Protein AF-0000000080357647 (afdb_homodimer)

Solvent-accessible surface area (backbone atoms only — not comparable to full-atom values): 24845 Å² total; per-residue (Å²): 132,78,76,71,76,76,62,63,65,70,76,78,73,66,76,54,91,84,47,72,77,76,87,67,92,73,83,83,81,78,89,86,72,83,73,77,63,73,71,70,75,72,68,80,58,77,71,74,76,69,73,70,75,66,57,74,55,51,66,47,39,52,52,55,64,53,37,42,79,54,99,81,28,46,37,49,66,90,43,48,64,60,53,50,52,43,39,70,73,39,70,62,27,58,70,59,43,70,73,80,48,54,65,57,39,24,50,51,49,52,50,52,52,50,48,51,53,58,63,30,42,33,32,84,76,54,50,73,63,55,54,51,50,44,54,52,48,50,53,51,41,40,74,56,25,32,59,53,66,63,48,54,54,44,51,53,50,49,49,51,34,25,52,50,30,53,52,42,51,52,50,43,50,53,49,51,55,52,43,53,53,50,51,50,50,47,52,52,51,52,54,50,42,53,54,46,50,52,53,30,55,66,44,37,55,50,40,49,71,72,72,59,93,131,79,74,69,75,71,61,60,64,70,75,78,73,65,78,54,91,83,48,73,79,75,86,66,91,73,84,85,81,78,90,85,74,82,72,78,64,76,69,68,74,70,71,75,58,77,68,72,77,68,75,70,74,65,57,73,57,51,68,50,39,52,54,56,65,52,38,42,80,54,98,81,28,47,35,48,66,89,44,45,64,59,52,49,52,42,39,71,71,38,71,64,28,57,71,59,43,69,74,80,47,52,67,58,40,25,50,52,49,51,49,51,52,50,48,53,54,58,63,31,42,33,34,82,76,54,49,72,64,55,53,51,51,45,55,52,47,49,53,52,41,41,71,56,25,32,57,53,66,64,48,53,54,43,52,52,52,48,51,52,34,25,50,52,30,53,54,41,51,51,51,43,51,53,51,50,54,52,44,52,54,50,52,50,50,46,53,52,51,51,55,52,42,52,53,46,52,52,52,28,56,67,44,37,54,50,41,50,69,72,73,58,93

Radius of gyration: 48.37 Å; Cα contacts (8 Å, |Δi|>4): 321; chains: 2; bounding box: 66×137×74 Å

Structure (mmCIF, N/CA/C/O backbone):
data_AF-0000000080357647-model_v1
#
loop_
_entity.id
_entity.type
_entity.pdbx_description
1 polymer 'MATH domain-containing protein'
#
loop_
_atom_site.group_PDB
_atom_site.id
_atom_site.type_symbol
_atom_site.label_atom_id
_atom_site.label_alt_id
_atom_site.label_comp_id
_atom_site.label_asym_id
_atom_site.label_entity_id
_atom_site.label_seq_id
_atom_site.pdbx_PDB_ins_code
_atom_site.Cartn_x
_atom_site.Cartn_y
_atom_site.Cartn_z
_atom_site.occupancy
_atom_site.B_iso_or_equiv
_atom_site.auth_seq_id
_atom_site.auth_comp_id
_atom_site.auth_asym_id
_atom_site.auth_atom_id
_atom_site.pdbx_PDB_model_num
ATOM 1 N N . MET A 1 1 ? -25.188 -13.578 -8.336 1 21.02 1 MET A N 1
ATOM 2 C CA . MET A 1 1 ? -26.25 -13.469 -9.344 1 21.02 1 MET A CA 1
ATOM 3 C C . MET A 1 1 ? -25.766 -12.648 -10.539 1 21.02 1 MET A C 1
ATOM 5 O O . MET A 1 1 ? -25.453 -11.469 -10.398 1 21.02 1 MET A O 1
ATOM 9 N N . LEU A 1 2 ? -24.828 -13.297 -11.406 1 26.08 2 LEU A N 1
ATOM 10 C CA . LEU A 1 2 ? -24.016 -12.609 -12.406 1 26.08 2 LEU A CA 1
ATOM 11 C C . LEU A 1 2 ? -24.891 -12.016 -13.5 1 26.08 2 LEU A C 1
ATOM 13 O O . LEU A 1 2 ? -25.812 -12.68 -13.992 1 26.08 2 LEU A O 1
ATOM 17 N N . PRO A 1 3 ? -24.984 -10.648 -13.477 1 24.88 3 PRO A N 1
ATOM 18 C CA . PRO A 1 3 ? -25.906 -9.961 -14.391 1 24.88 3 PRO A CA 1
ATOM 19 C C . PRO A 1 3 ? -25.734 -10.398 -15.844 1 24.88 3 PRO A C 1
ATOM 21 O O . PRO A 1 3 ? -24.641 -10.836 -16.234 1 24.88 3 PRO A O 1
ATOM 24 N N . LEU A 1 4 ? -26.797 -11.008 -16.422 1 24.31 4 LEU A N 1
ATOM 25 C CA . LEU A 1 4 ? -27.031 -11.617 -17.734 1 24.31 4 LEU A CA 1
ATOM 26 C C . LEU A 1 4 ? -26.578 -10.688 -18.859 1 24.31 4 LEU A C 1
ATOM 28 O O . LEU A 1 4 ? -26.656 -11.047 -20.031 1 24.31 4 LEU A O 1
ATOM 32 N N . ARG A 1 5 ? -26.453 -9.352 -18.516 1 27.34 5 ARG A N 1
ATOM 33 C CA . ARG A 1 5 ? -26.359 -8.422 -19.625 1 27.34 5 ARG A CA 1
ATOM 34 C C . ARG A 1 5 ? -25.141 -8.727 -20.484 1 27.34 5 ARG A C 1
ATOM 36 O O . ARG A 1 5 ? -25.078 -8.344 -21.656 1 27.34 5 ARG A O 1
ATOM 43 N N . GLU A 1 6 ? -24.047 -8.961 -19.703 1 27.69 6 GLU A N 1
ATOM 44 C CA . GLU A 1 6 ? -22.828 -8.953 -20.5 1 27.69 6 GLU A CA 1
ATOM 45 C C . GLU A 1 6 ? -22.672 -10.234 -21.312 1 27.69 6 GLU A C 1
ATOM 47 O O . GLU A 1 6 ? -21.609 -10.859 -21.297 1 27.69 6 GLU A O 1
ATOM 52 N N . LEU A 1 7 ? -23.828 -10.898 -21.469 1 27.03 7 LEU A N 1
ATOM 53 C CA . LEU A 1 7 ? -23.75 -12.094 -22.297 1 27.03 7 LEU A CA 1
ATOM 54 C C . LEU A 1 7 ? -23.312 -11.75 -23.719 1 27.03 7 LEU A C 1
ATOM 56 O O . LEU A 1 7 ? -23.422 -12.586 -24.625 1 27.03 7 LEU A O 1
ATOM 60 N N . TYR A 1 8 ? -23.078 -10.406 -23.828 1 28.02 8 TYR A N 1
ATOM 61 C CA . TYR A 1 8 ? -22.953 -10.109 -25.25 1 28.02 8 TYR A CA 1
ATOM 62 C C . TYR A 1 8 ? -21.766 -10.828 -25.859 1 28.02 8 TYR A C 1
ATOM 64 O O . TYR A 1 8 ? -21.234 -10.422 -26.906 1 28.02 8 TYR A O 1
ATOM 72 N N . ALA A 1 9 ? -21.094 -11.648 -24.938 1 28.38 9 ALA A N 1
ATOM 73 C CA . ALA A 1 9 ? -19.922 -12.125 -25.656 1 28.38 9 ALA A CA 1
ATOM 74 C C . ALA A 1 9 ? -20.297 -12.734 -27 1 28.38 9 ALA A C 1
ATOM 76 O O . ALA A 1 9 ? -21.156 -13.625 -27.062 1 28.38 9 ALA A O 1
ATOM 77 N N . LYS A 1 10 ? -20.344 -11.906 -27.953 1 31.05 10 LYS A N 1
ATOM 78 C CA . LYS A 1 10 ? -20.562 -12.203 -29.375 1 31.05 10 LYS A CA 1
ATOM 79 C C . LYS A 1 10 ? -19.922 -13.523 -29.766 1 31.05 10 LYS A C 1
ATOM 81 O O . LYS A 1 10 ? -19.969 -13.922 -30.938 1 31.05 10 LYS A O 1
ATOM 86 N N . ASP A 1 11 ? -18.844 -13.93 -29.016 1 30.92 11 ASP A N 1
ATOM 87 C CA . ASP A 1 11 ? -18.141 -14.977 -29.75 1 30.92 11 ASP A CA 1
ATOM 88 C C . ASP A 1 11 ? -19.078 -16.125 -30.109 1 30.92 11 ASP A C 1
ATOM 90 O O . ASP A 1 11 ? -20.062 -16.375 -29.406 1 30.92 11 ASP A O 1
ATOM 94 N N . GLY A 1 12 ? -18.828 -16.875 -31.297 1 33.09 12 GLY A N 1
ATOM 95 C CA . GLY A 1 12 ? -19.375 -17.641 -32.406 1 33.09 12 GLY A CA 1
ATOM 96 C C . GLY A 1 12 ? -19.922 -18.984 -31.984 1 33.09 12 GLY A C 1
ATOM 97 O O . GLY A 1 12 ? -19.172 -19.859 -31.547 1 33.09 12 GLY A O 1
ATOM 98 N N . GLY A 1 13 ? -20.953 -19.109 -31.203 1 30 13 GLY A N 1
ATOM 99 C CA . GLY A 1 13 ? -21.641 -20.391 -31.156 1 30 13 GLY A CA 1
ATOM 100 C C . GLY A 1 13 ? -21.984 -20.938 -32.531 1 30 13 GLY A C 1
ATOM 101 O O . GLY A 1 13 ? -22.047 -20.172 -33.5 1 30 13 GLY A O 1
ATOM 102 N N . PHE A 1 14 ? -21.219 -21.891 -33.031 1 30 14 PHE A N 1
ATOM 103 C CA . PHE A 1 14 ? -21.406 -22.422 -34.375 1 30 14 PHE A CA 1
ATOM 104 C C . PHE A 1 14 ? -22.734 -23.172 -34.469 1 30 14 PHE A C 1
ATOM 106 O O . PHE A 1 14 ? -23.156 -23.828 -33.531 1 30 14 PHE A O 1
ATOM 113 N N . LEU A 1 15 ? -23.609 -22.5 -35.156 1 30.48 15 LEU A N 1
ATOM 114 C CA . LEU A 1 15 ? -24.859 -23.156 -35.562 1 30.48 15 LEU A CA 1
ATOM 115 C C . LEU A 1 15 ? -24.562 -24.422 -36.344 1 30.48 15 LEU A C 1
ATOM 117 O O . LEU A 1 15 ? -23.922 -24.375 -37.375 1 30.48 15 LEU A O 1
ATOM 121 N N . THR A 1 16 ? -23.984 -25.453 -35.688 1 32.31 16 THR A N 1
ATOM 122 C CA . THR A 1 16 ? -23.891 -26.625 -36.531 1 32.31 16 THR A CA 1
ATOM 123 C C . THR A 1 16 ? -25.125 -27.5 -36.406 1 32.31 16 THR A C 1
ATOM 125 O O . THR A 1 16 ? -25.516 -27.875 -35.281 1 32.31 16 THR A O 1
ATOM 128 N N . ASP A 1 17 ? -25.766 -27.891 -37.562 1 37.59 17 ASP A N 1
ATOM 129 C CA . ASP A 1 17 ? -26.922 -28.703 -37.938 1 37.59 17 ASP A CA 1
ATOM 130 C C . ASP A 1 17 ? -28.109 -28.406 -37.062 1 37.59 17 ASP A C 1
ATOM 132 O O . ASP A 1 17 ? -28.766 -29.328 -36.562 1 37.59 17 ASP A O 1
ATOM 136 N N . GLY A 1 18 ? -28.453 -27.125 -36.875 1 37.06 18 GLY A N 1
ATOM 137 C CA . GLY A 1 18 ? -29.656 -26.625 -36.25 1 37.06 18 GLY A CA 1
ATOM 138 C C . GLY A 1 18 ? -29.641 -26.797 -34.719 1 37.06 18 GLY A C 1
ATOM 139 O O . GLY A 1 18 ? -30.625 -26.469 -34.062 1 37.06 18 GLY A O 1
ATOM 140 N N . LYS A 1 19 ? -29.016 -27.797 -34.219 1 34.22 19 LYS A N 1
ATOM 141 C CA . LYS A 1 19 ? -28.922 -27.969 -32.781 1 34.22 19 LYS A CA 1
ATOM 142 C C . LYS A 1 19 ? -27.812 -27.125 -32.188 1 34.22 19 LYS A C 1
ATOM 144 O O . LYS A 1 19 ? -26.734 -27 -32.781 1 34.22 19 LYS A O 1
ATOM 149 N N . VAL A 1 20 ? -28.156 -26.078 -31.484 1 32.28 20 VAL A N 1
ATOM 150 C CA . VAL A 1 20 ? -27.219 -25.25 -30.75 1 32.28 20 VAL A CA 1
ATOM 151 C C . VAL A 1 20 ? -26.688 -26.016 -29.531 1 32.28 20 VAL A C 1
ATOM 153 O O . VAL A 1 20 ? -27.453 -26.453 -28.688 1 32.28 20 VAL A O 1
ATOM 156 N N . GLU A 1 21 ? -25.656 -26.797 -29.656 1 29.73 21 GLU A N 1
ATOM 157 C CA . GLU A 1 21 ? -25.062 -27.406 -28.469 1 29.73 21 GLU A CA 1
ATOM 158 C C . GLU A 1 21 ? -24.219 -26.391 -27.688 1 29.73 21 GLU A C 1
ATOM 160 O O . GLU A 1 21 ? -23.297 -25.812 -28.234 1 29.73 21 GLU A O 1
ATOM 165 N N . ILE A 1 22 ? -24.828 -25.672 -26.859 1 29.98 22 ILE A N 1
ATOM 166 C CA . ILE A 1 22 ? -24.156 -24.766 -25.938 1 29.98 22 ILE A CA 1
ATOM 167 C C . ILE A 1 22 ? -23.484 -25.562 -24.812 1 29.98 22 ILE A C 1
ATOM 169 O O . ILE A 1 22 ? -24.156 -26.297 -24.078 1 29.98 22 ILE A O 1
ATOM 173 N N . VAL A 1 23 ? -22.297 -25.984 -24.984 1 31.22 23 VAL A N 1
ATOM 174 C CA . VAL A 1 23 ? -21.562 -26.625 -23.906 1 31.22 23 VAL A CA 1
ATOM 175 C C . VAL A 1 23 ? -21.109 -25.578 -22.891 1 31.22 23 VAL A C 1
ATOM 177 O O . VAL A 1 23 ? -20.281 -24.719 -23.203 1 31.22 23 VAL A O 1
ATOM 180 N N . ALA A 1 24 ? -22.078 -24.969 -22.219 1 29.39 24 ALA A N 1
ATOM 181 C CA . ALA A 1 24 ? -21.703 -23.969 -21.219 1 29.39 24 ALA A CA 1
ATOM 182 C C . ALA A 1 24 ? -21.453 -24.609 -19.859 1 29.39 24 ALA A C 1
ATOM 184 O O . ALA A 1 24 ? -22.094 -25.609 -19.516 1 29.39 24 ALA A O 1
ATOM 185 N N . GLU A 1 25 ? -20.281 -24.594 -19.328 1 30.16 25 GLU A N 1
ATOM 186 C CA . GLU A 1 25 ? -19.969 -24.984 -17.953 1 30.16 25 GLU A CA 1
ATOM 187 C C . GLU A 1 25 ? -20.688 -24.094 -16.953 1 30.16 25 GLU A C 1
ATOM 189 O O . GLU A 1 25 ? -20.531 -22.859 -16.969 1 30.16 25 GLU A O 1
ATOM 194 N N . ILE A 1 26 ? -22 -24.469 -16.641 1 29.62 26 ILE A N 1
ATOM 195 C CA . ILE A 1 26 ? -22.812 -23.688 -15.703 1 29.62 26 ILE A CA 1
ATOM 196 C C . ILE A 1 26 ? -22.5 -24.109 -14.273 1 29.62 26 ILE A C 1
ATOM 198 O O . ILE A 1 26 ? -22.391 -25.312 -13.984 1 29.62 26 ILE A O 1
ATOM 202 N N . ASN A 1 27 ? -21.938 -23.266 -13.43 1 30.22 27 ASN A N 1
ATOM 203 C CA . ASN A 1 27 ? -21.797 -23.516 -12 1 30.22 27 ASN A CA 1
ATOM 204 C C . ASN A 1 27 ? -23.141 -23.453 -11.273 1 30.22 27 ASN A C 1
ATOM 206 O O . ASN A 1 27 ? -23.828 -22.438 -11.32 1 30.22 27 ASN A O 1
ATOM 210 N N . VAL A 1 28 ? -23.75 -24.625 -11.023 1 30.48 28 VAL A N 1
ATOM 211 C CA . VAL A 1 28 ? -25.016 -24.797 -10.312 1 30.48 28 VAL A CA 1
ATOM 212 C C . VAL A 1 28 ? -24.844 -24.391 -8.852 1 30.48 28 VAL A C 1
ATOM 214 O O . VAL A 1 28 ? -24.047 -24.984 -8.125 1 30.48 28 VAL A O 1
ATOM 217 N N . LEU A 1 29 ? -25.203 -23.172 -8.5 1 31.77 29 LEU A N 1
ATOM 218 C CA . LEU A 1 29 ? -25.016 -22.672 -7.145 1 31.77 29 LEU A CA 1
ATOM 219 C C . LEU A 1 29 ? -25.984 -23.328 -6.172 1 31.77 29 LEU A C 1
ATOM 221 O O . LEU A 1 29 ? -25.609 -23.703 -5.062 1 31.77 29 LEU A O 1
ATOM 225 N N . LYS A 1 30 ? -27.25 -23.125 -6.059 1 33.12 30 LYS A N 1
ATOM 226 C CA . LYS A 1 30 ? -28.156 -23.703 -5.062 1 33.12 30 LYS A CA 1
ATOM 227 C C . LYS A 1 30 ? -29.359 -24.375 -5.727 1 33.12 30 LYS A C 1
ATOM 229 O O . LYS A 1 30 ? -29.906 -23.844 -6.695 1 33.12 30 LYS A O 1
ATOM 234 N N . VAL A 1 31 ? -29.469 -25.75 -5.711 1 31.83 31 VAL A N 1
ATOM 235 C CA . VAL A 1 31 ? -30.609 -26.484 -6.258 1 31.83 31 VAL A CA 1
ATOM 236 C C . VAL A 1 31 ? -31.812 -26.359 -5.324 1 31.83 31 VAL A C 1
ATOM 238 O O . VAL A 1 31 ? -31.734 -26.719 -4.148 1 31.83 31 VAL A O 1
ATOM 241 N N . ILE A 1 32 ? -32.594 -25.453 -5.316 1 28.22 32 ILE A N 1
ATOM 242 C CA . ILE A 1 32 ? -33.844 -25.297 -4.57 1 28.22 32 ILE A CA 1
ATOM 243 C C . ILE A 1 32 ? -35 -25.922 -5.344 1 28.22 32 ILE A C 1
ATOM 245 O O . ILE A 1 32 ? -35.281 -25.531 -6.477 1 28.22 32 ILE A O 1
ATOM 249 N N . GLY A 1 33 ? -35.438 -27.219 -5.18 1 29.17 33 GLY A N 1
ATOM 250 C CA . GLY A 1 33 ? -36.656 -28 -5.402 1 29.17 33 GLY A CA 1
ATOM 251 C C . GLY A 1 33 ? -36.438 -29.5 -5.18 1 29.17 33 GLY A C 1
ATOM 252 O O . GLY A 1 33 ? -35.281 -29.953 -5.062 1 29.17 33 GLY A O 1
ATOM 253 N N . LYS A 1 34 ? -37.5 -30.125 -4.574 1 31.2 34 LYS A N 1
ATOM 254 C CA . LYS A 1 34 ? -37.5 -31.531 -4.156 1 31.2 34 LYS A CA 1
ATOM 255 C C . LYS A 1 34 ? -37.344 -32.469 -5.352 1 31.2 34 LYS A C 1
ATOM 257 O O . LYS A 1 34 ? -38 -32.312 -6.371 1 31.2 34 LYS A O 1
ATOM 262 N N . PHE A 1 35 ? -36.156 -32.719 -5.781 1 29.78 35 PHE A N 1
ATOM 263 C CA . PHE A 1 35 ? -36.156 -33.75 -6.828 1 29.78 35 PHE A CA 1
ATOM 264 C C . PHE A 1 35 ? -36.844 -35.031 -6.348 1 29.78 35 PHE A C 1
ATOM 266 O O . PHE A 1 35 ? -36.5 -35.562 -5.281 1 29.78 35 PHE A O 1
ATOM 273 N N . ASP A 1 36 ? -38.094 -35.125 -6.602 1 30.22 36 ASP A N 1
ATOM 274 C CA . ASP A 1 36 ? -38.812 -36.344 -6.227 1 30.22 36 ASP A CA 1
ATOM 275 C C . ASP A 1 36 ? -38.031 -37.562 -6.633 1 30.22 36 ASP A C 1
ATOM 277 O O . ASP A 1 36 ? -37.938 -37.906 -7.816 1 30.22 36 ASP A O 1
ATOM 281 N N . VAL A 1 37 ? -36.875 -37.594 -6.242 1 27.84 37 VAL A N 1
ATOM 282 C CA . VAL A 1 37 ? -36.219 -38.875 -6.582 1 27.84 37 VAL A CA 1
ATOM 283 C C . VAL A 1 37 ? -37 -40.031 -5.969 1 27.84 37 VAL A C 1
ATOM 285 O O . VAL A 1 37 ? -37.25 -40.031 -4.758 1 27.84 37 VAL A O 1
ATOM 288 N N . GLU A 1 38 ? -38 -40.469 -6.727 1 29.33 38 GLU A N 1
ATOM 289 C CA . GLU A 1 38 ? -38.688 -41.656 -6.254 1 29.33 38 GLU A CA 1
ATOM 290 C C . GLU A 1 38 ? -37.75 -42.625 -5.582 1 29.33 38 GLU A C 1
ATOM 292 O O . GLU A 1 38 ? -36.688 -42.938 -6.125 1 29.33 38 GLU A O 1
ATOM 297 N N . GLU A 1 39 ? -37.656 -42.531 -4.359 1 27.56 39 GLU A N 1
ATOM 298 C CA . GLU A 1 39 ? -36.969 -43.531 -3.566 1 27.56 39 GLU A CA 1
ATOM 299 C C . GLU A 1 39 ? -37.406 -44.969 -3.941 1 27.56 39 GLU A C 1
ATOM 301 O O . GLU A 1 39 ? -38.531 -45.375 -3.629 1 27.56 39 GLU A O 1
ATOM 306 N N . ALA A 1 40 ? -37.469 -45.344 -5.254 1 27.2 40 ALA A N 1
ATOM 307 C CA . ALA A 1 40 ? -37.906 -46.719 -5.371 1 27.2 40 ALA A CA 1
ATOM 308 C C . ALA A 1 40 ? -37.312 -47.594 -4.262 1 27.2 40 ALA A C 1
ATOM 310 O O . ALA A 1 40 ? -36.125 -47.469 -3.943 1 27.2 40 ALA A O 1
ATOM 311 N N . GLU A 1 41 ? -38.062 -47.781 -3.279 1 28.94 41 GLU A N 1
ATOM 312 C CA . GLU A 1 41 ? -37.844 -48.812 -2.254 1 28.94 41 GLU A CA 1
ATOM 313 C C . GLU A 1 41 ? -37.281 -50.094 -2.855 1 28.94 41 GLU A C 1
ATOM 315 O O . GLU A 1 41 ? -37.938 -50.75 -3.648 1 28.94 41 GLU A O 1
ATOM 320 N N . ASN A 1 42 ? -36.125 -50 -3.455 1 27.67 42 ASN A N 1
ATOM 321 C CA . ASN A 1 42 ? -35.562 -51.188 -4.086 1 27.67 42 ASN A CA 1
ATOM 322 C C . ASN A 1 42 ? -35.656 -52.406 -3.18 1 27.67 42 ASN A C 1
ATOM 324 O O . ASN A 1 42 ? -35.062 -52.438 -2.094 1 27.67 42 ASN A O 1
ATOM 328 N N . SER A 1 43 ? -36.875 -52.844 -2.92 1 29.36 43 SER A N 1
ATOM 329 C CA . SER A 1 43 ? -37.062 -54.156 -2.346 1 29.36 43 SER A CA 1
ATOM 330 C C . SER A 1 43 ? -35.969 -55.125 -2.857 1 29.36 43 SER A C 1
ATOM 332 O O . SER A 1 43 ? -35.688 -55.156 -4.055 1 29.36 43 SER A O 1
ATOM 334 N N . THR A 1 44 ? -35.062 -55.312 -2.023 1 27.98 44 THR A N 1
ATOM 335 C CA . THR A 1 44 ? -33.906 -56.219 -2.219 1 27.98 44 THR A CA 1
ATOM 336 C C . THR A 1 44 ? -34.344 -57.562 -2.762 1 27.98 44 THR A C 1
ATOM 338 O O . THR A 1 44 ? -34.594 -58.5 -1.994 1 27.98 44 THR A O 1
ATOM 341 N N . GLN A 1 45 ? -35.562 -57.625 -3.367 1 31.14 45 GLN A N 1
ATOM 342 C CA . GLN A 1 45 ? -35.781 -58.969 -3.865 1 31.14 45 GLN A CA 1
ATOM 343 C C . GLN A 1 45 ? -34.562 -59.469 -4.648 1 31.14 45 GLN A C 1
ATOM 345 O O . GLN A 1 45 ? -33.875 -58.656 -5.301 1 31.14 45 GLN A O 1
ATOM 350 N N . PRO A 1 46 ? -34.094 -60.75 -4.238 1 30.73 46 PRO A N 1
ATOM 351 C CA . PRO A 1 46 ? -32.906 -61.281 -4.848 1 30.73 46 PRO A CA 1
ATOM 352 C C . PRO A 1 46 ? -32.906 -61.156 -6.371 1 30.73 46 PRO A C 1
ATOM 354 O O . PRO A 1 46 ? -33.938 -61.281 -7.004 1 30.73 46 PRO A O 1
ATOM 357 N N . LEU A 1 47 ? -32.312 -60.156 -6.84 1 27.78 47 LEU A N 1
ATOM 358 C CA . LEU A 1 47 ? -32.25 -60.031 -8.289 1 27.78 47 LEU A CA 1
ATOM 359 C C . LEU A 1 47 ? -32.031 -61.375 -8.961 1 27.78 47 LEU A C 1
ATOM 361 O O . LEU A 1 47 ? -31.078 -62.094 -8.609 1 27.78 47 LEU A O 1
ATOM 365 N N . LYS A 1 48 ? -33.125 -61.969 -9.242 1 29.19 48 LYS A N 1
ATOM 366 C CA . LYS A 1 48 ? -32.969 -63.156 -10.094 1 29.19 48 LYS A CA 1
ATOM 367 C C . LYS A 1 48 ? -31.891 -62.906 -11.156 1 29.19 48 LYS A C 1
ATOM 369 O O . LYS A 1 48 ? -31.922 -61.875 -11.852 1 29.19 48 LYS A O 1
ATOM 374 N N . LYS A 1 49 ? -30.703 -63.531 -10.852 1 29.11 49 LYS A N 1
ATOM 375 C CA . LYS A 1 49 ? -29.547 -63.656 -11.727 1 29.11 49 LYS A CA 1
ATOM 376 C C . LYS A 1 49 ? -29.953 -63.906 -13.172 1 29.11 49 LYS A C 1
ATOM 378 O O . LYS A 1 49 ? -30.359 -65 -13.539 1 29.11 49 LYS A O 1
ATOM 383 N N . THR A 1 50 ? -30.844 -63.094 -13.656 1 28.48 50 THR A N 1
ATOM 384 C CA . THR A 1 50 ? -30.922 -63.438 -15.078 1 28.48 50 THR A CA 1
ATOM 385 C C . THR A 1 50 ? -29.547 -63.438 -15.719 1 28.48 50 THR A C 1
ATOM 387 O O . THR A 1 50 ? -28.812 -62.438 -15.633 1 28.48 50 THR A O 1
ATOM 390 N N . LYS A 1 51 ? -29.016 -64.625 -15.875 1 32.22 51 LYS A N 1
ATOM 391 C CA . LYS A 1 51 ? -27.875 -65 -16.688 1 32.22 51 LYS A CA 1
ATOM 392 C C . LYS A 1 51 ? -27.891 -64.312 -18.031 1 32.22 51 LYS A C 1
ATOM 394 O O . LYS A 1 51 ? -28.688 -64.625 -18.906 1 32.22 51 LYS A O 1
ATOM 399 N N . LEU A 1 52 ? -27.953 -63.062 -18 1 32.19 52 LEU A N 1
ATOM 400 C CA . LEU A 1 52 ? -27.656 -62.5 -19.328 1 32.19 52 LEU A CA 1
ATOM 401 C C . LEU A 1 52 ? -26.406 -63.156 -19.906 1 32.19 52 LEU A C 1
ATOM 403 O O . LEU A 1 52 ? -25.297 -62.969 -19.375 1 32.19 52 LEU A O 1
ATOM 407 N N . ASN A 1 53 ? -26.422 -64.375 -20.406 1 31.12 53 ASN A N 1
ATOM 408 C CA . ASN A 1 53 ? -25.484 -64.938 -21.344 1 31.12 53 ASN A CA 1
ATOM 409 C C . ASN A 1 53 ? -25.062 -63.969 -22.438 1 31.12 53 ASN A C 1
ATOM 411 O O . ASN A 1 53 ? -25.578 -64.062 -23.547 1 31.12 53 ASN A O 1
ATOM 415 N N . VAL A 1 54 ? -25.172 -62.656 -22.25 1 36.12 54 VAL A N 1
ATOM 416 C CA . VAL A 1 54 ? -24.438 -61.875 -23.234 1 36.12 54 VAL A CA 1
ATOM 417 C C . VAL A 1 54 ? -23 -62.375 -23.344 1 36.12 54 VAL A C 1
ATOM 419 O O . VAL A 1 54 ? -22.25 -62.312 -22.375 1 36.12 54 VAL A O 1
ATOM 422 N N . SER A 1 55 ? -22.781 -63.375 -24.109 1 34.84 55 SER A N 1
ATOM 423 C CA . SER A 1 55 ? -21.438 -63.812 -24.438 1 34.84 55 SER A CA 1
ATOM 424 C C . SER A 1 55 ? -20.484 -62.625 -24.578 1 34.84 55 SER A C 1
ATOM 426 O O . SER A 1 55 ? -20.812 -61.656 -25.234 1 34.84 55 SER A O 1
ATOM 428 N N . ASN A 1 56 ? -19.797 -62.281 -23.547 1 40.47 56 ASN A N 1
ATOM 429 C CA . ASN A 1 56 ? -18.625 -61.406 -23.562 1 40.47 56 ASN A CA 1
ATOM 430 C C . ASN A 1 56 ? -17.984 -61.344 -24.953 1 40.47 56 ASN A C 1
ATOM 432 O O . ASN A 1 56 ? -16.969 -60.688 -25.156 1 40.47 56 ASN A O 1
ATOM 436 N N . ASP A 1 57 ? -18.375 -62.312 -25.828 1 42.56 57 ASP A N 1
ATOM 437 C CA . ASP A 1 57 ? -17.844 -62.438 -27.188 1 42.56 57 ASP A CA 1
ATOM 438 C C . ASP A 1 57 ? -18.375 -61.312 -28.078 1 42.56 57 ASP A C 1
ATOM 440 O O . ASP A 1 57 ? -17.75 -60.969 -29.078 1 42.56 57 ASP A O 1
ATOM 444 N N . SER A 1 58 ? -19.578 -60.875 -27.828 1 43 58 SER A N 1
ATOM 445 C CA . SER A 1 58 ? -20.141 -59.938 -28.781 1 43 58 SER A CA 1
ATOM 446 C C . SER A 1 58 ? -19.516 -58.531 -28.609 1 43 58 SER A C 1
ATOM 448 O O . SER A 1 58 ? -19.312 -57.812 -29.594 1 43 58 SER A O 1
ATOM 450 N N . LEU A 1 59 ? -19.547 -57.938 -27.484 1 44 59 LEU A N 1
ATOM 451 C CA . LEU A 1 59 ? -18.891 -56.656 -27.328 1 44 59 LEU A CA 1
ATOM 452 C C . LEU A 1 59 ? -17.406 -56.75 -27.656 1 44 59 LEU A C 1
ATOM 454 O O . LEU A 1 59 ? -16.828 -55.781 -28.172 1 44 59 LEU A O 1
ATOM 458 N N . ILE A 1 60 ? -16.719 -57.812 -27.25 1 45.78 60 ILE A N 1
ATOM 459 C CA . ILE A 1 60 ? -15.383 -58.094 -27.734 1 45.78 60 ILE A CA 1
ATOM 460 C C . ILE A 1 60 ? -15.406 -58.281 -29.25 1 45.78 60 ILE A C 1
ATOM 462 O O . ILE A 1 60 ? -14.492 -57.844 -29.953 1 45.78 60 ILE A O 1
ATOM 466 N N . SER A 1 61 ? -16.547 -58.938 -29.75 1 46.09 61 SER A N 1
ATOM 467 C CA . SER A 1 61 ? -16.656 -59.125 -31.203 1 46.09 61 SER A CA 1
ATOM 468 C C . SER A 1 61 ? -16.828 -57.812 -31.922 1 46.09 61 SER A C 1
ATOM 470 O O . SER A 1 61 ? -16.297 -57.625 -33.031 1 46.09 61 SER A O 1
ATOM 472 N N . LYS A 1 62 ? -17.594 -56.969 -31.281 1 50.06 62 LYS A N 1
ATOM 473 C CA . LYS A 1 62 ? -17.766 -55.719 -32 1 50.06 62 LYS A CA 1
ATOM 474 C C . LYS A 1 62 ? -16.516 -54.844 -31.922 1 50.06 62 LYS A C 1
ATOM 476 O O . LYS A 1 62 ? -16.141 -54.188 -32.875 1 50.06 62 LYS A O 1
ATOM 481 N N . THR A 1 63 ? -16.031 -54.812 -30.859 1 49.72 63 THR A N 1
ATOM 482 C CA . THR A 1 63 ? -14.75 -54.125 -30.719 1 49.72 63 THR A CA 1
ATOM 483 C C . THR A 1 63 ? -13.656 -54.875 -31.484 1 49.72 63 THR A C 1
ATOM 485 O O . THR A 1 63 ? -12.781 -54.219 -32.094 1 49.72 63 THR A O 1
ATOM 488 N N . GLU A 1 64 ? -13.625 -56.188 -31.328 1 54 64 GLU A N 1
ATOM 489 C CA . GLU A 1 64 ? -12.75 -57.031 -32.125 1 54 64 GLU A CA 1
ATOM 490 C C . GLU A 1 64 ? -13.023 -56.844 -33.625 1 54 64 GLU A C 1
ATOM 492 O O . GLU A 1 64 ? -12.102 -56.875 -34.438 1 54 64 GLU A O 1
ATOM 497 N N . LEU A 1 65 ? -14.281 -56.719 -33.844 1 56.38 65 LEU A N 1
ATOM 498 C CA . LEU A 1 65 ? -14.641 -56.562 -35.25 1 56.38 65 LEU A CA 1
ATOM 499 C C . LEU A 1 65 ? -14.117 -55.219 -35.781 1 56.38 65 LEU A C 1
ATOM 501 O O . LEU A 1 65 ? -13.828 -55.125 -36.969 1 56.38 65 LEU A O 1
ATOM 505 N N . LEU A 1 66 ? -13.875 -54.312 -34.875 1 69.38 66 LEU A N 1
ATOM 506 C CA . LEU A 1 66 ? -13.469 -53.031 -35.438 1 69.38 66 LEU A CA 1
ATOM 507 C C . LEU A 1 66 ? -12 -52.75 -35.156 1 69.38 66 LEU A C 1
ATOM 509 O O . LEU A 1 66 ? -11.508 -51.656 -35.438 1 69.38 66 LEU A O 1
ATOM 513 N N . SER A 1 67 ? -11.383 -53.812 -34.781 1 78.06 67 SER A N 1
ATOM 514 C CA . SER A 1 67 ? -9.969 -53.594 -34.5 1 78.06 67 SER A CA 1
ATOM 515 C C . SER A 1 67 ? -9.117 -53.812 -35.75 1 78.06 67 SER A C 1
ATOM 517 O O . SER A 1 67 ? -9.523 -54.531 -36.656 1 78.06 67 SER A O 1
ATOM 519 N N . VAL A 1 68 ? -8.141 -53 -35.906 1 84.06 68 VAL A N 1
ATOM 520 C CA . VAL A 1 68 ? -7.168 -53.125 -37 1 84.06 68 VAL A CA 1
ATOM 521 C C . VAL A 1 68 ? -5.855 -53.688 -36.438 1 84.06 68 VAL A C 1
ATOM 523 O O . VAL A 1 68 ? -5.426 -53.312 -35.344 1 84.06 68 VAL A O 1
ATOM 526 N N . ASP A 1 69 ? -5.312 -54.656 -37.188 1 84.88 69 ASP A N 1
ATOM 527 C CA . ASP A 1 69 ? -4.004 -55.188 -36.812 1 84.88 69 ASP A CA 1
ATOM 528 C C . ASP A 1 69 ? -2.885 -54.25 -37.25 1 84.88 69 ASP A C 1
ATOM 530 O O . ASP A 1 69 ? -2.77 -53.938 -38.438 1 84.88 69 ASP A O 1
ATOM 534 N N . PHE A 1 70 ? -2.146 -53.812 -36.281 1 84.38 70 PHE A N 1
ATOM 535 C CA . PHE A 1 70 ? -0.983 -52.969 -36.562 1 84.38 70 PHE A CA 1
ATOM 536 C C . PHE A 1 70 ? 0.264 -53.531 -35.906 1 84.38 70 PHE A C 1
ATOM 538 O O . PHE A 1 70 ? 0.407 -53.469 -34.656 1 84.38 70 PHE A O 1
ATOM 545 N N . ASN A 1 71 ? 1.214 -54.062 -36.719 1 81.75 71 ASN A N 1
ATOM 546 C CA . ASN A 1 71 ? 2.461 -54.656 -36.25 1 81.75 71 ASN A CA 1
ATOM 547 C C . ASN A 1 71 ? 2.213 -55.719 -35.156 1 81.75 71 ASN A C 1
ATOM 549 O O . ASN A 1 71 ? 2.926 -55.75 -34.156 1 81.75 71 ASN A O 1
ATOM 553 N N . GLY A 1 72 ? 1.04 -56.438 -35.219 1 80.62 72 GLY A N 1
ATOM 554 C CA . GLY A 1 72 ? 0.738 -57.531 -34.312 1 80.62 72 GLY A CA 1
ATOM 555 C C . GLY A 1 72 ? -0.147 -57.125 -33.156 1 80.62 72 GLY A C 1
ATOM 556 O O . GLY A 1 72 ? -0.528 -57.938 -32.312 1 80.62 72 GLY A O 1
ATOM 557 N N . PHE A 1 73 ? -0.403 -55.844 -33.156 1 85.88 73 PHE A N 1
ATOM 558 C CA . PHE A 1 73 ? -1.287 -55.344 -32.094 1 85.88 73 PHE A CA 1
ATOM 559 C C . PHE A 1 73 ? -2.668 -55.031 -32.656 1 85.88 73 PHE A C 1
ATOM 561 O O . PHE A 1 73 ? -2.787 -54.438 -33.719 1 85.88 73 PHE A O 1
ATOM 568 N N . GLN A 1 74 ? -3.662 -55.5 -31.875 1 84 74 GLN A N 1
ATOM 569 C CA . GLN A 1 74 ? -5.027 -55.125 -32.219 1 84 74 GLN A CA 1
ATOM 570 C C . GLN A 1 74 ? -5.43 -53.812 -31.547 1 84 74 GLN A C 1
ATOM 572 O O . GLN A 1 74 ? -5.504 -53.719 -30.328 1 84 74 GLN A O 1
ATOM 577 N N . ILE A 1 75 ? -5.629 -52.812 -32.406 1 87.25 75 ILE A N 1
ATOM 578 C CA . ILE A 1 75 ? -5.934 -51.5 -31.859 1 87.25 75 ILE A CA 1
ATOM 579 C C . ILE A 1 75 ? -7.168 -50.938 -32.562 1 87.25 75 ILE A C 1
ATOM 581 O O . ILE A 1 75 ? -7.59 -51.438 -33.594 1 87.25 75 ILE A O 1
ATOM 585 N N . LEU A 1 76 ? -7.707 -49.969 -31.922 1 88.69 76 LEU A N 1
ATOM 586 C CA . LEU A 1 76 ? -8.828 -49.281 -32.531 1 88.69 76 LEU A CA 1
ATOM 587 C C . LEU A 1 76 ? -8.359 -48.406 -33.719 1 88.69 76 LEU A C 1
ATOM 589 O O . LEU A 1 76 ? -7.23 -47.906 -33.688 1 88.69 76 LEU A O 1
ATOM 593 N N . PRO A 1 77 ? -9.266 -48.219 -34.688 1 89.69 77 PRO A N 1
ATOM 594 C CA . PRO A 1 77 ? -8.891 -47.375 -35.812 1 89.69 77 PRO A CA 1
ATOM 595 C C . PRO A 1 77 ? -8.438 -45.969 -35.406 1 89.69 77 PRO A C 1
ATOM 597 O O . PRO A 1 77 ? -7.504 -45.406 -36 1 89.69 77 PRO A O 1
ATOM 600 N N . SER A 1 78 ? -9.055 -45.406 -34.344 1 89.56 78 SER A N 1
ATOM 601 C CA . SER A 1 78 ? -8.734 -44.062 -33.875 1 89.56 78 SER A CA 1
ATOM 602 C C . SER A 1 78 ? -7.34 -44 -33.25 1 89.56 78 SER A C 1
ATOM 604 O O . SER A 1 78 ? -6.773 -42.906 -33.094 1 89.56 78 SER A O 1
ATOM 606 N N . GLN A 1 79 ? -6.77 -45.188 -33.062 1 93.12 79 GLN A N 1
ATOM 607 C CA . GLN A 1 79 ? -5.484 -45.25 -32.375 1 93.12 79 GLN A CA 1
ATOM 608 C C . GLN A 1 79 ? -4.344 -45.5 -33.344 1 93.12 79 GLN A C 1
ATOM 610 O O . GLN A 1 79 ? -3.17 -45.406 -33 1 93.12 79 GLN A O 1
ATOM 615 N N . VAL A 1 80 ? -4.641 -45.781 -34.562 1 91.62 80 VAL A N 1
ATOM 616 C CA . VAL A 1 80 ? -3.662 -46.25 -35.562 1 91.62 80 VAL A CA 1
ATOM 617 C C . VAL A 1 80 ? -2.59 -45.156 -35.75 1 91.62 80 VAL A C 1
ATOM 619 O O . VAL A 1 80 ? -1.395 -45.469 -35.781 1 91.62 80 VAL A O 1
ATOM 622 N N . GLU A 1 81 ? -3.059 -43.906 -35.875 1 92.94 81 GLU A N 1
ATOM 623 C CA . GLU A 1 81 ? -2.09 -42.844 -36.125 1 92.94 81 GLU A CA 1
ATOM 624 C C . GLU A 1 81 ? -1.135 -42.688 -34.938 1 92.94 81 GLU A C 1
ATOM 626 O O . GLU A 1 81 ? 0.073 -42.531 -35.125 1 92.94 81 GLU A O 1
ATOM 631 N N . SER A 1 82 ? -1.659 -42.781 -33.781 1 94.75 82 SER A N 1
ATOM 632 C CA . SER A 1 82 ? -0.835 -42.656 -32.562 1 94.75 82 SER A CA 1
ATOM 633 C C . SER A 1 82 ? 0.176 -43.812 -32.5 1 94.75 82 SER A C 1
ATOM 635 O O . SER A 1 82 ? 1.36 -43.562 -32.25 1 94.75 82 SER A O 1
ATOM 637 N N . VAL A 1 83 ? -0.286 -45 -32.75 1 94.25 83 VAL A N 1
ATOM 638 C CA . VAL A 1 83 ? 0.582 -46.156 -32.656 1 94.25 83 VAL A CA 1
ATOM 639 C C . VAL A 1 83 ? 1.634 -46.094 -33.75 1 94.25 83 VAL A C 1
ATOM 641 O O . VAL A 1 83 ? 2.803 -46.438 -33.531 1 94.25 83 VAL A O 1
ATOM 644 N N . ARG A 1 84 ? 1.239 -45.688 -34.906 1 93.94 84 ARG A N 1
ATOM 645 C CA . ARG A 1 84 ? 2.182 -45.5 -36.031 1 93.94 84 ARG A CA 1
ATOM 646 C C . ARG A 1 84 ? 3.309 -44.562 -35.625 1 93.94 84 ARG A C 1
ATOM 648 O O . ARG A 1 84 ? 4.48 -44.844 -35.875 1 93.94 84 ARG A O 1
ATOM 655 N N . ARG A 1 85 ? 2.969 -43.438 -35.031 1 95.19 85 ARG A N 1
ATOM 656 C CA . ARG A 1 85 ? 3.957 -42.469 -34.625 1 95.19 85 ARG A CA 1
ATOM 657 C C . ARG A 1 85 ? 4.91 -43.031 -33.594 1 95.19 85 ARG A C 1
ATOM 659 O O . ARG A 1 85 ? 6.109 -42.719 -33.625 1 95.19 85 ARG A O 1
ATOM 666 N N . ILE A 1 86 ? 4.398 -43.812 -32.688 1 96 86 ILE A N 1
ATOM 667 C CA . ILE A 1 86 ? 5.238 -44.438 -31.656 1 96 86 ILE A CA 1
ATOM 668 C C . ILE A 1 86 ? 6.258 -45.375 -32.312 1 96 86 ILE A C 1
ATOM 670 O O . ILE A 1 86 ? 7.453 -45.312 -32.031 1 96 86 ILE A O 1
ATOM 674 N N . PHE A 1 87 ? 5.828 -46.188 -33.281 1 94.25 87 PHE A N 1
ATOM 675 C CA . PHE A 1 87 ? 6.715 -47.125 -33.938 1 94.25 87 PHE A CA 1
ATOM 676 C C . PHE A 1 87 ? 7.734 -46.406 -34.812 1 94.25 87 PHE A C 1
ATOM 678 O O . PHE A 1 87 ? 8.867 -46.844 -34.969 1 94.25 87 PHE A O 1
ATOM 685 N N . GLU A 1 88 ? 7.301 -45.281 -35.375 1 94.62 88 GLU A N 1
ATOM 686 C CA . GLU A 1 88 ? 8.219 -44.469 -36.156 1 94.62 88 GLU A CA 1
ATOM 687 C C . GLU A 1 88 ? 9.352 -43.906 -35.312 1 94.62 88 GLU A C 1
ATOM 689 O O . GLU A 1 88 ? 10.516 -43.938 -35.719 1 94.62 88 GLU A O 1
ATOM 694 N N . LYS A 1 89 ? 9.031 -43.5 -34.156 1 95.19 89 LYS A N 1
ATOM 695 C CA . LYS A 1 89 ? 10.016 -42.875 -33.312 1 95.19 89 LYS A CA 1
ATOM 696 C C . LYS A 1 89 ? 10.797 -43.938 -32.5 1 95.19 89 LYS A C 1
ATOM 698 O O . LYS A 1 89 ? 11.977 -43.75 -32.188 1 95.19 89 LYS A O 1
ATOM 703 N N . HIS A 1 90 ? 10.016 -44.969 -32.156 1 95.25 90 HIS A N 1
ATOM 704 C CA . HIS A 1 90 ? 10.617 -46.062 -31.375 1 95.25 90 HIS A CA 1
ATOM 705 C C . HIS A 1 90 ? 10.344 -47.406 -32.031 1 95.25 90 HIS A C 1
ATOM 707 O O . HIS A 1 90 ? 9.539 -48.188 -31.547 1 95.25 90 HIS A O 1
ATOM 713 N N . PRO A 1 91 ? 11.031 -47.781 -33.062 1 92.44 91 PRO A N 1
ATOM 714 C CA . PRO A 1 91 ? 10.727 -48.969 -33.844 1 92.44 91 PRO A CA 1
ATOM 715 C C . PRO A 1 91 ? 10.883 -50.25 -33.062 1 92.44 91 PRO A C 1
ATOM 717 O O . PRO A 1 91 ? 10.18 -51.25 -33.312 1 92.44 91 PRO A O 1
ATOM 720 N N . ASN A 1 92 ? 11.703 -50.188 -32.031 1 90.88 92 ASN A N 1
ATOM 721 C CA . ASN A 1 92 ? 11.992 -51.438 -31.328 1 90.88 92 ASN A CA 1
ATOM 722 C C . ASN A 1 92 ? 11.281 -51.5 -29.984 1 90.88 92 ASN A C 1
ATOM 724 O O . ASN A 1 92 ? 11.625 -52.344 -29.125 1 90.88 92 ASN A O 1
ATOM 728 N N . PHE A 1 93 ? 10.156 -50.625 -29.781 1 91.12 93 PHE A N 1
ATOM 729 C CA . PHE A 1 93 ? 9.656 -50.531 -28.406 1 91.12 93 PHE A CA 1
ATOM 730 C C . PHE A 1 93 ? 8.914 -51.812 -28.031 1 91.12 93 PHE A C 1
ATOM 732 O O . PHE A 1 93 ? 8.789 -52.125 -26.844 1 91.12 93 PHE A O 1
ATOM 739 N N . ALA A 1 94 ? 8.516 -52.688 -29.094 1 89.81 94 ALA A N 1
ATOM 740 C CA . ALA A 1 94 ? 7.762 -53.906 -28.797 1 89.81 94 ALA A CA 1
ATOM 741 C C . ALA A 1 94 ? 8.555 -55.156 -29.188 1 89.81 94 ALA A C 1
ATOM 743 O O . ALA A 1 94 ? 7.992 -56.219 -29.328 1 89.81 94 ALA A O 1
ATOM 744 N N . SER A 1 95 ? 9.797 -55 -29.375 1 86.62 95 SER A N 1
ATOM 745 C CA . SER A 1 95 ? 10.609 -56.094 -29.906 1 86.62 95 SER A CA 1
ATOM 746 C C . SER A 1 95 ? 10.688 -57.25 -28.922 1 86.62 95 SER A C 1
ATOM 748 O O . SER A 1 95 ? 10.812 -58.406 -29.328 1 86.62 95 SER A O 1
ATOM 750 N N . GLU A 1 96 ? 10.594 -56.969 -27.688 1 84 96 GLU A N 1
ATOM 751 C CA . GLU A 1 96 ? 10.734 -58 -26.688 1 84 96 GLU A CA 1
ATOM 752 C C . GLU A 1 96 ? 9.375 -58.406 -26.109 1 84 96 GLU A C 1
ATOM 754 O O . GLU A 1 96 ? 9.305 -59.094 -25.094 1 84 96 GLU A O 1
ATOM 759 N N . PHE A 1 97 ? 8.32 -57.844 -26.734 1 85.25 97 PHE A N 1
ATOM 760 C CA . PHE A 1 97 ? 6.988 -58.188 -26.266 1 85.25 97 PHE A CA 1
ATOM 761 C C . PHE A 1 97 ? 6.676 -59.656 -26.594 1 85.25 97 PHE A C 1
ATOM 763 O O . PHE A 1 97 ? 6.707 -60.062 -27.75 1 85.25 97 PHE A O 1
ATOM 770 N N . ARG A 1 98 ? 6.367 -60.5 -25.594 1 75.81 98 ARG A N 1
ATOM 771 C CA . ARG A 1 98 ? 6.395 -61.938 -25.766 1 75.81 98 ARG A CA 1
ATOM 772 C C . ARG A 1 98 ? 4.984 -62.5 -25.922 1 75.81 98 ARG A C 1
ATOM 774 O O . ARG A 1 98 ? 4.797 -63.594 -26.484 1 75.81 98 ARG A O 1
ATOM 781 N N . SER A 1 99 ? 4.094 -61.719 -25.359 1 76.88 99 SER A N 1
ATOM 782 C CA . SER A 1 99 ? 2.764 -62.312 -25.344 1 76.88 99 SER A CA 1
ATOM 783 C C . SER A 1 99 ? 2.225 -62.5 -26.75 1 76.88 99 SER A C 1
ATOM 785 O O . SER A 1 99 ? 2.34 -61.625 -27.594 1 76.88 99 SER A O 1
ATOM 787 N N . LYS A 1 100 ? 1.719 -63.656 -26.969 1 78.81 100 LYS A N 1
ATOM 788 C CA . LYS A 1 100 ? 1.071 -63.938 -28.25 1 78.81 100 LYS A CA 1
ATOM 789 C C . LYS A 1 100 ? -0.436 -63.688 -28.156 1 78.81 100 LYS A C 1
ATOM 791 O O . LYS A 1 100 ? -1.127 -63.688 -29.188 1 78.81 100 LYS A O 1
ATOM 796 N N . ASN A 1 101 ? -0.838 -63.438 -26.922 1 82.56 101 ASN A N 1
ATOM 797 C CA . ASN A 1 101 ? -2.262 -63.219 -26.703 1 82.56 101 ASN A CA 1
ATOM 798 C C . ASN A 1 101 ? -2.697 -61.844 -27.219 1 82.56 101 ASN A C 1
ATOM 800 O O . ASN A 1 101 ? -2.205 -60.812 -26.766 1 82.56 101 ASN A O 1
ATOM 804 N N . ARG A 1 102 ? -3.623 -61.969 -28.172 1 78.94 102 ARG A N 1
ATOM 805 C CA . ARG A 1 102 ? -4.074 -60.75 -28.859 1 78.94 102 ARG A CA 1
ATOM 806 C C . ARG A 1 102 ? -4.719 -59.781 -27.875 1 78.94 102 ARG A C 1
ATOM 808 O O . ARG A 1 102 ? -4.535 -58.562 -27.984 1 78.94 102 ARG A O 1
ATOM 815 N N . HIS A 1 103 ? -5.371 -60.312 -26.969 1 82.94 103 HIS A N 1
ATOM 816 C CA . HIS A 1 103 ? -6.051 -59.469 -26 1 82.94 103 HIS A CA 1
ATOM 817 C C . HIS A 1 103 ? -5.051 -58.719 -25.109 1 82.94 103 HIS A C 1
ATOM 819 O O . HIS A 1 103 ? -5.219 -57.531 -24.812 1 82.94 103 HIS A O 1
ATOM 825 N N . LEU A 1 104 ? -4.051 -59.469 -24.734 1 86.06 104 LEU A N 1
ATOM 826 C CA . LEU A 1 104 ? -3.018 -58.844 -23.891 1 86.06 104 LEU A CA 1
ATOM 827 C C . LEU A 1 104 ? -2.271 -57.75 -24.656 1 86.06 104 LEU A C 1
ATOM 829 O O . LEU A 1 104 ? -1.966 -56.719 -24.109 1 86.06 104 LEU A O 1
ATOM 833 N N . LYS A 1 105 ? -2.059 -58 -25.922 1 86 105 LYS A N 1
ATOM 834 C CA . LYS A 1 105 ? -1.382 -57 -26.75 1 86 105 LYS A CA 1
ATOM 835 C C . LYS A 1 105 ? -2.189 -55.719 -26.844 1 86 105 LYS A C 1
ATOM 837 O O . LYS A 1 105 ? -1.645 -54.625 -26.672 1 86 105 LYS A O 1
ATOM 842 N N . SER A 1 106 ? -3.438 -55.906 -27.031 1 86.62 106 SER A N 1
ATOM 843 C CA . SER A 1 106 ? -4.328 -54.75 -27.109 1 86.62 106 SER A CA 1
ATOM 844 C C . SER A 1 106 ? -4.387 -54 -25.781 1 86.62 106 SER A C 1
ATOM 846 O O . SER A 1 106 ? -4.363 -52.781 -25.75 1 86.62 106 SER A O 1
ATOM 848 N N . THR A 1 107 ? -4.453 -54.75 -24.75 1 89.5 107 THR A N 1
ATOM 849 C CA . THR A 1 107 ? -4.52 -54.156 -23.422 1 89.5 107 THR A CA 1
ATOM 850 C C . THR A 1 107 ? -3.277 -53.344 -23.125 1 89.5 107 THR A C 1
ATOM 852 O O . THR A 1 107 ? -3.381 -52.219 -22.641 1 89.5 107 THR A O 1
ATOM 855 N N . TYR A 1 108 ? -2.074 -53.875 -23.484 1 92.56 108 TYR A N 1
ATOM 856 C CA . TYR A 1 108 ? -0.828 -53.156 -23.234 1 92.56 108 TYR A CA 1
ATOM 857 C C . TYR A 1 108 ? -0.76 -51.875 -24.078 1 92.56 108 TYR A C 1
ATOM 859 O O . TYR A 1 108 ? -0.316 -50.844 -23.594 1 92.56 108 TYR A O 1
ATOM 867 N N . MET A 1 109 ? -1.262 -51.969 -25.25 1 92.19 109 MET A N 1
ATOM 868 C CA . MET A 1 109 ? -1.229 -50.781 -26.125 1 92.19 109 MET A CA 1
ATOM 869 C C . MET A 1 109 ? -2.189 -49.719 -25.625 1 92.19 109 MET A C 1
ATOM 871 O O . MET A 1 109 ? -1.839 -48.531 -25.594 1 92.19 109 MET A O 1
ATOM 875 N N . ASN A 1 110 ? -3.338 -50.125 -25.25 1 92.19 110 ASN A N 1
ATOM 876 C CA . ASN A 1 110 ? -4.297 -49.188 -24.688 1 92.19 110 ASN A CA 1
ATOM 877 C C . ASN A 1 110 ? -3.754 -48.5 -23.438 1 92.19 110 ASN A C 1
ATOM 879 O O . ASN A 1 110 ? -3.934 -47.312 -23.25 1 92.19 110 ASN A O 1
ATOM 883 N N . PHE A 1 111 ? -3.158 -49.344 -22.641 1 95.31 111 PHE A N 1
ATOM 884 C CA . PHE A 1 111 ? -2.553 -48.812 -21.422 1 95.31 111 PHE A CA 1
ATOM 885 C C . PHE A 1 111 ? -1.464 -47.812 -21.75 1 95.31 111 PHE A C 1
ATOM 887 O O . PHE A 1 111 ? -1.414 -46.719 -21.156 1 95.31 111 PHE A O 1
ATOM 894 N N . LEU A 1 112 ? -0.587 -48.156 -22.719 1 96.5 112 LEU A N 1
ATOM 895 C CA . LEU A 1 112 ? 0.478 -47.25 -23.156 1 96.5 112 LEU A CA 1
ATOM 896 C C . LEU A 1 112 ? -0.095 -45.938 -23.656 1 96.5 112 LEU A C 1
ATOM 898 O O . LEU A 1 112 ? 0.356 -44.875 -23.234 1 96.5 112 LEU A O 1
ATOM 902 N N . LEU A 1 113 ? -1.098 -46 -24.438 1 96.25 113 LEU A N 1
ATOM 903 C CA . LEU A 1 113 ? -1.709 -44.781 -25 1 96.25 113 LEU A CA 1
ATOM 904 C C . LEU A 1 113 ? -2.371 -43.969 -23.891 1 96.25 113 LEU A C 1
ATOM 906 O O . LEU A 1 113 ? -2.314 -42.719 -23.922 1 96.25 113 LEU A O 1
ATOM 910 N N . GLY A 1 114 ? -2.986 -44.656 -22.938 1 95.5 114 GLY A N 1
ATOM 911 C CA . GLY A 1 114 ? -3.543 -43.938 -21.797 1 95.5 114 GLY A CA 1
ATOM 912 C C . GLY A 1 114 ? -2.498 -43.219 -20.984 1 95.5 114 GLY A C 1
ATOM 913 O O . GLY A 1 114 ? -2.734 -42.094 -20.531 1 95.5 114 GLY A O 1
ATOM 914 N N . LEU A 1 115 ? -1.37 -43.875 -20.812 1 97.25 115 LEU A N 1
ATOM 915 C CA . LEU A 1 115 ? -0.267 -43.25 -20.078 1 97.25 115 LEU A CA 1
ATOM 916 C C . LEU A 1 115 ? 0.225 -42 -20.812 1 97.25 115 LEU A C 1
ATOM 918 O O . LEU A 1 115 ? 0.439 -40.938 -20.188 1 97.25 115 LEU A O 1
ATOM 922 N N . ILE A 1 116 ? 0.39 -42.094 -22.078 1 97.31 116 ILE A N 1
ATOM 923 C CA . ILE A 1 116 ? 0.85 -40.969 -22.891 1 97.31 116 ILE A CA 1
ATOM 924 C C . ILE A 1 116 ? -0.158 -39.812 -22.797 1 97.31 116 ILE A C 1
ATOM 926 O O . ILE A 1 116 ? 0.223 -38.656 -22.641 1 97.31 116 ILE A O 1
ATOM 930 N N . GLU A 1 117 ? -1.431 -40.125 -22.891 1 95.88 117 GLU A N 1
ATOM 931 C CA . GLU A 1 117 ? -2.477 -39.125 -22.766 1 95.88 117 GLU A CA 1
ATOM 932 C C . GLU A 1 117 ? -2.396 -38.406 -21.422 1 95.88 117 GLU A C 1
ATOM 934 O O . GLU A 1 117 ? -2.561 -37.188 -21.375 1 95.88 117 GLU A O 1
ATOM 939 N N . THR A 1 118 ? -2.201 -39.156 -20.391 1 96.62 118 THR A N 1
ATOM 940 C CA . THR A 1 118 ? -2.059 -38.562 -19.062 1 96.62 118 THR A CA 1
ATOM 941 C C . THR A 1 118 ? -0.9 -37.594 -19.031 1 96.62 118 THR A C 1
ATOM 943 O O . THR A 1 118 ? -1.032 -36.469 -18.484 1 96.62 118 THR A O 1
ATOM 946 N N . LEU A 1 119 ? 0.235 -37.969 -19.625 1 97.44 119 LEU A N 1
ATOM 947 C CA . LEU A 1 119 ? 1.436 -37.156 -19.594 1 97.44 119 LEU A CA 1
ATOM 948 C C . LEU A 1 119 ? 1.258 -35.906 -20.469 1 97.44 119 LEU A C 1
ATOM 950 O O . LEU A 1 119 ? 2.029 -34.938 -20.344 1 97.44 119 LEU A O 1
ATOM 954 N N . CYS A 1 120 ? 0.25 -35.906 -21.297 1 97.5 120 CYS A N 1
ATOM 955 C CA . CYS A 1 120 ? -0.022 -34.781 -22.172 1 97.5 120 CYS A CA 1
ATOM 956 C C . CYS A 1 120 ? -0.927 -33.781 -21.469 1 97.5 120 CYS A C 1
ATOM 958 O O . CYS A 1 120 ? -1.188 -32.688 -22.016 1 97.5 120 CYS A O 1
ATOM 960 N N . GLN A 1 121 ? -1.391 -34.094 -20.297 1 96.75 121 GLN A N 1
ATOM 961 C CA . GLN A 1 121 ? -2.186 -33.125 -19.547 1 96.75 121 GLN A CA 1
ATOM 962 C C . GLN A 1 121 ? -1.311 -32 -18.984 1 96.75 121 GLN A C 1
ATOM 964 O O . GLN A 1 121 ? -0.101 -32.188 -18.828 1 96.75 121 GLN A O 1
ATOM 969 N N . SER A 1 122 ? -1.964 -30.891 -18.719 1 96.06 122 SER A N 1
ATOM 970 C CA . SER A 1 122 ? -1.202 -29.797 -18.125 1 96.06 122 SER A CA 1
ATOM 971 C C . SER A 1 122 ? -0.736 -30.156 -16.703 1 96.06 122 SER A C 1
ATOM 973 O O . SER A 1 122 ? -1.46 -30.812 -15.953 1 96.06 122 SER A O 1
ATOM 975 N N . PRO A 1 123 ? 0.423 -29.719 -16.391 1 96.19 123 PRO A N 1
ATOM 976 C CA . PRO A 1 123 ? 0.959 -30.016 -15.055 1 96.19 123 PRO A CA 1
ATOM 977 C C . PRO A 1 123 ? -0.011 -29.656 -13.93 1 96.19 123 PRO A C 1
ATOM 979 O O . PRO A 1 123 ? -0.099 -30.375 -12.93 1 96.19 123 PRO A O 1
ATOM 982 N N . GLN A 1 124 ? -0.784 -28.625 -14.117 1 94.94 124 GLN A N 1
ATOM 983 C CA . GLN A 1 124 ? -1.686 -28.188 -13.062 1 94.94 124 GLN A CA 1
ATOM 984 C C . GLN A 1 124 ? -2.854 -29.156 -12.891 1 94.94 124 GLN A C 1
ATOM 986 O O . GLN A 1 124 ? -3.455 -29.234 -11.82 1 94.94 124 GLN A O 1
ATOM 991 N N . GLU A 1 125 ? -3.141 -29.844 -13.93 1 94.88 125 GLU A N 1
ATOM 992 C CA . GLU A 1 125 ? -4.273 -30.766 -13.898 1 94.88 125 GLU A CA 1
ATOM 993 C C . GLU A 1 125 ? -3.871 -32.125 -13.32 1 94.88 125 GLU A C 1
ATOM 995 O O . GLU A 1 125 ? -4.73 -32.906 -12.938 1 94.88 125 GLU A O 1
ATOM 1000 N N . LEU A 1 126 ? -2.615 -32.406 -13.266 1 96.81 126 LEU A N 1
ATOM 1001 C CA . LEU A 1 126 ? -2.107 -33.688 -12.773 1 96.81 126 LEU A CA 1
ATOM 1002 C C . LEU A 1 126 ? -1.945 -33.656 -11.258 1 96.81 126 LEU A C 1
ATOM 1004 O O . LEU A 1 126 ? -1.477 -32.656 -10.695 1 96.81 126 LEU A O 1
ATOM 1008 N N . THR A 1 127 ? -2.357 -34.656 -10.562 1 95.88 127 THR A N 1
ATOM 1009 C CA . THR A 1 127 ? -2.049 -34.844 -9.148 1 95.88 127 THR A CA 1
ATOM 1010 C C . THR A 1 127 ? -0.768 -35.625 -8.969 1 95.88 127 THR A C 1
ATOM 1012 O O . THR A 1 127 ? -0.306 -36.281 -9.906 1 95.88 127 THR A O 1
ATOM 1015 N N . ASP A 1 128 ? -0.169 -35.562 -7.855 1 94.75 128 ASP A N 1
ATOM 1016 C CA . ASP A 1 128 ? 1.003 -36.375 -7.562 1 94.75 128 ASP A CA 1
ATOM 1017 C C . ASP A 1 128 ? 0.686 -37.875 -7.711 1 94.75 128 ASP A C 1
ATOM 1019 O O . ASP A 1 128 ? 1.526 -38.656 -8.164 1 94.75 128 ASP A O 1
ATOM 1023 N N . ASP A 1 129 ? -0.523 -38.188 -7.363 1 95.56 129 ASP A N 1
ATOM 1024 C CA . ASP A 1 129 ? -0.96 -39.594 -7.492 1 95.56 129 ASP A CA 1
ATOM 1025 C C . ASP A 1 129 ? -0.972 -40.031 -8.953 1 95.56 129 ASP A C 1
ATOM 1027 O O . ASP A 1 129 ? -0.578 -41.156 -9.273 1 95.56 129 ASP A O 1
ATOM 1031 N N . ASP A 1 130 ? -1.467 -39.125 -9.812 1 96.5 130 ASP A N 1
ATOM 1032 C CA . ASP A 1 130 ? -1.455 -39.438 -11.242 1 96.5 130 ASP A CA 1
ATOM 1033 C C . ASP A 1 130 ? -0.048 -39.781 -11.719 1 96.5 130 ASP A C 1
ATOM 1035 O O . ASP A 1 130 ? 0.136 -40.75 -12.461 1 96.5 130 ASP A O 1
ATOM 1039 N N . LEU A 1 131 ? 0.921 -39.031 -11.273 1 96.81 131 LEU A N 1
ATOM 1040 C CA . LEU A 1 131 ? 2.291 -39.188 -11.742 1 96.81 131 LEU A CA 1
ATOM 1041 C C . LEU A 1 131 ? 2.922 -40.438 -11.109 1 96.81 131 LEU A C 1
ATOM 1043 O O . LEU A 1 131 ? 3.717 -41.125 -11.75 1 96.81 131 LEU A O 1
ATOM 1047 N N . ASP A 1 132 ? 2.555 -40.719 -9.875 1 96.62 132 ASP A N 1
ATOM 1048 C CA . ASP A 1 132 ? 2.996 -41.969 -9.258 1 96.62 132 ASP A CA 1
ATOM 1049 C C . ASP A 1 132 ? 2.439 -43.188 -10 1 96.62 132 ASP A C 1
ATOM 1051 O O . ASP A 1 132 ? 3.17 -44.125 -10.281 1 96.62 132 ASP A O 1
ATOM 1055 N N . LYS A 1 133 ? 1.183 -43.125 -10.344 1 96.56 133 LYS A N 1
ATOM 1056 C CA . LYS A 1 133 ? 0.555 -44.188 -11.117 1 96.56 133 LYS A CA 1
ATOM 1057 C C . LYS A 1 133 ? 1.206 -44.344 -12.484 1 96.56 133 LYS A C 1
ATOM 1059 O O . LYS A 1 133 ? 1.371 -45.469 -12.984 1 96.56 133 LYS A O 1
ATOM 1064 N N . ALA A 1 134 ? 1.507 -43.188 -13.055 1 97.25 134 ALA A N 1
ATOM 1065 C CA . ALA A 1 134 ? 2.195 -43.219 -14.344 1 97.25 134 ALA A CA 1
ATOM 1066 C C . ALA A 1 134 ? 3.537 -43.938 -14.219 1 97.25 134 ALA A C 1
ATOM 1068 O O . ALA A 1 134 ? 3.893 -44.75 -15.07 1 97.25 134 ALA A O 1
ATOM 1069 N N . SER A 1 135 ? 4.27 -43.625 -13.18 1 96.94 135 SER A N 1
ATOM 1070 C CA . SER A 1 135 ? 5.551 -44.281 -12.945 1 96.94 135 SER A CA 1
ATOM 1071 C C . SER A 1 135 ? 5.383 -45.781 -12.797 1 96.94 135 SER A C 1
ATOM 1073 O O . SER A 1 135 ? 6.129 -46.562 -13.398 1 96.94 135 SER A O 1
ATOM 1075 N N . VAL A 1 136 ? 4.375 -46.219 -12.062 1 96.88 136 VAL A N 1
ATOM 1076 C CA . VAL A 1 136 ? 4.07 -47.625 -11.891 1 96.88 136 VAL A CA 1
ATOM 1077 C C . VAL A 1 136 ? 3.658 -48.219 -13.234 1 96.88 136 VAL A C 1
ATOM 1079 O O . VAL A 1 136 ? 4.043 -49.344 -13.562 1 96.88 136 VAL A O 1
ATOM 1082 N N . GLY A 1 137 ? 2.848 -47.438 -13.969 1 96.81 137 GLY A N 1
ATOM 1083 C CA . GLY A 1 137 ? 2.424 -47.875 -15.289 1 96.81 137 GLY A CA 1
ATOM 1084 C C . GLY A 1 137 ? 3.584 -48.156 -16.219 1 96.81 137 GLY A C 1
ATOM 1085 O O . GLY A 1 137 ? 3.568 -49.156 -16.953 1 96.81 137 GLY A O 1
ATOM 1086 N N . VAL A 1 138 ? 4.57 -47.281 -16.172 1 97.38 138 VAL A N 1
ATOM 1087 C CA . VAL A 1 138 ? 5.754 -47.5 -17 1 97.38 138 VAL A CA 1
ATOM 1088 C C . VAL A 1 138 ? 6.434 -48.812 -16.625 1 97.38 138 VAL A C 1
ATOM 1090 O O . VAL A 1 138 ? 6.805 -49.594 -17.5 1 97.38 138 VAL A O 1
ATOM 1093 N N . SER A 1 139 ? 6.555 -49.094 -15.352 1 95.81 139 SER A N 1
ATOM 1094 C CA . SER A 1 139 ? 7.148 -50.344 -14.875 1 95.81 139 SER A CA 1
ATOM 1095 C C . SER A 1 139 ? 6.348 -51.562 -15.344 1 95.81 139 SER A C 1
ATOM 1097 O O . SER A 1 139 ? 6.922 -52.562 -15.727 1 95.81 139 SER A O 1
ATOM 1099 N N . TYR A 1 140 ? 5.055 -51.438 -15.336 1 94.62 140 TYR A N 1
ATOM 1100 C CA . TYR A 1 140 ? 4.164 -52.5 -15.797 1 94.62 140 TYR A CA 1
ATOM 1101 C C . TYR A 1 140 ? 4.41 -52.812 -17.266 1 94.62 140 TYR A C 1
ATOM 1103 O O . TYR A 1 140 ? 4.508 -53.969 -17.656 1 94.62 140 TYR A O 1
ATOM 1111 N N . LEU A 1 141 ? 4.531 -51.781 -18.031 1 95.06 141 LEU A N 1
ATOM 1112 C CA . LEU A 1 141 ? 4.789 -51.969 -19.453 1 95.06 141 LEU A CA 1
ATOM 1113 C C . LEU A 1 141 ? 6.141 -52.625 -19.688 1 95.06 141 LEU A C 1
ATOM 1115 O O . LEU A 1 141 ? 6.266 -53.531 -20.531 1 95.06 141 LEU A O 1
ATOM 1119 N N . GLU A 1 142 ? 7.094 -52.219 -18.938 1 94.12 142 GLU A N 1
ATOM 1120 C CA . GLU A 1 142 ? 8.43 -52.812 -19.062 1 94.12 142 GLU A CA 1
ATOM 1121 C C . GLU A 1 142 ? 8.414 -54.281 -18.719 1 94.12 142 GLU A C 1
ATOM 1123 O O . GLU A 1 142 ? 9.047 -55.094 -19.391 1 94.12 142 GLU A O 1
ATOM 1128 N N . LYS A 1 143 ? 7.664 -54.625 -17.734 1 91.31 143 LYS A N 1
ATOM 1129 C CA . LYS A 1 143 ? 7.551 -56.031 -17.328 1 91.31 143 LYS A CA 1
ATOM 1130 C C . LYS A 1 143 ? 6.852 -56.844 -18.406 1 91.31 143 LYS A C 1
ATOM 1132 O O . LYS A 1 143 ? 7.102 -58.031 -18.531 1 91.31 143 LYS A O 1
ATOM 1137 N N . GLY A 1 144 ? 6 -56.125 -19.109 1 89.5 144 GLY A N 1
ATOM 1138 C CA . GLY A 1 144 ? 5.312 -56.781 -20.203 1 89.5 144 GLY A CA 1
ATOM 1139 C C . GLY A 1 144 ? 6.188 -56.969 -21.438 1 89.5 144 GLY A C 1
ATOM 1140 O O . GLY A 1 144 ? 5.797 -57.688 -22.375 1 89.5 144 GLY A O 1
ATOM 1141 N N . GLY A 1 145 ? 7.422 -56.375 -21.438 1 91.06 145 GLY A N 1
ATOM 1142 C CA . GLY A 1 145 ? 8.359 -56.562 -22.531 1 91.06 145 GLY A CA 1
ATOM 1143 C C . GLY A 1 145 ? 8.461 -55.344 -23.438 1 91.06 145 GLY A C 1
ATOM 1144 O O . GLY A 1 145 ? 9.094 -55.438 -24.5 1 91.06 145 GLY A O 1
ATOM 1145 N N . LEU A 1 146 ? 7.766 -54.312 -23.094 1 94.06 146 LEU A N 1
ATOM 1146 C CA . LEU A 1 146 ? 7.879 -53.094 -23.906 1 94.06 146 LEU A CA 1
ATOM 1147 C C . LEU A 1 146 ? 9.07 -52.25 -23.453 1 94.06 146 LEU A C 1
ATOM 1149 O O . LEU A 1 146 ? 9.328 -52.125 -22.25 1 94.06 146 LEU A O 1
ATOM 1153 N N . LYS A 1 147 ? 9.852 -51.75 -24.391 1 94.75 147 LYS A N 1
ATOM 1154 C CA . LYS A 1 147 ? 10.953 -50.844 -24.109 1 94.75 147 LYS A CA 1
ATOM 1155 C C . LYS A 1 147 ? 10.484 -49.375 -24.109 1 94.75 147 LYS A C 1
ATOM 1157 O O . LYS A 1 147 ? 10.453 -48.719 -25.156 1 94.75 147 LYS A O 1
ATOM 1162 N N . VAL A 1 148 ? 10.164 -48.906 -22.906 1 95.31 148 VAL A N 1
ATOM 1163 C CA . VAL A 1 148 ? 9.539 -47.594 -22.812 1 95.31 148 VAL A CA 1
ATOM 1164 C C . VAL A 1 148 ? 10.391 -46.688 -21.953 1 95.31 148 VAL A C 1
ATOM 1166 O O . VAL A 1 148 ? 9.859 -45.906 -21.156 1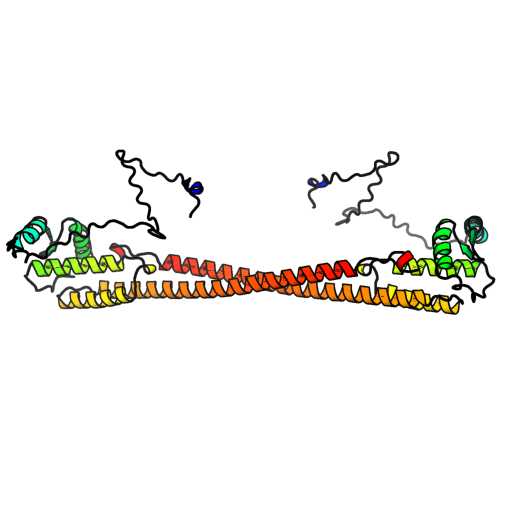 95.31 148 VAL A O 1
ATOM 1169 N N . ASP A 1 149 ? 11.758 -46.688 -22.094 1 94.06 149 ASP A N 1
ATOM 1170 C CA . ASP A 1 149 ? 12.688 -45.844 -21.328 1 94.06 149 ASP A CA 1
ATOM 1171 C C . ASP A 1 149 ? 12.391 -44.375 -21.547 1 94.06 149 ASP A C 1
ATOM 1173 O O . ASP A 1 149 ? 12.531 -43.562 -20.609 1 94.06 149 ASP A O 1
ATOM 1177 N N . TRP A 1 150 ? 11.977 -44.094 -22.75 1 95.69 150 TRP A N 1
ATOM 1178 C CA . TRP A 1 150 ? 11.695 -42.719 -23.062 1 95.69 150 TRP A CA 1
ATOM 1179 C C . TRP A 1 150 ? 10.523 -42.188 -22.234 1 95.69 150 TRP A C 1
ATOM 1181 O O . TRP A 1 150 ? 10.5 -41.031 -21.844 1 95.69 150 TRP A O 1
ATOM 1191 N N . LEU A 1 151 ? 9.539 -43.094 -21.953 1 96.38 151 LEU A N 1
ATOM 1192 C CA . LEU A 1 151 ? 8.375 -42.688 -21.172 1 96.38 151 LEU A CA 1
ATOM 1193 C C . LEU A 1 151 ? 8.758 -42.438 -19.719 1 96.38 151 LEU A C 1
ATOM 1195 O O . LEU A 1 151 ? 8.211 -41.562 -19.062 1 96.38 151 LEU A O 1
ATOM 1199 N N . GLU A 1 152 ? 9.68 -43.281 -19.219 1 95.69 152 GLU A N 1
ATOM 1200 C CA . GLU A 1 152 ? 10.18 -43.062 -17.875 1 95.69 152 GLU A CA 1
ATOM 1201 C C . GLU A 1 152 ? 10.766 -41.656 -17.719 1 95.69 152 GLU A C 1
ATOM 1203 O O . GLU A 1 152 ? 10.461 -40.969 -16.75 1 95.69 152 GLU A O 1
ATOM 1208 N N . LYS A 1 153 ? 11.539 -41.281 -18.656 1 96.19 153 LYS A N 1
ATOM 1209 C CA . LYS A 1 153 ? 12.156 -39.938 -18.641 1 96.19 153 LYS A CA 1
ATOM 1210 C C . LYS A 1 153 ? 11.094 -38.844 -18.719 1 96.19 153 LYS A C 1
ATOM 1212 O O . LYS A 1 153 ? 11.227 -37.812 -18.078 1 96.19 153 LYS A O 1
ATOM 1217 N N . LYS A 1 154 ? 10.062 -39.125 -19.531 1 97.38 154 LYS A N 1
ATOM 1218 C CA . LYS A 1 154 ? 9.008 -38.125 -19.688 1 97.38 154 LYS A CA 1
ATOM 1219 C C . LYS A 1 154 ? 8.211 -37.969 -18.391 1 97.38 154 LYS A C 1
ATOM 1221 O O . LYS A 1 154 ? 7.793 -36.844 -18.062 1 97.38 154 LYS A O 1
ATOM 1226 N N . VAL A 1 155 ? 7.965 -39.062 -17.734 1 97.56 155 VAL A N 1
ATOM 1227 C CA . VAL A 1 155 ? 7.27 -39 -16.453 1 97.56 155 VAL A CA 1
ATOM 1228 C C . VAL A 1 155 ? 8.047 -38.094 -15.5 1 97.56 155 VAL A C 1
ATOM 1230 O O . VAL A 1 155 ? 7.465 -37.219 -14.836 1 97.56 155 VAL A O 1
ATOM 1233 N N . GLU A 1 156 ? 9.375 -38.281 -15.453 1 96.62 156 GLU A N 1
ATOM 1234 C CA . GLU A 1 156 ? 10.211 -37.469 -14.586 1 96.62 156 GLU A CA 1
ATOM 1235 C C . GLU A 1 156 ? 10.156 -36 -15 1 96.62 156 GLU A C 1
ATOM 1237 O O . GLU A 1 156 ? 10.109 -35.094 -14.141 1 96.62 156 GLU A O 1
ATOM 1242 N N . GLU A 1 157 ? 10.18 -35.719 -16.266 1 96.5 157 GLU A N 1
ATOM 1243 C CA . GLU A 1 157 ? 10.094 -34.344 -16.781 1 96.5 157 GLU A CA 1
ATOM 1244 C C . GLU A 1 157 ? 8.789 -33.688 -16.344 1 96.5 157 GLU A C 1
ATOM 1246 O O . GLU A 1 157 ? 8.797 -32.531 -15.898 1 96.5 157 GLU A O 1
ATOM 1251 N N . VAL A 1 158 ? 7.691 -34.406 -16.484 1 97.25 158 VAL A N 1
ATOM 1252 C CA . VAL A 1 158 ? 6.383 -33.844 -16.141 1 97.25 158 VAL A CA 1
ATOM 1253 C C . VAL A 1 158 ? 6.309 -33.625 -14.625 1 97.25 158 VAL A C 1
ATOM 1255 O O . VAL A 1 158 ? 5.734 -32.625 -14.164 1 97.25 158 VAL A O 1
ATOM 1258 N N . LYS A 1 159 ? 6.895 -34.562 -13.898 1 96.81 159 LYS A N 1
ATOM 1259 C CA . LYS A 1 159 ? 6.957 -34.406 -12.453 1 96.81 159 LYS A CA 1
ATOM 1260 C C . LYS A 1 159 ? 7.676 -33.094 -12.086 1 96.81 159 LYS A C 1
ATOM 1262 O O . LYS A 1 159 ? 7.223 -32.344 -11.211 1 96.81 159 LYS A O 1
ATOM 1267 N N . GLU A 1 160 ? 8.781 -32.844 -12.688 1 96.44 160 GLU A N 1
ATOM 1268 C CA . GLU A 1 160 ? 9.547 -31.641 -12.438 1 96.44 160 GLU A CA 1
ATOM 1269 C C . GLU A 1 160 ? 8.75 -30.391 -12.82 1 96.44 160 GLU A C 1
ATOM 1271 O O . GLU A 1 160 ? 8.75 -29.406 -12.086 1 96.44 160 GLU A O 1
ATOM 1276 N N . LYS A 1 161 ? 8.109 -30.469 -13.945 1 96.88 161 LYS A N 1
ATOM 1277 C CA . LYS A 1 161 ? 7.273 -29.359 -14.375 1 96.88 161 LYS A CA 1
ATOM 1278 C C . LYS A 1 161 ? 6.176 -29.062 -13.352 1 96.88 161 LYS A C 1
ATOM 1280 O O . LYS A 1 161 ? 5.934 -27.906 -13 1 96.88 161 LYS A O 1
ATOM 1285 N N . LYS A 1 162 ? 5.547 -30.078 -12.953 1 97.56 162 LYS A N 1
ATOM 1286 C CA . LYS A 1 162 ? 4.484 -29.922 -11.961 1 97.56 162 LYS A CA 1
ATOM 1287 C C . LYS A 1 162 ? 5.02 -29.312 -10.672 1 97.56 162 LYS A C 1
ATOM 1289 O O . LYS A 1 162 ? 4.395 -28.422 -10.094 1 97.56 162 LYS A O 1
ATOM 1294 N N . LYS A 1 163 ? 6.098 -29.828 -10.203 1 97 163 LYS A N 1
ATOM 1295 C CA . LYS A 1 163 ? 6.711 -29.281 -8.992 1 97 163 LYS A CA 1
ATOM 1296 C C . LYS A 1 163 ? 6.98 -27.797 -9.133 1 97 163 LYS A C 1
ATOM 1298 O O . LYS A 1 163 ? 6.73 -27.031 -8.203 1 97 163 LYS A O 1
ATOM 1303 N N . LYS A 1 164 ? 7.496 -27.406 -10.227 1 97.12 164 LYS A N 1
ATOM 1304 C CA . LYS A 1 164 ? 7.762 -25.984 -10.484 1 97.12 164 LYS A CA 1
ATOM 1305 C C . LYS A 1 164 ? 6.477 -25.172 -10.438 1 97.12 164 LYS A C 1
ATOM 1307 O O . LYS A 1 164 ? 6.441 -24.094 -9.82 1 97.12 164 LYS A O 1
ATOM 1312 N N . VAL A 1 165 ? 5.461 -25.656 -11.016 1 98 165 VAL A N 1
ATOM 1313 C CA . VAL A 1 165 ? 4.176 -24.969 -11.047 1 98 165 VAL A CA 1
ATOM 1314 C C . VAL A 1 165 ? 3.619 -24.859 -9.625 1 98 165 VAL A C 1
ATOM 1316 O O . VAL A 1 165 ? 3.211 -23.766 -9.195 1 98 165 VAL A O 1
ATOM 1319 N N . ASP A 1 166 ? 3.631 -25.953 -8.93 1 97.25 166 ASP A N 1
ATOM 1320 C CA . ASP A 1 166 ? 3.078 -25.969 -7.578 1 97.25 166 ASP A CA 1
ATOM 1321 C C . ASP A 1 166 ? 3.85 -25.016 -6.656 1 97.25 166 ASP A C 1
ATOM 1323 O O . ASP A 1 166 ? 3.252 -24.266 -5.887 1 97.25 166 ASP A O 1
ATOM 1327 N N . THR A 1 167 ? 5.117 -25.109 -6.727 1 97.56 167 THR A N 1
ATOM 1328 C CA . THR A 1 167 ? 5.953 -24.234 -5.902 1 97.56 167 THR A CA 1
ATOM 1329 C C . THR A 1 167 ? 5.738 -22.766 -6.262 1 97.56 167 THR A C 1
ATOM 1331 O O . THR A 1 167 ? 5.652 -21.922 -5.379 1 97.56 167 THR A O 1
ATOM 1334 N N . GLY A 1 168 ? 5.727 -22.547 -7.547 1 98.06 168 GLY A N 1
ATOM 1335 C CA . GLY A 1 168 ? 5.465 -21.188 -7.988 1 98.06 168 GLY A CA 1
ATOM 1336 C C . GLY A 1 168 ? 4.129 -20.656 -7.508 1 98.06 168 GLY A C 1
ATOM 1337 O O . GLY A 1 168 ? 4.039 -19.5 -7.066 1 98.06 168 GLY A O 1
ATOM 1338 N N . ARG A 1 169 ? 3.135 -21.422 -7.551 1 97.69 169 ARG A N 1
ATOM 1339 C CA . ARG A 1 169 ? 1.805 -21.031 -7.105 1 97.69 169 ARG A CA 1
ATOM 1340 C C . ARG A 1 169 ? 1.794 -20.734 -5.605 1 97.69 169 ARG A C 1
ATOM 1342 O O . ARG A 1 169 ? 1.146 -19.781 -5.156 1 97.69 169 ARG A O 1
ATOM 1349 N N . SER A 1 170 ? 2.441 -21.531 -4.891 1 97.88 170 SER A N 1
ATOM 1350 C CA . SER A 1 170 ? 2.547 -21.312 -3.451 1 97.88 170 SER A CA 1
ATOM 1351 C C . SER A 1 170 ? 3.234 -19.984 -3.15 1 97.88 170 SER A C 1
ATOM 1353 O O . SER A 1 170 ? 2.789 -19.234 -2.279 1 97.88 170 SER A O 1
ATOM 1355 N N . ARG A 1 171 ? 4.25 -19.688 -3.879 1 98.19 171 ARG A N 1
ATOM 1356 C CA . ARG A 1 171 ? 4.969 -18.422 -3.701 1 98.19 171 ARG A CA 1
ATOM 1357 C C . ARG A 1 171 ? 4.074 -17.234 -4.027 1 98.19 171 ARG A C 1
ATOM 1359 O O . ARG A 1 171 ? 4.07 -16.234 -3.305 1 98.19 171 ARG A O 1
ATOM 1366 N N . VAL A 1 172 ? 3.371 -17.344 -5.047 1 98.56 172 VAL A N 1
ATOM 1367 C CA . VAL A 1 172 ? 2.459 -16.281 -5.449 1 98.56 172 VAL A CA 1
ATOM 1368 C C . VAL A 1 172 ? 1.413 -16.062 -4.363 1 98.56 172 VAL A C 1
ATOM 1370 O O . VAL A 1 172 ? 1.078 -14.914 -4.043 1 98.56 172 VAL A O 1
ATOM 1373 N N . GLN A 1 173 ? 0.942 -17.156 -3.846 1 98.31 173 GLN A N 1
ATOM 1374 C CA . GLN A 1 173 ? -0.039 -17.031 -2.773 1 98.31 173 GLN A CA 1
ATOM 1375 C C . GLN A 1 173 ? 0.557 -16.328 -1.563 1 98.31 173 GLN A C 1
ATOM 1377 O O . GLN A 1 173 ? -0.097 -15.469 -0.953 1 98.31 173 GLN A O 1
ATOM 1382 N N . GLU A 1 174 ? 1.755 -16.656 -1.213 1 98.44 174 GLU A N 1
ATOM 1383 C CA . GLU A 1 174 ? 2.438 -16 -0.1 1 98.44 174 GLU A CA 1
ATOM 1384 C C . GLU A 1 174 ? 2.615 -14.508 -0.363 1 98.44 174 GLU A C 1
ATOM 1386 O O . GLU A 1 174 ? 2.391 -13.68 0.527 1 98.44 174 GLU A O 1
ATOM 1391 N N . MET A 1 175 ? 2.984 -14.195 -1.534 1 98.44 175 MET A N 1
ATOM 1392 C CA . MET A 1 175 ? 3.166 -12.797 -1.911 1 98.44 175 MET A CA 1
ATOM 1393 C C . MET A 1 175 ? 1.836 -12.047 -1.883 1 98.44 175 MET A C 1
ATOM 1395 O O . MET A 1 175 ? 1.776 -10.898 -1.456 1 98.44 175 MET A O 1
ATOM 1399 N N . ASP A 1 176 ? 0.835 -12.711 -2.342 1 98.5 176 ASP A N 1
ATOM 1400 C CA . ASP A 1 176 ? -0.495 -12.109 -2.326 1 98.5 176 ASP A CA 1
ATOM 1401 C C . ASP A 1 176 ? -0.938 -11.789 -0.899 1 98.5 176 ASP A C 1
ATOM 1403 O O . ASP A 1 176 ? -1.48 -10.719 -0.635 1 98.5 176 ASP A O 1
ATOM 1407 N N . ASP A 1 177 ? -0.69 -12.664 -0.007 1 98.5 177 ASP A N 1
ATOM 1408 C CA . ASP A 1 177 ? -1.031 -12.453 1.396 1 98.5 177 ASP A CA 1
ATOM 1409 C C . ASP A 1 177 ? -0.239 -11.289 1.982 1 98.5 177 ASP A C 1
ATOM 1411 O O . ASP A 1 177 ? -0.786 -10.469 2.725 1 98.5 177 ASP A O 1
ATOM 1415 N N . GLU A 1 178 ? 1.012 -11.25 1.658 1 98.56 178 GLU A N 1
ATOM 1416 C CA . GLU A 1 178 ? 1.841 -10.141 2.117 1 98.56 178 GLU A CA 1
ATOM 1417 C C . GLU A 1 178 ? 1.339 -8.812 1.561 1 98.56 178 GLU A C 1
ATOM 1419 O O . GLU A 1 178 ? 1.276 -7.816 2.283 1 98.56 178 GLU A O 1
ATOM 1424 N N . LEU A 1 179 ? 0.976 -8.805 0.333 1 98.62 179 LEU A N 1
ATOM 1425 C CA . LEU A 1 179 ? 0.465 -7.605 -0.317 1 98.62 179 LEU A CA 1
ATOM 1426 C C . LEU A 1 179 ? -0.812 -7.121 0.361 1 98.62 179 LEU A C 1
ATOM 1428 O O . LEU A 1 179 ? -0.976 -5.922 0.604 1 98.62 179 LEU A O 1
ATOM 1432 N N . LYS A 1 180 ? -1.64 -8.016 0.653 1 98.44 180 LYS A N 1
ATOM 1433 C CA . LYS A 1 180 ? -2.881 -7.66 1.334 1 98.44 180 LYS A CA 1
ATOM 1434 C C . LYS A 1 180 ? -2.6 -7.012 2.688 1 98.44 180 LYS A C 1
ATOM 1436 O O . LYS A 1 180 ? -3.244 -6.031 3.055 1 98.44 180 LYS A O 1
ATOM 1441 N N . LYS A 1 181 ? -1.682 -7.543 3.404 1 98.56 181 LYS A N 1
ATOM 1442 C CA . LYS A 1 181 ? -1.309 -6.977 4.695 1 98.56 181 LYS A CA 1
ATOM 1443 C C . LYS A 1 181 ? -0.752 -5.566 4.539 1 98.56 181 LYS A C 1
ATOM 1445 O O . LYS A 1 181 ? -1.095 -4.668 5.312 1 98.56 181 LYS A O 1
ATOM 1450 N N . LEU A 1 182 ? 0.064 -5.406 3.582 1 98.56 182 LEU A N 1
ATOM 1451 C CA . LEU A 1 182 ? 0.662 -4.102 3.328 1 98.56 182 LEU A CA 1
ATOM 1452 C C . LEU A 1 182 ? -0.401 -3.086 2.92 1 98.56 182 LEU A C 1
ATOM 1454 O O . LEU A 1 182 ? -0.384 -1.943 3.383 1 98.56 182 LEU A O 1
ATOM 1458 N N . ILE A 1 183 ? -1.258 -3.484 2.098 1 98.56 183 ILE A N 1
ATOM 1459 C CA . ILE A 1 183 ? -2.322 -2.598 1.638 1 98.56 183 ILE A CA 1
ATOM 1460 C C . ILE A 1 183 ? -3.184 -2.168 2.822 1 98.56 183 ILE A C 1
ATOM 1462 O O . ILE A 1 183 ? -3.543 -0.994 2.943 1 98.56 183 ILE A O 1
ATOM 1466 N N . LYS A 1 184 ? -3.475 -3.088 3.656 1 98.56 184 LYS A N 1
ATOM 1467 C CA . LYS A 1 184 ? -4.238 -2.748 4.855 1 98.56 184 LYS A CA 1
ATOM 1468 C C . LYS A 1 184 ? -3.494 -1.729 5.711 1 98.56 184 LYS A C 1
ATOM 1470 O O . LYS A 1 184 ? -4.094 -0.78 6.219 1 98.56 184 LYS A O 1
ATOM 1475 N N . LYS A 1 185 ? -2.256 -1.921 5.875 1 98.75 185 LYS A N 1
ATOM 1476 C CA . LYS A 1 185 ? -1.445 -0.975 6.637 1 98.75 185 LYS A CA 1
ATOM 1477 C C . LYS A 1 185 ? -1.477 0.412 6.004 1 98.75 185 LYS A C 1
ATOM 1479 O O . LYS A 1 185 ? -1.542 1.422 6.707 1 98.75 185 LYS A O 1
ATOM 1484 N N . CYS A 1 186 ? -1.368 0.447 4.707 1 98.44 186 CYS A N 1
ATOM 1485 C CA . CYS A 1 186 ? -1.455 1.713 3.988 1 98.44 186 CYS A CA 1
ATOM 1486 C C . CYS A 1 186 ? -2.783 2.408 4.266 1 98.44 186 CYS A C 1
ATOM 1488 O O . CYS A 1 186 ? -2.814 3.609 4.539 1 98.44 186 CYS A O 1
ATOM 1490 N N . ILE A 1 187 ? -3.809 1.702 4.262 1 98.5 187 ILE A N 1
ATOM 1491 C CA . ILE A 1 187 ? -5.137 2.252 4.512 1 98.5 187 ILE A CA 1
ATOM 1492 C C . ILE A 1 187 ? -5.211 2.793 5.938 1 98.5 187 ILE A C 1
ATOM 1494 O O . ILE A 1 187 ? -5.727 3.891 6.164 1 98.5 187 ILE A O 1
ATOM 1498 N N . ASP A 1 188 ? -4.676 2.08 6.887 1 98.44 188 ASP A N 1
ATOM 1499 C CA . ASP A 1 188 ? -4.68 2.502 8.281 1 98.44 188 ASP A CA 1
ATOM 1500 C C . ASP A 1 188 ? -3.914 3.812 8.461 1 98.44 188 ASP A C 1
ATOM 1502 O O . ASP A 1 188 ? -4.375 4.715 9.164 1 98.44 188 ASP A O 1
ATOM 1506 N N . ILE A 1 189 ? -2.801 3.91 7.863 1 98.69 189 ILE A N 1
ATOM 1507 C CA . ILE A 1 189 ? -1.975 5.109 7.969 1 98.69 189 ILE A CA 1
ATOM 1508 C C . ILE A 1 189 ? -2.703 6.297 7.34 1 98.69 189 ILE A C 1
ATOM 1510 O O . ILE A 1 189 ? -2.695 7.398 7.891 1 98.69 189 ILE A O 1
ATOM 1514 N N . LYS A 1 190 ? -3.283 6.109 6.242 1 98.56 190 LYS A N 1
ATOM 1515 C CA . LYS A 1 190 ? -4.031 7.176 5.582 1 98.56 190 LYS A CA 1
ATOM 1516 C C . LYS A 1 190 ? -5.168 7.68 6.465 1 98.56 190 LYS A C 1
ATOM 1518 O O . LYS A 1 190 ? -5.406 8.883 6.555 1 98.56 190 LYS A O 1
ATOM 1523 N N . ASP A 1 191 ? -5.871 6.758 7.105 1 98.12 191 ASP A N 1
ATOM 1524 C CA . ASP A 1 191 ? -6.938 7.133 8.023 1 98.12 191 ASP A CA 1
ATOM 1525 C C . ASP A 1 191 ? -6.402 7.988 9.172 1 98.12 191 ASP A C 1
ATOM 1527 O O . ASP A 1 191 ? -7.008 8.992 9.539 1 98.12 191 ASP A O 1
ATOM 1531 N N . LEU A 1 192 ? -5.309 7.594 9.695 1 98.12 192 LEU A N 1
ATOM 1532 C CA . LEU A 1 192 ? -4.684 8.344 10.781 1 98.12 192 LEU A CA 1
ATOM 1533 C C . LEU A 1 192 ? -4.25 9.727 10.312 1 98.12 192 LEU A C 1
ATOM 1535 O O . LEU A 1 192 ? -4.406 10.711 11.031 1 98.12 192 LEU A O 1
ATOM 1539 N N . MET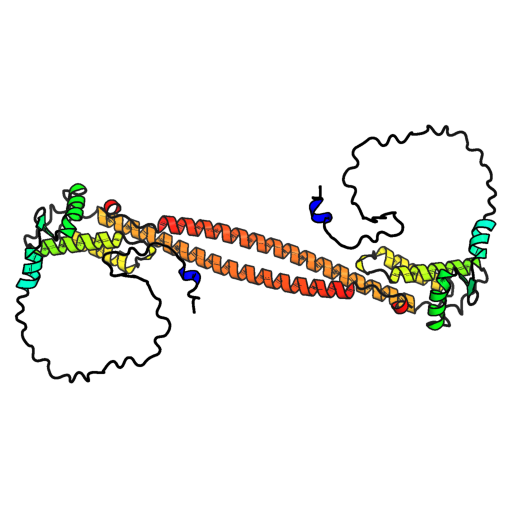 A 1 193 ? -3.705 9.742 9.109 1 98.06 193 MET A N 1
ATOM 1540 C CA . MET A 1 193 ? -3.27 11 8.523 1 98.06 193 MET A CA 1
ATOM 1541 C C . MET A 1 193 ? -4.445 11.961 8.359 1 98.06 193 MET A C 1
ATOM 1543 O O . MET A 1 193 ? -4.336 13.148 8.672 1 98.06 193 MET A O 1
ATOM 1547 N N . ASP A 1 194 ? -5.512 11.477 7.906 1 98.06 194 ASP A N 1
ATOM 1548 C CA . ASP A 1 194 ? -6.707 12.289 7.723 1 98.06 194 ASP A CA 1
ATOM 1549 C C . ASP A 1 194 ? -7.184 12.867 9.055 1 98.06 194 ASP A C 1
ATOM 1551 O O . ASP A 1 194 ? -7.543 14.047 9.133 1 98.06 194 ASP A O 1
ATOM 1555 N N . LYS A 1 195 ? -7.191 12.055 10.062 1 98.06 195 LYS A N 1
ATOM 1556 C CA . LYS A 1 195 ? -7.578 12.523 11.391 1 98.06 195 LYS A CA 1
ATOM 1557 C C . LYS A 1 195 ? -6.629 13.609 11.883 1 98.06 195 LYS A C 1
ATOM 1559 O O . LYS A 1 195 ? -7.07 14.625 12.43 1 98.06 195 LYS A O 1
ATOM 1564 N N . GLU A 1 196 ? -5.32 13.367 11.664 1 98.12 196 GLU A N 1
ATOM 1565 C CA . GLU A 1 196 ? -4.316 14.344 12.078 1 98.12 196 GLU A CA 1
ATOM 1566 C C . GLU A 1 196 ? -4.492 15.664 11.328 1 98.12 196 GLU A C 1
ATOM 1568 O O . GLU A 1 196 ? -4.387 16.734 11.922 1 98.12 196 GLU A O 1
ATOM 1573 N N . ILE A 1 197 ? -4.777 15.562 10.07 1 98.19 197 ILE A N 1
ATOM 1574 C CA . ILE A 1 197 ? -4.957 16.75 9.242 1 98.19 197 ILE A CA 1
ATOM 1575 C C . ILE A 1 197 ? -6.18 17.531 9.727 1 98.19 197 ILE A C 1
ATOM 1577 O O . ILE A 1 197 ? -6.152 18.766 9.781 1 98.19 197 ILE A O 1
ATOM 1581 N N . GLN A 1 198 ? -7.223 16.891 10.133 1 97.88 198 GLN A N 1
ATOM 1582 C CA . GLN A 1 198 ? -8.406 17.531 10.688 1 97.88 198 GLN A CA 1
ATOM 1583 C C . GLN A 1 198 ? -8.07 18.266 11.984 1 97.88 198 GLN A C 1
ATOM 1585 O O . GLN A 1 198 ? -8.508 19.406 12.195 1 97.88 198 GLN A O 1
ATOM 1590 N N . ASP A 1 199 ? -7.301 17.656 12.844 1 97.38 199 ASP A N 1
ATOM 1591 C CA . ASP A 1 199 ? -6.898 18.266 14.102 1 97.38 199 ASP A CA 1
ATOM 1592 C C . ASP A 1 199 ? -6.043 19.5 13.867 1 97.38 199 ASP A C 1
ATOM 1594 O O . ASP A 1 199 ? -6.211 20.516 14.547 1 97.38 199 ASP A O 1
ATOM 1598 N N . ILE A 1 200 ? -5.137 19.406 12.922 1 97.81 200 ILE A N 1
ATOM 1599 C CA . ILE A 1 200 ? -4.281 20.531 12.562 1 97.81 200 ILE A CA 1
ATOM 1600 C C . ILE A 1 200 ? -5.141 21.688 12.07 1 97.81 200 ILE A C 1
ATOM 1602 O O . ILE A 1 200 ? -4.938 22.828 12.469 1 97.81 200 ILE A O 1
ATOM 1606 N N . THR A 1 201 ? -6.102 21.359 11.203 1 97.44 201 THR A N 1
ATOM 1607 C CA . THR A 1 201 ? -6.98 22.375 10.633 1 97.44 201 THR A CA 1
ATOM 1608 C C . THR A 1 201 ? -7.77 23.078 11.734 1 97.44 201 THR A C 1
ATOM 1610 O O . THR A 1 201 ? -7.883 24.312 11.734 1 97.44 201 THR A O 1
ATOM 1613 N N . ALA A 1 202 ? -8.273 22.344 12.664 1 96.12 202 ALA A N 1
ATOM 1614 C CA . ALA A 1 202 ? -9.031 22.906 13.773 1 96.12 202 ALA A CA 1
ATOM 1615 C C . ALA A 1 202 ? -8.156 23.781 14.656 1 96.12 202 ALA A C 1
ATOM 1617 O O . ALA A 1 202 ? -8.602 24.828 15.133 1 96.12 202 ALA A O 1
ATOM 1618 N N . ALA A 1 203 ? -6.945 23.391 14.859 1 95.88 203 ALA A N 1
ATOM 1619 C CA . ALA A 1 203 ? -6.023 24.141 15.719 1 95.88 203 ALA A CA 1
ATOM 1620 C C . ALA A 1 203 ? -5.492 25.375 15.008 1 95.88 203 ALA A C 1
ATOM 1622 O O . ALA A 1 203 ? -5.047 26.328 15.664 1 95.88 203 ALA A O 1
ATOM 1623 N N . ASN A 1 204 ? -5.488 25.344 13.688 1 96.88 204 ASN A N 1
ATOM 1624 C CA . ASN A 1 204 ? -4.855 26.406 12.898 1 96.88 204 ASN A CA 1
ATOM 1625 C C . ASN A 1 204 ? -5.805 27.578 12.672 1 96.88 204 ASN A C 1
ATOM 1627 O O . ASN A 1 204 ? -5.465 28.531 11.969 1 96.88 204 ASN A O 1
ATOM 1631 N N . VAL A 1 205 ? -6.938 27.516 13.266 1 95.69 205 VAL A N 1
ATOM 1632 C CA . VAL A 1 205 ? -7.902 28.609 13.125 1 95.69 205 VAL A CA 1
ATOM 1633 C C . VAL A 1 205 ? -7.391 29.844 13.852 1 95.69 205 VAL A C 1
ATOM 1635 O O . VAL A 1 205 ? -6.984 29.766 15.016 1 95.69 205 VAL A O 1
ATOM 1638 N N . SER A 1 206 ? -7.406 30.953 13.133 1 95.44 206 SER A N 1
ATOM 1639 C CA . SER A 1 206 ? -6.969 32.219 13.703 1 95.44 206 SER A CA 1
ATOM 1640 C C . SER A 1 206 ? -7.953 32.719 14.758 1 95.44 206 SER A C 1
ATOM 1642 O O . SER A 1 206 ? -9.141 32.406 14.711 1 95.44 206 SER A O 1
ATOM 1644 N N . LEU A 1 207 ? -7.363 33.406 15.672 1 96.12 207 LEU A N 1
ATOM 1645 C CA . LEU A 1 207 ? -8.227 34.094 16.625 1 96.12 207 LEU A CA 1
ATOM 1646 C C . LEU A 1 207 ? -8.734 35.406 16.047 1 96.12 207 LEU A C 1
ATOM 1648 O O . LEU A 1 207 ? -8.008 36.125 15.344 1 96.12 207 LEU A O 1
ATOM 1652 N N . SER A 1 208 ? -10.023 35.688 16.344 1 96.25 208 SER A N 1
ATOM 1653 C CA . SER A 1 208 ? -10.562 37 15.984 1 96.25 208 SER A CA 1
ATOM 1654 C C . SER A 1 208 ? -10.086 38.062 16.953 1 96.25 208 SER A C 1
ATOM 1656 O O . SER A 1 208 ? -9.539 37.75 18.016 1 96.25 208 SER A O 1
ATOM 1658 N N . PHE A 1 209 ? -10.211 39.344 16.578 1 96.88 209 PHE A N 1
ATOM 1659 C CA . PHE A 1 209 ? -9.875 40.469 17.469 1 96.88 209 PHE A CA 1
ATOM 1660 C C . PHE A 1 209 ? -10.57 40.312 18.812 1 96.88 209 PHE A C 1
ATOM 1662 O O . PHE A 1 209 ? -9.938 40.469 19.859 1 96.88 209 PHE A O 1
ATOM 1669 N N . ASP A 1 210 ? -11.805 39.875 18.75 1 95.12 210 ASP A N 1
ATOM 1670 C CA . ASP A 1 210 ? -12.602 39.75 19.969 1 95.12 210 ASP A CA 1
ATOM 1671 C C . ASP A 1 210 ? -12.086 38.594 20.828 1 95.12 210 ASP A C 1
ATOM 1673 O O . ASP A 1 210 ? -12.156 38.656 22.062 1 95.12 210 ASP A O 1
ATOM 1677 N N . ASP A 1 211 ? -11.578 37.594 20.141 1 95.38 211 ASP A N 1
ATOM 1678 C CA . ASP A 1 211 ? -11.016 36.469 20.891 1 95.38 211 ASP A CA 1
ATOM 1679 C C . ASP A 1 211 ? -9.781 36.906 21.688 1 95.38 211 ASP A C 1
ATOM 1681 O O . ASP A 1 211 ? -9.539 36.406 22.781 1 95.38 211 ASP A O 1
ATOM 1685 N N . VAL A 1 212 ? -9.055 37.844 21.047 1 96.19 212 VAL A N 1
ATOM 1686 C CA . VAL A 1 212 ? -7.797 38.25 21.672 1 96.19 212 VAL A CA 1
ATOM 1687 C C . VAL A 1 212 ? -8.062 39.281 22.75 1 96.19 212 VAL A C 1
ATOM 1689 O O . VAL A 1 212 ? -7.422 39.281 23.812 1 96.19 212 VAL A O 1
ATOM 1692 N N . VAL A 1 213 ? -9.055 40.125 22.609 1 94.5 213 VAL A N 1
ATOM 1693 C CA . VAL A 1 213 ? -9.375 41.188 23.562 1 94.5 213 VAL A CA 1
ATOM 1694 C C . VAL A 1 213 ? -10.344 40.656 24.609 1 94.5 213 VAL A C 1
ATOM 1696 O O . VAL A 1 213 ? -10.195 40.969 25.812 1 94.5 213 VAL A O 1
ATOM 1699 N N . MET B 1 1 ? 6.094 25.578 -17.297 1 20.38 1 MET B N 1
ATOM 1700 C CA . MET B 1 1 ? 5.18 26.219 -18.234 1 20.38 1 MET B CA 1
ATOM 1701 C C . MET B 1 1 ? 3.77 25.656 -18.094 1 20.38 1 MET B C 1
ATOM 1703 O O . MET B 1 1 ? 3.557 24.453 -18.25 1 20.38 1 MET B O 1
ATOM 1707 N N . LEU B 1 2 ? 3.025 26.156 -17.016 1 25.86 2 LEU B N 1
ATOM 1708 C CA . LEU B 1 2 ? 1.707 25.625 -16.688 1 25.86 2 LEU B CA 1
ATOM 1709 C C . LEU B 1 2 ? 0.725 25.844 -17.828 1 25.86 2 LEU B C 1
ATOM 1711 O O . LEU B 1 2 ? 0.712 26.922 -18.453 1 25.86 2 LEU B O 1
ATOM 1715 N N . PRO B 1 3 ? 0.314 24.703 -18.453 1 25.23 3 PRO B N 1
ATOM 1716 C CA . PRO B 1 3 ? -0.554 24.797 -19.625 1 25.23 3 PRO B CA 1
ATOM 1717 C C . PRO B 1 3 ? -1.794 25.656 -19.375 1 25.23 3 PRO B C 1
ATOM 1719 O O . PRO B 1 3 ? -2.25 25.766 -18.234 1 25.23 3 PRO B O 1
ATOM 1722 N N . LEU B 1 4 ? -1.912 26.797 -20.094 1 25.36 4 LEU B N 1
ATOM 1723 C CA . LEU B 1 4 ? -2.887 27.875 -20.125 1 25.36 4 LEU B CA 1
ATOM 1724 C C . LEU B 1 4 ? -4.309 27.328 -20.156 1 25.36 4 LEU B C 1
ATOM 1726 O O . LEU B 1 4 ? -5.27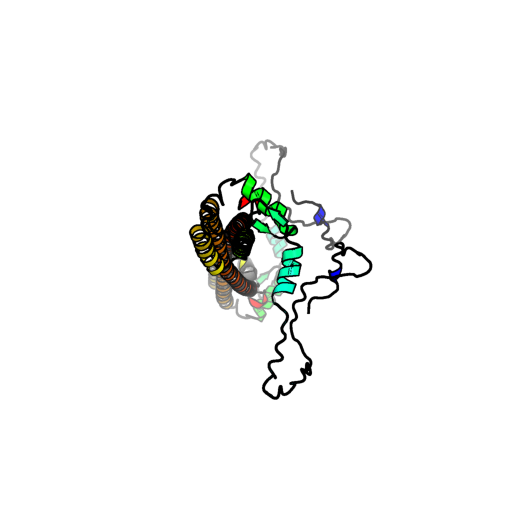3 28.094 -20.078 1 25.36 4 LEU B O 1
ATOM 1730 N N . ARG B 1 5 ? -4.441 26.047 -20.625 1 28.67 5 ARG B N 1
ATOM 1731 C CA . ARG B 1 5 ? -5.793 25.609 -20.953 1 28.67 5 ARG B CA 1
ATOM 1732 C C . ARG B 1 5 ? -6.695 25.656 -19.734 1 28.67 5 ARG B C 1
ATOM 1734 O O . ARG B 1 5 ? -7.922 25.625 -19.859 1 28.67 5 ARG B O 1
ATOM 1741 N N . GLU B 1 6 ? -6.012 25.25 -18.641 1 27.91 6 GLU B N 1
ATOM 1742 C CA . GLU B 1 6 ? -6.898 25.078 -17.5 1 27.91 6 GLU B CA 1
ATOM 1743 C C . GLU B 1 6 ? -7.289 26.438 -16.906 1 27.91 6 GLU B C 1
ATOM 1745 O O . GLU B 1 6 ? -7.676 26.516 -15.734 1 27.91 6 GLU B O 1
ATOM 1750 N N . LEU B 1 7 ? -6.953 27.453 -17.688 1 27.62 7 LEU B N 1
ATOM 1751 C CA . LEU B 1 7 ? -7.344 28.781 -17.203 1 27.62 7 LEU B CA 1
ATOM 1752 C C . LEU B 1 7 ? -8.867 28.906 -17.141 1 27.62 7 LEU B C 1
ATOM 1754 O O . LEU B 1 7 ? -9.391 30 -16.922 1 27.62 7 LEU B O 1
ATOM 1758 N N . TYR B 1 8 ? -9.477 27.734 -17.594 1 28.23 8 TYR B N 1
ATOM 1759 C CA . TYR B 1 8 ? -10.898 28.016 -17.734 1 28.23 8 TYR B CA 1
ATOM 1760 C C . TYR B 1 8 ? -11.531 28.344 -16.391 1 28.23 8 TYR B C 1
ATOM 1762 O O . TYR B 1 8 ? -12.758 28.266 -16.234 1 28.23 8 TYR B O 1
ATOM 1770 N N . ALA B 1 9 ? -10.625 28.25 -15.328 1 28.5 9 ALA B N 1
ATOM 1771 C CA . ALA B 1 9 ? -11.445 28.438 -14.133 1 28.5 9 ALA B CA 1
ATOM 1772 C C . ALA B 1 9 ? -12.305 29.688 -14.242 1 28.5 9 ALA B C 1
ATOM 1774 O O . ALA B 1 9 ? -11.797 30.766 -14.547 1 28.5 9 ALA B O 1
ATOM 1775 N N . LYS B 1 10 ? -13.469 29.453 -14.719 1 31.06 10 LYS B N 1
ATOM 1776 C CA . LYS B 1 10 ? -14.57 30.406 -14.867 1 31.06 10 LYS B CA 1
ATOM 1777 C C . LYS B 1 10 ? -14.617 31.391 -13.703 1 31.06 10 LYS B C 1
ATOM 1779 O O . LYS B 1 10 ? -15.531 32.219 -13.617 1 31.06 10 LYS B O 1
ATOM 1784 N N . ASP B 1 11 ? -14.023 31.016 -12.547 1 30.92 11 ASP B N 1
ATOM 1785 C CA . ASP B 1 11 ? -14.445 31.922 -11.484 1 30.92 11 ASP B CA 1
ATOM 1786 C C . ASP B 1 11 ? -14.211 33.375 -11.883 1 30.92 11 ASP B C 1
ATOM 1788 O O . ASP B 1 11 ? -13.289 33.688 -12.641 1 30.92 11 ASP B O 1
ATOM 1792 N N . GLY B 1 12 ? -15.18 34.312 -11.484 1 33 12 GLY B N 1
ATOM 1793 C CA . GLY B 1 12 ? -15.773 35.594 -11.766 1 33 12 GLY B CA 1
ATOM 1794 C C . GLY B 1 12 ? -14.789 36.75 -11.625 1 33 12 GLY B C 1
ATOM 1795 O O . GLY B 1 12 ? -14.305 37.031 -10.523 1 33 12 GLY B O 1
ATOM 1796 N N . GLY B 1 13 ? -13.773 36.875 -12.422 1 30.16 13 GLY B N 1
ATOM 1797 C CA . GLY B 1 13 ? -13.094 38.156 -12.438 1 30.16 13 GLY B CA 1
ATOM 1798 C C . GLY B 1 13 ? -14.039 39.312 -12.648 1 30.16 13 GLY B C 1
ATOM 1799 O O . GLY B 1 13 ? -15.141 39.156 -13.172 1 30.16 13 GLY B O 1
ATOM 1800 N N . PHE B 1 14 ? -14.383 40.062 -11.586 1 30.12 14 PHE B N 1
ATOM 1801 C CA . PHE B 1 14 ? -15.344 41.125 -11.648 1 30.12 14 PHE B CA 1
ATOM 1802 C C . PHE B 1 14 ? -14.82 42.281 -12.523 1 30.12 14 PHE B C 1
ATOM 1804 O O . PHE B 1 14 ? -13.625 42.562 -12.516 1 30.12 14 PHE B O 1
ATOM 1811 N N . LEU B 1 15 ? -15.406 42.312 -13.703 1 30.11 15 LEU B N 1
ATOM 1812 C CA . LEU B 1 15 ? -15.203 43.469 -14.578 1 30.11 15 LEU B CA 1
ATOM 1813 C C . LEU B 1 15 ? -15.539 44.75 -13.852 1 30.11 15 LEU B C 1
ATOM 1815 O O . LEU B 1 15 ? -16.672 44.969 -13.398 1 30.11 15 LEU B O 1
ATOM 1819 N N . THR B 1 16 ? -14.789 45.125 -12.789 1 31.73 16 THR B N 1
ATOM 1820 C CA . THR B 1 16 ? -15.164 46.438 -12.297 1 31.73 16 THR B CA 1
ATOM 1821 C C . THR B 1 16 ? -14.375 47.531 -13.008 1 31.73 16 THR B C 1
ATOM 1823 O O . THR B 1 16 ? -13.148 47.469 -13.062 1 31.73 16 THR B O 1
ATOM 1826 N N . ASP B 1 17 ? -15.125 48.625 -13.508 1 37.44 17 ASP B N 1
ATOM 1827 C CA . ASP B 1 17 ? -14.852 49.875 -14.211 1 37.44 17 ASP B CA 1
ATOM 1828 C C . ASP B 1 17 ? -13.789 49.688 -15.289 1 37.44 17 ASP B C 1
ATOM 1830 O O . ASP B 1 17 ? -12.852 50.469 -15.383 1 37.44 17 ASP B O 1
ATOM 1834 N N . GLY B 1 18 ? -13.961 48.656 -16.141 1 37 18 GLY B N 1
ATOM 1835 C CA . GLY B 1 18 ? -13.203 48.438 -17.359 1 37 18 GLY B CA 1
ATOM 1836 C C . GLY B 1 18 ? -11.812 47.906 -17.109 1 37 18 GLY B C 1
ATOM 1837 O O . GLY B 1 18 ? -11.039 47.688 -18.047 1 37 18 GLY B O 1
ATOM 1838 N N . LYS B 1 19 ? -11.172 48.312 -16.047 1 33.84 19 LYS B N 1
ATOM 1839 C CA . LYS B 1 19 ? -9.836 47.781 -15.742 1 33.84 19 LYS B CA 1
ATOM 1840 C C . LYS B 1 19 ? -9.922 46.406 -15.062 1 33.84 19 LYS B C 1
ATOM 1842 O O . LYS B 1 19 ? -10.781 46.188 -14.203 1 33.84 19 LYS B O 1
ATOM 1847 N N . VAL B 1 20 ? -9.594 45.406 -15.781 1 32.16 20 VAL B N 1
ATOM 1848 C CA . VAL B 1 20 ? -9.492 44.031 -15.227 1 32.16 20 VAL B CA 1
ATOM 1849 C C . VAL B 1 20 ? -8.281 43.969 -14.297 1 32.16 20 VAL B C 1
ATOM 1851 O O . VAL B 1 20 ? -7.148 44.219 -14.719 1 32.16 20 VAL B O 1
ATOM 1854 N N . GLU B 1 21 ? -8.398 44.312 -13.047 1 29.66 21 GLU B N 1
ATOM 1855 C CA . GLU B 1 21 ? -7.285 44.094 -12.125 1 29.66 21 GLU B CA 1
ATOM 1856 C C . GLU B 1 21 ? -7.16 42.625 -11.734 1 29.66 21 GLU B C 1
ATOM 1858 O O . GLU B 1 21 ? -8.117 42.031 -11.227 1 29.66 21 GLU B O 1
ATOM 1863 N N . ILE B 1 22 ? -6.512 41.875 -12.5 1 30 22 ILE B N 1
ATOM 1864 C CA . ILE B 1 22 ? -6.191 40.5 -12.188 1 30 22 ILE B CA 1
ATOM 1865 C C . ILE B 1 22 ? -5.086 40.438 -11.133 1 30 22 ILE B C 1
ATOM 1867 O O . ILE B 1 22 ? -3.994 40.969 -11.352 1 30 22 ILE B O 1
ATOM 1871 N N . VAL B 1 23 ? -5.418 40.438 -9.906 1 31.3 23 VAL B N 1
ATOM 1872 C CA . VAL B 1 23 ? -4.426 40.281 -8.844 1 31.3 23 VAL B CA 1
ATOM 1873 C C . VAL B 1 23 ? -3.953 38.844 -8.805 1 31.3 23 VAL B C 1
ATOM 1875 O O . VAL B 1 23 ? -4.727 37.938 -8.469 1 31.3 23 VAL B O 1
ATOM 1878 N N . ALA B 1 24 ? -3.35 38.375 -9.875 1 29.86 24 ALA B N 1
ATOM 1879 C CA . ALA B 1 24 ? -2.869 37 -9.867 1 29.86 24 ALA B CA 1
ATOM 1880 C C . ALA B 1 24 ? -1.47 36.906 -9.266 1 29.86 24 ALA B C 1
ATOM 1882 O O . ALA B 1 24 ? -0.664 37.812 -9.414 1 29.86 24 ALA B O 1
ATOM 1883 N N . GLU B 1 25 ? -1.271 36.25 -8.172 1 29.91 25 GLU B N 1
ATOM 1884 C CA . GLU B 1 25 ? 0.035 35.906 -7.609 1 29.91 25 GLU B CA 1
ATOM 1885 C C . GLU B 1 25 ? 0.829 35.031 -8.562 1 29.91 25 GLU B C 1
ATOM 1887 O O . GLU B 1 25 ? 0.364 33.938 -8.945 1 29.91 25 GLU B O 1
ATOM 1892 N N . ILE B 1 26 ? 1.521 35.688 -9.586 1 29.55 26 ILE B N 1
ATOM 1893 C CA . ILE B 1 26 ? 2.295 34.938 -10.578 1 29.55 26 ILE B CA 1
ATOM 1894 C C . ILE B 1 26 ? 3.684 34.625 -10.023 1 29.55 26 ILE B C 1
ATOM 1896 O O . ILE B 1 26 ? 4.316 35.5 -9.398 1 29.55 26 ILE B O 1
ATOM 1900 N N . ASN B 1 27 ? 4.055 33.375 -9.812 1 30.58 27 ASN B N 1
ATOM 1901 C CA . ASN B 1 27 ? 5.422 32.969 -9.492 1 30.58 27 ASN B CA 1
ATOM 1902 C C . ASN B 1 27 ? 6.355 33.156 -10.68 1 30.58 27 ASN B C 1
ATOM 1904 O O . ASN B 1 27 ? 6.133 32.594 -11.75 1 30.58 27 ASN B O 1
ATOM 1908 N N . VAL B 1 28 ? 7.117 34.281 -10.711 1 30.33 28 VAL B N 1
ATOM 1909 C CA . VAL B 1 28 ? 8.109 34.625 -11.727 1 30.33 28 VAL B CA 1
ATOM 1910 C C . VAL B 1 28 ? 9.273 33.625 -11.656 1 30.33 28 VAL B C 1
ATOM 1912 O O . VAL B 1 28 ? 9.961 33.531 -10.641 1 30.33 28 VAL B O 1
ATOM 1915 N N . LEU B 1 29 ? 9.25 32.594 -12.484 1 32.41 29 LEU B N 1
ATOM 1916 C CA . LEU B 1 29 ? 10.289 31.578 -12.461 1 32.41 29 LEU B CA 1
ATOM 1917 C C . LEU B 1 29 ? 11.617 32.125 -12.961 1 32.41 29 LEU B C 1
ATOM 1919 O O . LEU B 1 29 ? 12.664 31.859 -12.383 1 32.41 29 LEU B O 1
ATOM 1923 N N . LYS B 1 30 ? 11.977 32.406 -14.195 1 33.28 30 LYS B N 1
ATOM 1924 C CA . LYS B 1 30 ? 13.281 32.844 -14.672 1 33.28 30 LYS B CA 1
ATOM 1925 C C . LYS B 1 30 ? 13.148 34.125 -15.531 1 33.28 30 LYS B C 1
ATOM 1927 O O . LYS B 1 30 ? 12.211 34.25 -16.312 1 33.28 30 LYS B O 1
ATOM 1932 N N . VAL B 1 31 ? 13.648 35.344 -15.07 1 31.28 31 VAL B N 1
ATOM 1933 C CA . VAL B 1 31 ? 13.664 36.594 -15.812 1 31.28 31 VAL B CA 1
ATOM 1934 C C . VAL B 1 31 ? 14.75 36.531 -16.891 1 31.28 31 VAL B C 1
ATOM 1936 O O . VAL B 1 31 ? 15.93 36.344 -16.578 1 31.28 31 VAL B O 1
ATOM 1939 N N . ILE B 1 32 ? 14.641 36.125 -18.016 1 28.39 32 ILE B N 1
ATOM 1940 C CA . ILE B 1 32 ? 15.57 36.156 -19.141 1 28.39 32 ILE B CA 1
ATOM 1941 C C . ILE B 1 32 ? 15.336 37.406 -19.969 1 28.39 32 ILE B C 1
ATOM 1943 O O . ILE B 1 32 ? 14.234 37.656 -20.469 1 28.39 32 ILE B O 1
ATOM 1947 N N . GLY B 1 33 ? 16.172 38.531 -19.922 1 29.59 33 GLY B N 1
ATOM 1948 C CA . GLY B 1 33 ? 16.5 39.719 -20.719 1 29.59 33 GLY B CA 1
ATOM 1949 C C . GLY B 1 33 ? 16.984 40.875 -19.859 1 29.59 33 GLY B C 1
ATOM 1950 O O . GLY B 1 33 ? 16.891 40.844 -18.641 1 29.59 33 GLY B O 1
ATOM 1951 N N . LYS B 1 34 ? 18.016 41.656 -20.484 1 32.09 34 LYS B N 1
ATOM 1952 C CA . LYS B 1 34 ? 18.75 42.75 -19.859 1 32.09 34 LYS B CA 1
ATOM 1953 C C . LYS B 1 34 ? 17.828 43.938 -19.562 1 32.09 34 LYS B C 1
ATOM 1955 O O . LYS B 1 34 ? 17.031 44.344 -20.406 1 32.09 34 LYS B O 1
ATOM 1960 N N . PHE B 1 35 ? 17.188 44 -18.422 1 31.12 35 PHE B N 1
ATOM 1961 C CA . PHE B 1 35 ? 16.516 45.25 -18.156 1 31.12 35 PHE B CA 1
ATOM 1962 C C . PHE B 1 35 ? 17.484 46.438 -18.25 1 31.12 35 PHE B C 1
ATOM 1964 O O . PHE B 1 35 ? 18.562 46.406 -17.656 1 31.12 35 PHE B O 1
ATOM 1971 N N . ASP B 1 36 ? 17.594 47.062 -19.391 1 31.28 36 ASP B N 1
ATOM 1972 C CA . ASP B 1 36 ? 18.453 48.219 -19.531 1 31.28 36 ASP B CA 1
ATOM 1973 C C . ASP B 1 36 ? 18.266 49.188 -18.359 1 31.28 36 ASP B C 1
ATOM 1975 O O . ASP B 1 36 ? 17.234 49.875 -18.266 1 31.28 36 ASP B O 1
ATOM 1979 N N . VAL B 1 37 ? 18.438 48.75 -17.234 1 28.39 37 VAL B N 1
ATOM 1980 C CA . VAL B 1 37 ? 18.328 49.812 -16.234 1 28.39 37 VAL B CA 1
ATOM 1981 C C . VAL B 1 37 ? 19.391 50.875 -16.5 1 28.39 37 VAL B C 1
ATOM 1983 O O . VAL B 1 37 ? 20.578 50.562 -16.594 1 28.39 37 VAL B O 1
ATOM 1986 N N . GLU B 1 38 ? 19.031 51.844 -17.375 1 29.67 38 GLU B N 1
ATOM 1987 C CA . GLU B 1 38 ? 19.938 53 -17.5 1 29.67 38 GLU B CA 1
ATOM 1988 C C . GLU B 1 38 ? 20.594 53.312 -16.156 1 29.67 38 GLU B C 1
ATOM 1990 O O . GLU B 1 38 ? 19.891 53.5 -15.148 1 29.67 38 GLU B O 1
ATOM 1995 N N . GLU B 1 39 ? 21.641 52.75 -15.914 1 27.7 39 GLU B N 1
ATOM 1996 C CA . GLU B 1 39 ? 22.469 53.156 -14.781 1 27.7 39 GLU B CA 1
ATOM 1997 C C . GLU B 1 39 ? 22.766 54.656 -14.805 1 27.7 39 GLU B C 1
ATOM 1999 O O . GLU B 1 39 ? 23.5 55.125 -15.672 1 27.7 39 GLU B O 1
ATOM 2004 N N . ALA B 1 40 ? 21.703 55.531 -14.945 1 27.3 40 ALA B N 1
ATOM 2005 C CA . ALA B 1 40 ? 22.188 56.906 -14.898 1 27.3 40 ALA B CA 1
ATOM 2006 C C . ALA B 1 40 ? 23.344 57.062 -13.93 1 27.3 40 ALA B C 1
ATOM 2008 O O . ALA B 1 40 ? 23.359 56.438 -12.859 1 27.3 40 ALA B O 1
ATOM 2009 N N . GLU B 1 41 ? 24.484 57.125 -14.469 1 29.44 41 GLU B N 1
ATOM 2010 C CA . GLU B 1 41 ? 25.719 57.531 -13.797 1 29.44 41 GLU B CA 1
ATOM 2011 C C . GLU B 1 41 ? 25.469 58.656 -12.805 1 29.44 41 GLU B C 1
ATOM 2013 O O . GLU B 1 41 ? 25.156 59.781 -13.211 1 29.44 41 GLU B O 1
ATOM 2018 N N . ASN B 1 42 ? 24.5 58.469 -11.914 1 27.77 42 ASN B N 1
ATOM 2019 C CA . ASN B 1 42 ? 24.219 59.625 -11.031 1 27.77 42 ASN B CA 1
ATOM 2020 C C . ASN B 1 42 ? 25.516 60.25 -10.5 1 27.77 42 ASN B C 1
ATOM 2022 O O . ASN B 1 42 ? 26.328 59.562 -9.875 1 27.77 42 ASN B O 1
ATOM 2026 N N . SER B 1 43 ? 26.188 61.031 -11.406 1 29.61 43 SER B N 1
ATOM 2027 C CA . SER B 1 43 ? 27.234 61.906 -10.922 1 29.61 43 SER B CA 1
ATOM 2028 C C . SER B 1 43 ? 26.938 62.406 -9.508 1 29.61 43 SER B C 1
ATOM 2030 O O . SER B 1 43 ? 25.828 62.875 -9.227 1 29.61 43 SER B O 1
ATOM 2032 N N . THR B 1 44 ? 27.453 61.656 -8.633 1 28.69 44 THR B N 1
ATOM 2033 C CA . THR B 1 44 ? 27.344 61.875 -7.191 1 28.69 44 THR B CA 1
ATOM 2034 C C . THR B 1 44 ? 27.594 63.312 -6.824 1 28.69 44 THR B C 1
ATOM 2036 O O . THR B 1 44 ? 28.734 63.719 -6.621 1 28.69 44 THR B O 1
ATOM 2039 N N . GLN B 1 45 ? 27.312 64.25 -7.832 1 31.17 45 GLN B N 1
ATOM 2040 C CA . GLN B 1 45 ? 27.531 65.625 -7.266 1 31.17 45 GLN B CA 1
ATOM 2041 C C . GLN B 1 45 ? 26.938 65.688 -5.867 1 31.17 45 GLN B C 1
ATOM 2043 O O . GLN B 1 45 ? 25.922 65.062 -5.566 1 31.17 45 GLN B O 1
ATOM 2048 N N . PRO B 1 46 ? 27.875 66.25 -4.883 1 29.7 46 PRO B N 1
ATOM 2049 C CA . PRO B 1 46 ? 27.391 66.25 -3.498 1 29.7 46 PRO B CA 1
ATOM 2050 C C . PRO B 1 46 ? 25.969 66.812 -3.379 1 29.7 46 PRO B C 1
ATOM 2052 O O . PRO B 1 46 ? 25.609 67.75 -4.066 1 29.7 46 PRO B O 1
ATOM 2055 N N . LEU B 1 47 ? 25.094 66 -3.537 1 27.3 47 LEU B N 1
ATOM 2056 C CA . LEU B 1 47 ? 23.734 66.5 -3.395 1 27.3 47 LEU B CA 1
ATOM 2057 C C . LEU B 1 47 ? 23.656 67.562 -2.328 1 27.3 47 LEU B C 1
ATOM 2059 O O . LEU B 1 47 ? 24.156 67.375 -1.214 1 27.3 47 LEU B O 1
ATOM 2063 N N . LYS B 1 48 ? 23.766 68.75 -2.748 1 27.59 48 LYS B N 1
ATOM 2064 C CA . LYS B 1 48 ? 23.438 69.875 -1.846 1 27.59 48 LYS B CA 1
ATOM 2065 C C . LYS B 1 48 ? 22.266 69.5 -0.933 1 27.59 48 LYS B C 1
ATOM 2067 O O . LYS B 1 48 ? 21.234 69.062 -1.403 1 27.59 48 LYS B O 1
ATOM 2072 N N . LYS B 1 49 ? 22.688 69.188 0.321 1 28.25 49 LYS B N 1
ATOM 2073 C CA . LYS B 1 49 ? 21.797 69 1.459 1 28.25 49 LYS B CA 1
ATOM 2074 C C . LYS B 1 49 ? 20.641 70 1.401 1 28.25 49 LYS B C 1
ATOM 2076 O O . LYS B 1 49 ? 20.828 71.188 1.704 1 28.25 49 LYS B O 1
ATOM 2081 N N . THR B 1 50 ? 20.016 70.062 0.304 1 27.31 50 THR B N 1
ATOM 2082 C CA . THR B 1 50 ? 18.875 70.938 0.563 1 27.31 50 THR B CA 1
ATOM 2083 C C . THR B 1 50 ? 18.125 70.438 1.812 1 27.31 50 THR B C 1
ATOM 2085 O O . THR B 1 50 ? 17.719 69.312 1.913 1 27.31 50 THR B O 1
ATOM 2088 N N . LYS B 1 51 ? 18.422 71.188 2.93 1 31.33 51 LYS B N 1
ATOM 2089 C CA . LYS B 1 51 ? 17.672 71.25 4.176 1 31.33 51 LYS B CA 1
ATOM 2090 C C . LYS B 1 51 ? 16.172 71.188 3.904 1 31.33 51 LYS B C 1
ATOM 2092 O O . LYS B 1 51 ? 15.586 72.188 3.438 1 31.33 51 LYS B O 1
ATOM 2097 N N . LEU B 1 52 ? 15.82 70.25 3.201 1 30.84 52 LEU B N 1
ATOM 2098 C CA . LEU B 1 52 ? 14.367 70.188 3.295 1 30.84 52 LEU B CA 1
ATOM 2099 C C . LEU B 1 52 ? 13.906 70.25 4.75 1 30.84 52 LEU B C 1
ATOM 2101 O O . LEU B 1 52 ? 14.148 69.312 5.527 1 30.84 52 LEU B O 1
ATOM 2105 N N . ASN B 1 53 ? 14 71.375 5.43 1 29.73 53 ASN B N 1
ATOM 2106 C CA . ASN B 1 53 ? 13.25 71.75 6.621 1 29.73 53 ASN B CA 1
ATOM 2107 C C . ASN B 1 53 ? 11.805 71.25 6.555 1 29.73 53 ASN B C 1
ATOM 2109 O O . ASN B 1 53 ? 10.906 72 6.211 1 29.73 53 ASN B O 1
ATOM 2113 N N . VAL B 1 54 ? 11.547 70.188 5.793 1 34.59 54 VAL B N 1
ATOM 2114 C CA . VAL B 1 54 ? 10.211 69.688 6.086 1 34.59 54 VAL B CA 1
ATOM 2115 C C . VAL B 1 54 ? 10.047 69.5 7.594 1 34.59 54 VAL B C 1
ATOM 2117 O O . VAL B 1 54 ? 10.758 68.75 8.211 1 34.59 54 VAL B O 1
ATOM 2120 N N . SER B 1 55 ? 9.758 70.562 8.32 1 33.38 55 SER B N 1
ATOM 2121 C CA . SER B 1 55 ? 9.383 70.5 9.727 1 33.38 55 SER B CA 1
ATOM 2122 C C . SER B 1 55 ? 8.633 69.188 10.031 1 33.38 55 SER B C 1
ATOM 2124 O O . SER B 1 55 ? 7.68 68.812 9.328 1 33.38 55 SER B O 1
ATOM 2126 N N . ASN B 1 56 ? 9.328 68.188 10.43 1 39.5 56 ASN B N 1
ATOM 2127 C CA . ASN B 1 56 ? 8.789 67 11.07 1 39.5 56 ASN B CA 1
ATOM 2128 C C . ASN B 1 56 ? 7.406 67.25 11.656 1 39.5 56 ASN B C 1
ATOM 2130 O O . ASN B 1 56 ? 6.82 66.375 12.273 1 39.5 56 ASN B O 1
ATOM 2134 N N . ASP B 1 57 ? 7.023 68.5 11.859 1 40.56 57 ASP B N 1
ATOM 2135 C CA . ASP B 1 57 ? 5.73 68.938 12.383 1 40.56 57 ASP B CA 1
ATOM 2136 C C . ASP B 1 57 ? 4.609 68.688 11.383 1 40.56 57 ASP B C 1
ATOM 2138 O O . ASP B 1 57 ? 3.438 68.625 11.758 1 40.56 57 ASP B O 1
ATOM 2142 N N . SER B 1 58 ? 4.902 68.75 10.102 1 41.97 58 SER B N 1
ATOM 2143 C CA . SER B 1 58 ? 3.793 68.625 9.156 1 41.97 58 SER B CA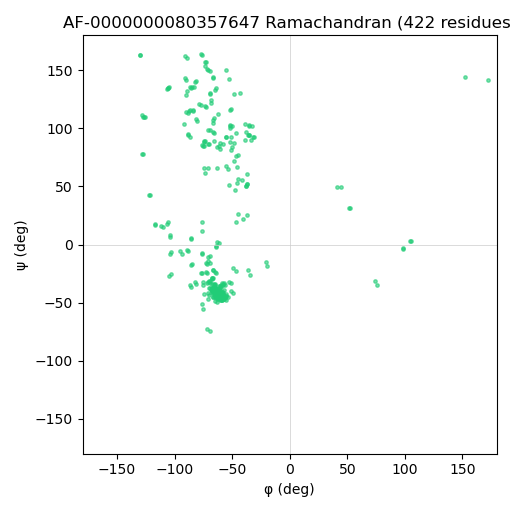 1
ATOM 2144 C C . SER B 1 58 ? 3.309 67.188 9.016 1 41.97 58 SER B C 1
ATOM 2146 O O . SER B 1 58 ? 2.123 66.938 8.781 1 41.97 58 SER B O 1
ATOM 2148 N N . LEU B 1 59 ? 4.152 66.25 8.781 1 43.56 59 LEU B N 1
ATOM 2149 C CA . LEU B 1 59 ? 3.674 64.875 8.727 1 43.56 59 LEU B CA 1
ATOM 2150 C C . LEU B 1 59 ? 3.109 64.438 10.078 1 43.56 59 LEU B C 1
ATOM 2152 O O . LEU B 1 59 ? 2.168 63.656 10.141 1 43.56 59 LEU B O 1
ATOM 2156 N N . ILE B 1 60 ? 3.719 64.812 11.172 1 44.06 60 ILE B N 1
ATOM 2157 C CA . ILE B 1 60 ? 3.109 64.688 12.492 1 44.06 60 ILE B CA 1
ATOM 2158 C C . ILE B 1 60 ? 1.826 65.5 12.539 1 44.06 60 ILE B C 1
ATOM 2160 O O . ILE B 1 60 ? 0.854 65.125 13.188 1 44.06 60 ILE B O 1
ATOM 2164 N N . SER B 1 61 ? 1.833 66.688 11.859 1 46.47 61 SER B N 1
ATOM 2165 C CA . SER B 1 61 ? 0.652 67.562 11.875 1 46.47 61 SER B CA 1
ATOM 2166 C C . SER B 1 61 ? -0.508 66.875 11.125 1 46.47 61 SER B C 1
ATOM 2168 O O . SER B 1 61 ? -1.665 67.062 11.523 1 46.47 61 SER B O 1
ATOM 2170 N N . LYS B 1 62 ? -0.203 66.312 9.984 1 48.69 62 LYS B N 1
ATOM 2171 C CA . LYS B 1 62 ? -1.323 65.75 9.242 1 48.69 62 LYS B CA 1
ATOM 2172 C C . LYS B 1 62 ? -1.854 64.5 9.93 1 48.69 62 LYS B C 1
ATOM 2174 O O . LYS B 1 62 ? -3.062 64.25 9.938 1 48.69 62 LYS B O 1
ATOM 2179 N N . THR B 1 63 ? -1.028 63.594 10.328 1 47.81 63 THR B N 1
ATOM 2180 C CA . THR B 1 63 ? -1.447 62.469 11.148 1 47.81 63 THR B CA 1
ATOM 2181 C C . THR B 1 63 ? -2.086 62.938 12.445 1 47.81 63 THR B C 1
ATOM 2183 O O . THR B 1 63 ? -3.057 62.344 12.922 1 47.81 63 THR B O 1
ATOM 2186 N N . GLU B 1 64 ? -1.42 64 13.102 1 53.06 64 GLU B N 1
ATOM 2187 C CA . GLU B 1 64 ? -2.008 64.625 14.258 1 53.06 64 GLU B CA 1
ATOM 2188 C C . GLU B 1 64 ? -3.359 65.25 13.906 1 53.06 64 GLU B C 1
ATOM 2190 O O . GLU B 1 64 ? -4.262 65.312 14.742 1 53.06 64 GLU B O 1
ATOM 2195 N N . LEU B 1 65 ? -3.385 65.75 12.703 1 55 65 LEU B N 1
ATOM 2196 C CA . LEU B 1 65 ? -4.633 66.375 12.273 1 55 65 LEU B CA 1
ATOM 2197 C C . LEU B 1 65 ? -5.738 65.375 12.133 1 55 65 LEU B C 1
ATOM 2199 O O . LEU B 1 65 ? -6.918 65.688 12.328 1 55 65 LEU B O 1
ATOM 2203 N N . LEU B 1 66 ? -5.324 64.125 11.969 1 68.5 66 LEU B N 1
ATOM 2204 C CA . LEU B 1 66 ? -6.41 63.188 11.742 1 68.5 66 LEU B CA 1
ATOM 2205 C C . LEU B 1 66 ? -6.57 62.219 12.93 1 68.5 66 LEU B C 1
ATOM 2207 O O . LEU B 1 66 ? -7.316 61.25 12.859 1 68.5 66 LEU B O 1
ATOM 2211 N N . SER B 1 67 ? -5.922 62.688 13.984 1 77.38 67 SER B N 1
ATOM 2212 C CA . SER B 1 67 ? -6.07 61.812 15.141 1 77.38 67 SER B CA 1
ATOM 2213 C C . SER B 1 67 ? -7.273 62.219 15.984 1 77.38 67 SER B C 1
ATOM 2215 O O . SER B 1 67 ? -7.723 63.375 15.93 1 77.38 67 SER B O 1
ATOM 2217 N N . VAL B 1 68 ? -7.926 61.281 16.5 1 83.44 68 VAL B N 1
ATOM 2218 C CA . VAL B 1 68 ? -9.055 61.469 17.406 1 83.44 68 VAL B CA 1
ATOM 2219 C C . VAL B 1 68 ? -8.633 61.125 18.828 1 83.44 68 VAL B C 1
ATOM 2221 O O . VAL B 1 68 ? -7.902 60.156 19.047 1 83.44 68 VAL B O 1
ATOM 2224 N N . ASP B 1 69 ? -8.992 62 19.766 1 84.25 69 ASP B N 1
ATOM 2225 C CA . ASP B 1 69 ? -8.742 61.719 21.172 1 84.25 69 ASP B CA 1
ATOM 2226 C C . ASP B 1 69 ? -9.766 60.719 21.719 1 84.25 69 ASP B C 1
ATOM 2228 O O . ASP B 1 69 ? -10.969 60.969 21.656 1 84.25 69 ASP B O 1
ATOM 2232 N N . PHE B 1 70 ? -9.234 59.625 22.172 1 84 70 PHE B N 1
ATOM 2233 C CA . PHE B 1 70 ? -10.078 58.625 22.812 1 84 70 PHE B CA 1
ATOM 2234 C C . PHE B 1 70 ? -9.547 58.281 24.203 1 84 70 PHE B C 1
ATOM 2236 O O . PHE B 1 70 ? -8.523 57.594 24.312 1 84 70 PHE B O 1
ATOM 2243 N N . ASN B 1 71 ? -10.258 58.688 25.266 1 81.38 71 ASN B N 1
ATOM 2244 C CA . ASN B 1 71 ? -9.891 58.438 26.656 1 81.38 71 ASN B CA 1
ATOM 2245 C C . ASN B 1 71 ? -8.453 58.875 26.938 1 81.38 71 ASN B C 1
ATOM 2247 O O . ASN B 1 71 ? -7.707 58.156 27.594 1 81.38 71 ASN B O 1
ATOM 2251 N N . GLY B 1 72 ? -7.926 59.938 26.25 1 80.06 72 GLY B N 1
ATOM 2252 C CA . GLY B 1 72 ? -6.609 60.5 26.5 1 80.06 72 GLY B CA 1
ATOM 2253 C C . GLY B 1 72 ? -5.551 60 25.547 1 80.06 72 GLY B C 1
ATOM 2254 O O . GLY B 1 72 ? -4.395 60.406 25.594 1 80.06 72 GLY B O 1
ATOM 2255 N N . PHE B 1 73 ? -6.012 59.094 24.703 1 85.38 73 PHE B N 1
ATOM 2256 C CA . PHE B 1 73 ? -5.086 58.562 23.703 1 85.38 73 PHE B CA 1
ATOM 2257 C C . PHE B 1 73 ? -5.395 59.125 22.328 1 85.38 73 PHE B C 1
ATOM 2259 O O . PHE B 1 73 ? -6.559 59.219 21.922 1 85.38 73 PHE B O 1
ATOM 2266 N N . GLN B 1 74 ? -4.293 59.531 21.656 1 83.38 74 GLN B N 1
ATOM 2267 C CA . GLN B 1 74 ? -4.457 59.969 20.281 1 83.38 74 GLN B CA 1
ATOM 2268 C C . GLN B 1 74 ? -4.297 58.781 19.312 1 83.38 74 GLN B C 1
ATOM 2270 O O . GLN B 1 74 ? -3.227 58.188 19.25 1 83.38 74 GLN B O 1
ATOM 2275 N N . ILE B 1 75 ? -5.418 58.5 18.672 1 86.81 75 ILE B N 1
ATOM 2276 C CA . ILE B 1 75 ? -5.402 57.344 17.797 1 86.81 75 ILE B CA 1
ATOM 2277 C C . ILE B 1 75 ? -5.969 57.719 16.422 1 86.81 75 ILE B C 1
ATOM 2279 O O . ILE B 1 75 ? -6.586 58.781 16.266 1 86.81 75 ILE B O 1
ATOM 2283 N N . LEU B 1 76 ? -5.672 56.875 15.508 1 88.31 76 LEU B N 1
ATOM 2284 C CA . LEU B 1 76 ? -6.25 57.094 14.188 1 88.31 76 LEU B CA 1
ATOM 2285 C C . LEU B 1 76 ? -7.738 56.75 14.188 1 88.31 76 LEU B C 1
ATOM 2287 O O . LEU B 1 76 ? -8.188 55.906 14.945 1 88.31 76 LEU B O 1
ATOM 2291 N N . PRO B 1 77 ? -8.484 57.406 13.266 1 89.31 77 PRO B N 1
ATOM 2292 C CA . PRO B 1 77 ? -9.922 57.125 13.188 1 89.31 77 PRO B CA 1
ATOM 2293 C C . PRO B 1 77 ? -10.219 55.656 12.938 1 89.31 77 PRO B C 1
ATOM 2295 O O . PRO B 1 77 ? -11.172 55.094 13.492 1 89.31 77 PRO B O 1
ATOM 2298 N N . SER B 1 78 ? -9.336 54.969 12.172 1 89.44 78 SER B N 1
ATOM 2299 C CA . SER B 1 78 ? -9.547 53.562 11.836 1 89.44 78 SER B CA 1
ATOM 2300 C C . SER B 1 78 ? -9.344 52.656 13.047 1 89.44 78 SER B C 1
ATOM 2302 O O . SER B 1 78 ? -9.766 51.5 13.047 1 89.44 78 SER B O 1
ATOM 2304 N N . GLN B 1 79 ? -8.797 53.281 14.094 1 92.81 79 GLN B N 1
ATOM 2305 C CA . GLN B 1 79 ? -8.461 52.469 15.266 1 92.81 79 GLN B CA 1
ATOM 2306 C C . GLN B 1 79 ? -9.484 52.656 16.375 1 92.81 79 GLN B C 1
ATOM 2308 O O . GLN B 1 79 ? -9.484 51.906 17.359 1 92.81 79 GLN B O 1
ATOM 2313 N N . VAL B 1 80 ? -10.414 53.562 16.219 1 91.5 80 VAL B N 1
ATOM 2314 C CA . VAL B 1 80 ? -11.312 53.969 17.281 1 91.5 80 VAL B CA 1
ATOM 2315 C C . VAL B 1 80 ? -12.172 52.781 17.734 1 91.5 80 VAL B C 1
ATOM 2317 O O . VAL B 1 80 ? -12.328 52.531 18.938 1 91.5 80 VAL B O 1
ATOM 2320 N N . GLU B 1 81 ? -12.648 52.031 16.734 1 92.94 81 GLU B N 1
ATOM 2321 C CA . GLU B 1 81 ? -13.516 50.906 17.094 1 92.94 81 GLU B CA 1
ATOM 2322 C C . GLU B 1 81 ? -12.75 49.844 17.891 1 92.94 81 GLU B C 1
ATOM 2324 O O . GLU B 1 81 ? -13.25 49.344 18.891 1 92.94 81 GLU B O 1
ATOM 2329 N N . SER B 1 82 ? -11.57 49.594 17.484 1 94.62 82 SER B N 1
ATOM 2330 C CA . SER B 1 82 ? -10.742 48.625 18.188 1 94.62 82 SER B CA 1
ATOM 2331 C C . SER B 1 82 ? -10.438 49.062 19.609 1 94.62 82 SER B C 1
ATOM 2333 O O . SER B 1 82 ? -10.57 48.281 20.547 1 94.62 82 SER B O 1
ATOM 2335 N N . VAL B 1 83 ? -10.086 50.312 19.734 1 94.06 83 VAL B N 1
ATOM 2336 C CA . VAL B 1 83 ? -9.727 50.844 21.031 1 94.06 83 VAL B CA 1
ATOM 2337 C C . VAL B 1 83 ? -10.961 50.875 21.938 1 94.06 83 VAL B C 1
ATOM 2339 O O . VAL B 1 83 ? -10.891 50.562 23.125 1 94.06 83 VAL B O 1
ATOM 2342 N N . ARG B 1 84 ? -12.086 51.219 21.375 1 93.81 84 ARG B N 1
ATOM 2343 C CA . ARG B 1 84 ? -13.336 51.219 22.109 1 93.81 84 ARG B CA 1
ATOM 2344 C C . ARG B 1 84 ? -13.641 49.812 22.672 1 93.81 84 ARG B C 1
ATOM 2346 O O . ARG B 1 84 ? -14 49.688 23.844 1 93.81 84 ARG B O 1
ATOM 2353 N N . ARG B 1 85 ? -13.469 48.844 21.875 1 95.06 85 ARG B N 1
ATOM 2354 C CA . ARG B 1 85 ? -13.742 47.469 22.297 1 95.06 85 ARG B CA 1
ATOM 2355 C C . ARG B 1 85 ? -12.805 47.031 23.406 1 95.06 85 ARG B C 1
ATOM 2357 O O . ARG B 1 85 ? -13.211 46.312 24.328 1 95.06 85 ARG B O 1
ATOM 2364 N N . ILE B 1 86 ? -11.547 47.469 23.344 1 96 86 ILE B N 1
ATOM 2365 C CA . ILE B 1 86 ? -10.578 47.125 24.375 1 96 86 ILE B CA 1
ATOM 2366 C C . ILE B 1 86 ? -11.016 47.75 25.703 1 96 86 ILE B C 1
ATOM 2368 O O . ILE B 1 86 ? -11.047 47.062 26.734 1 96 86 ILE B O 1
ATOM 2372 N N . PHE B 1 87 ? -11.43 49 25.703 1 94.19 87 PHE B N 1
ATOM 2373 C CA . PHE B 1 87 ? -11.844 49.688 26.922 1 94.19 87 PHE B CA 1
ATOM 2374 C C . PHE B 1 87 ? -13.133 49.094 27.469 1 94.19 87 PHE B C 1
ATOM 2376 O O . PHE B 1 87 ? -13.336 49.062 28.688 1 94.19 87 PHE B O 1
ATOM 2383 N N . GLU B 1 88 ? -13.992 48.656 26.562 1 94.69 88 GLU B N 1
ATOM 2384 C CA . GLU B 1 88 ? -15.242 48.031 27 1 94.69 88 GLU B CA 1
ATOM 2385 C C . GLU B 1 88 ? -14.969 46.719 27.75 1 94.69 88 GLU B C 1
ATOM 2387 O O . GLU B 1 88 ? -15.594 46.438 28.766 1 94.69 88 GLU B O 1
ATOM 2392 N N . LYS B 1 89 ? -14.047 46 27.281 1 95.19 89 LYS B N 1
ATOM 2393 C CA . LYS B 1 89 ? -13.758 44.688 27.875 1 95.19 89 LYS B CA 1
ATOM 2394 C C . LYS B 1 89 ? -12.805 44.844 29.062 1 95.19 89 LYS B C 1
ATOM 2396 O O . LYS B 1 89 ? -12.883 44.062 30.016 1 95.19 89 LYS B O 1
ATOM 2401 N N . HIS B 1 90 ? -11.891 45.812 28.859 1 95.25 90 HIS B N 1
ATOM 2402 C CA . HIS B 1 90 ? -10.906 46.062 29.906 1 95.25 90 HIS B CA 1
ATOM 2403 C C . HIS B 1 90 ? -10.883 47.531 30.297 1 95.25 90 HIS B C 1
ATOM 2405 O O . HIS B 1 90 ? -9.938 48.25 29.953 1 95.25 90 HIS B O 1
ATOM 2411 N N . PRO B 1 91 ? -11.773 48.031 31.062 1 92.38 91 PRO B N 1
ATOM 2412 C CA . PRO B 1 91 ? -11.922 49.438 31.344 1 92.38 91 PRO B CA 1
ATOM 2413 C C . PRO B 1 91 ? -10.727 50.031 32.094 1 92.38 91 PRO B C 1
ATOM 2415 O O . PRO B 1 91 ? -10.406 51.219 31.922 1 92.38 91 PRO B O 1
ATOM 2418 N N . ASN B 1 92 ? -10.023 49.156 32.781 1 90.69 92 ASN B N 1
ATOM 2419 C CA . ASN B 1 92 ? -8.961 49.688 33.625 1 90.69 92 ASN B CA 1
ATOM 2420 C C . ASN B 1 92 ? -7.578 49.406 33.031 1 90.69 92 ASN B C 1
ATOM 2422 O O . ASN B 1 92 ? -6.566 49.531 33.75 1 90.69 92 ASN B O 1
ATOM 2426 N N . PHE B 1 93 ? -7.496 49.062 31.656 1 90.88 93 PHE B N 1
ATOM 2427 C CA . PHE B 1 93 ? -6.207 48.562 31.188 1 90.88 93 PHE B CA 1
ATOM 2428 C C . PHE B 1 93 ? -5.18 49.688 31.125 1 90.88 93 PHE B C 1
ATOM 2430 O O . PHE B 1 93 ? -3.975 49.438 31.188 1 90.88 93 PHE B O 1
ATOM 2437 N N . ALA B 1 94 ? -5.699 51.031 31.156 1 89.69 94 ALA B N 1
ATOM 2438 C CA . ALA B 1 94 ? -4.777 52.188 31.047 1 89.69 94 ALA B CA 1
ATOM 2439 C C . ALA B 1 94 ? -4.809 53.031 32.312 1 89.69 94 ALA B C 1
ATOM 2441 O O . ALA B 1 94 ? -4.355 54.156 32.312 1 89.69 94 ALA B O 1
ATOM 2442 N N . SER B 1 95 ? -5.305 52.5 33.375 1 86.38 95 SER B N 1
ATOM 2443 C CA . SER B 1 95 ? -5.52 53.281 34.594 1 86.38 95 SER B CA 1
ATOM 2444 C C . SER B 1 95 ? -4.195 53.719 35.219 1 86.38 95 SER B C 1
ATOM 2446 O O . SER B 1 95 ? -4.117 54.781 35.875 1 86.38 95 SER B O 1
ATOM 2448 N N . GLU B 1 96 ? -3.211 52.938 35 1 83.69 96 GLU B N 1
ATOM 2449 C CA . GLU B 1 96 ? -1.926 53.25 35.625 1 83.69 96 GLU B CA 1
ATOM 2450 C C . GLU B 1 96 ? -0.946 53.844 34.625 1 83.69 96 GLU B C 1
ATOM 2452 O O . GLU B 1 96 ? 0.246 53.969 34.906 1 83.69 96 GLU B O 1
ATOM 2457 N N . PHE B 1 97 ? -1.486 54.125 33.438 1 85.62 97 PHE B N 1
ATOM 2458 C CA . PHE B 1 97 ? -0.625 54.75 32.438 1 85.62 97 PHE B CA 1
ATOM 2459 C C . PHE B 1 97 ? -0.252 56.156 32.844 1 85.62 97 PHE B C 1
ATOM 2461 O O . PHE B 1 97 ? -1.129 57 33.031 1 85.62 97 PHE B O 1
ATOM 2468 N N . ARG B 1 98 ? 1.035 56.531 32.938 1 75.56 98 ARG B N 1
ATOM 2469 C CA . ARG B 1 98 ? 1.463 57.75 33.625 1 75.56 98 ARG B CA 1
ATOM 2470 C C . ARG B 1 98 ? 1.854 58.844 32.656 1 75.56 98 ARG B C 1
ATOM 2472 O O . ARG B 1 98 ? 1.802 60.031 32.969 1 75.56 98 ARG B O 1
ATOM 2479 N N . SER B 1 99 ? 2.277 58.281 31.5 1 76.62 99 SER B N 1
ATOM 2480 C CA . SER B 1 99 ? 2.828 59.312 30.609 1 76.62 99 SER B CA 1
ATOM 2481 C C . SER B 1 99 ? 1.762 60.312 30.188 1 76.62 99 SER B C 1
ATOM 2483 O O . SER B 1 99 ? 0.637 59.938 29.859 1 76.62 99 SER B O 1
ATOM 2485 N N . LYS B 1 100 ? 2.137 61.5 30.266 1 78.5 100 LYS B N 1
ATOM 2486 C CA . LYS B 1 100 ? 1.253 62.562 29.781 1 78.5 100 LYS B CA 1
ATOM 2487 C C . LYS B 1 100 ? 1.59 62.969 28.344 1 78.5 100 LYS B C 1
ATOM 2489 O O . LYS B 1 100 ? 0.835 63.688 27.703 1 78.5 100 LYS B O 1
ATOM 2494 N N . ASN B 1 101 ? 2.684 62.344 27.906 1 82.31 101 ASN B N 1
ATOM 2495 C CA . ASN B 1 101 ? 3.115 62.625 26.547 1 82.31 101 ASN B CA 1
ATOM 2496 C C . ASN B 1 101 ? 2.197 61.969 25.516 1 82.31 101 ASN B C 1
ATOM 2498 O O . ASN B 1 101 ? 2.076 60.75 25.484 1 82.31 101 ASN B O 1
ATOM 2502 N N . ARG B 1 102 ? 1.607 62.875 24.734 1 78.69 102 ARG B N 1
ATOM 2503 C CA . ARG B 1 102 ? 0.614 62.438 23.766 1 78.69 102 ARG B CA 1
ATOM 2504 C C . ARG B 1 102 ? 1.231 61.469 22.75 1 78.69 102 ARG B C 1
ATOM 2506 O O . ARG B 1 102 ? 0.603 60.5 22.344 1 78.69 102 ARG B O 1
ATOM 2513 N N . HIS B 1 103 ? 2.377 61.75 22.406 1 82.94 103 HIS B N 1
ATOM 2514 C CA . HIS B 1 103 ? 3.051 60.906 21.422 1 82.94 103 HIS B CA 1
ATOM 2515 C C . HIS B 1 103 ? 3.328 59.5 21.984 1 82.94 103 HIS B C 1
ATOM 2517 O O . HIS B 1 103 ? 3.146 58.5 21.297 1 82.94 103 HIS B O 1
ATOM 2523 N N . LEU B 1 104 ? 3.734 59.5 23.203 1 85.88 104 LEU B N 1
ATOM 2524 C CA . LEU B 1 104 ? 4 58.219 23.859 1 85.88 104 LEU B CA 1
ATOM 2525 C C . LEU B 1 104 ? 2.717 57.406 24 1 85.88 104 LEU B C 1
ATOM 2527 O O . LEU B 1 104 ? 2.719 56.188 23.797 1 85.88 104 LEU B O 1
ATOM 2531 N N . LYS B 1 105 ? 1.659 58.094 24.281 1 85.62 105 LYS B N 1
ATOM 2532 C CA . LYS B 1 105 ? 0.369 57.406 24.406 1 85.62 105 LYS B CA 1
ATOM 2533 C C . LYS B 1 105 ? -0.05 56.781 23.094 1 85.62 105 LYS B C 1
ATOM 2535 O O . LYS B 1 105 ? -0.459 55.594 23.062 1 85.62 105 LYS B O 1
ATOM 2540 N N . SER B 1 106 ? 0.124 57.5 22.094 1 86.5 106 SER B N 1
ATOM 2541 C CA . SER B 1 106 ? -0.212 57 20.766 1 86.5 106 SER B CA 1
ATOM 2542 C C . SER B 1 106 ? 0.677 55.812 20.391 1 86.5 106 SER B C 1
ATOM 2544 O O . SER B 1 106 ? 0.197 54.844 19.828 1 86.5 106 SER B O 1
ATOM 2546 N N . THR B 1 107 ? 1.909 55.969 20.688 1 89.25 107 THR B N 1
ATOM 2547 C CA . THR B 1 107 ? 2.865 54.906 20.375 1 89.25 107 THR B CA 1
ATOM 2548 C C . THR B 1 107 ? 2.498 53.594 21.078 1 89.25 107 THR B C 1
ATOM 2550 O O . THR B 1 107 ? 2.492 52.531 20.469 1 89.25 107 THR B O 1
ATOM 2553 N N . TYR B 1 108 ? 2.137 53.719 22.375 1 92.5 108 TYR B N 1
ATOM 2554 C CA . TYR B 1 108 ? 1.773 52.531 23.156 1 92.5 108 TYR B CA 1
ATOM 2555 C C . TYR B 1 108 ? 0.502 51.875 22.609 1 92.5 108 TYR B C 1
ATOM 2557 O O . TYR B 1 108 ? 0.404 50.656 22.516 1 92.5 108 TYR B O 1
ATOM 2565 N N . MET B 1 109 ? -0.398 52.688 22.188 1 92.12 109 MET B N 1
ATOM 2566 C CA . MET B 1 109 ? -1.652 52.156 21.656 1 92.12 109 MET B CA 1
ATOM 2567 C C . MET B 1 109 ? -1.428 51.5 20.312 1 92.12 109 MET B C 1
ATOM 2569 O O . MET B 1 109 ? -1.951 50.406 20.062 1 92.12 109 MET B O 1
ATOM 2573 N N . ASN B 1 110 ? -0.654 52.094 19.5 1 92.19 110 ASN B N 1
ATOM 2574 C CA . ASN B 1 110 ? -0.324 51.5 18.219 1 92.19 110 ASN B CA 1
ATOM 2575 C C . ASN B 1 110 ? 0.389 50.156 18.406 1 92.19 110 ASN B C 1
ATOM 2577 O O . ASN B 1 110 ? 0.107 49.188 17.688 1 92.19 110 ASN B O 1
ATOM 2581 N N . PHE B 1 111 ? 1.291 50.188 19.328 1 95.31 111 PHE B N 1
ATOM 2582 C CA . PHE B 1 111 ? 2.021 48.969 19.641 1 95.31 111 PHE B CA 1
ATOM 2583 C C . PHE B 1 111 ? 1.07 47.875 20.125 1 95.31 111 PHE B C 1
ATOM 2585 O O . PHE B 1 111 ? 1.146 46.75 19.672 1 95.31 111 PHE B O 1
ATOM 2592 N N . LEU B 1 112 ? 0.156 48.25 21.047 1 96.56 112 LEU B N 1
ATOM 2593 C CA . LEU B 1 112 ? -0.841 47.312 21.562 1 96.56 112 LEU B CA 1
ATOM 2594 C C . LEU B 1 112 ? -1.681 46.75 20.438 1 96.56 112 LEU B C 1
ATOM 2596 O O . LEU B 1 112 ? -1.843 45.531 20.344 1 96.56 112 LEU B O 1
ATOM 2600 N N . LEU B 1 113 ? -2.133 47.562 19.562 1 96.38 113 LEU B N 1
ATOM 2601 C CA . LEU B 1 113 ? -2.969 47.125 18.453 1 96.38 113 LEU B CA 1
ATOM 2602 C C . LEU B 1 113 ? -2.178 46.219 17.5 1 96.38 113 LEU B C 1
ATOM 2604 O O . LEU B 1 113 ? -2.709 45.25 16.984 1 96.38 113 LEU B O 1
ATOM 2608 N N . GLY B 1 114 ? -0.926 46.562 17.297 1 95.5 114 GLY B N 1
ATOM 2609 C CA . GLY B 1 114 ? -0.062 45.719 16.5 1 95.5 114 GLY B CA 1
ATOM 2610 C C . GLY B 1 114 ? 0.119 44.344 17.078 1 95.5 114 GLY B C 1
ATOM 2611 O O . GLY B 1 114 ? 0.11 43.344 16.359 1 95.5 114 GLY B O 1
ATOM 2612 N N . LEU B 1 115 ? 0.287 44.312 18.359 1 97.31 115 LEU B N 1
ATOM 2613 C CA . LEU B 1 115 ? 0.425 43.031 19.062 1 97.31 115 LEU B CA 1
ATOM 2614 C C . LEU B 1 115 ? -0.837 42.188 18.906 1 97.31 115 LEU B C 1
ATOM 2616 O O . LEU B 1 115 ? -0.76 41 18.625 1 97.31 115 LEU B O 1
ATOM 2620 N N . ILE B 1 116 ? -1.961 42.812 19.094 1 97.38 116 ILE B N 1
ATOM 2621 C CA . ILE B 1 116 ? -3.236 42.094 18.953 1 97.38 116 ILE B CA 1
ATOM 2622 C C . ILE B 1 116 ? -3.398 41.594 17.531 1 97.38 116 ILE B C 1
ATOM 2624 O O . ILE B 1 116 ? -3.814 40.438 17.328 1 97.38 116 ILE B O 1
ATOM 2628 N N . GLU B 1 117 ? -3.057 42.375 16.562 1 95.94 117 GLU B N 1
ATOM 2629 C CA . GLU B 1 117 ? -3.129 41.938 15.164 1 95.94 117 GLU B CA 1
ATOM 2630 C C . GLU B 1 117 ? -2.256 40.719 14.914 1 95.94 117 GLU B C 1
ATOM 2632 O O . GLU B 1 117 ? -2.658 39.812 14.195 1 95.94 117 GLU B O 1
ATOM 2637 N N . THR B 1 118 ? -1.082 40.75 15.445 1 96.75 118 THR B N 1
ATOM 2638 C CA . THR B 1 118 ? -0.173 39.625 15.32 1 96.75 118 THR B CA 1
ATOM 2639 C C . THR B 1 118 ? -0.806 38.344 15.883 1 96.75 118 THR B C 1
ATOM 2641 O O . THR B 1 118 ? -0.74 37.281 15.258 1 96.75 118 THR B O 1
ATOM 2644 N N . LEU B 1 119 ? -1.438 38.469 17.062 1 97.5 119 LEU B N 1
ATOM 2645 C CA . LEU B 1 119 ? -2.02 37.344 17.734 1 97.5 119 LEU B CA 1
ATOM 2646 C C . LEU B 1 119 ? -3.252 36.812 17 1 97.5 119 LEU B C 1
ATOM 2648 O O . LEU B 1 119 ? -3.715 35.719 17.234 1 97.5 119 LEU B O 1
ATOM 2652 N N . CYS B 1 120 ? -3.766 37.625 16.094 1 97.5 120 CYS B N 1
ATOM 2653 C CA . CYS B 1 120 ? -4.93 37.25 15.305 1 97.5 120 CYS B CA 1
ATOM 2654 C C . CYS B 1 120 ? -4.516 36.5 14.039 1 97.5 120 CYS B C 1
ATOM 2656 O O . CYS B 1 120 ? -5.367 36.031 13.297 1 97.5 120 CYS B O 1
ATOM 2658 N N . GLN B 1 121 ? -3.248 36.406 13.797 1 96.94 121 GLN B N 1
ATOM 2659 C CA . GLN B 1 121 ? -2.783 35.625 12.656 1 96.94 121 GLN B CA 1
ATOM 2660 C C . GLN B 1 121 ? -2.939 34.125 12.906 1 96.94 121 GLN B C 1
ATOM 2662 O O . GLN B 1 121 ? 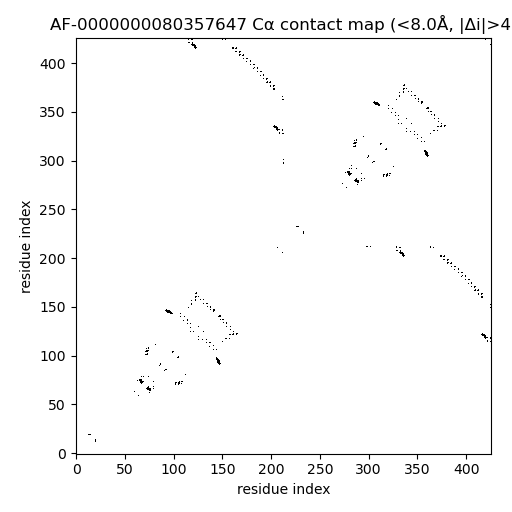-2.99 33.688 14.055 1 96.94 121 GLN B O 1
ATOM 2667 N N . SER B 1 122 ? -3.002 33.406 11.805 1 96.12 122 SER B N 1
ATOM 2668 C CA . SER B 1 122 ? -3.086 31.969 11.969 1 96.12 122 SER B CA 1
ATOM 2669 C C . SER B 1 122 ? -1.805 31.406 12.57 1 96.12 122 SER B C 1
ATOM 2671 O O . SER B 1 122 ? -0.707 31.859 12.25 1 96.12 122 SER B O 1
ATOM 2673 N N . PRO B 1 123 ? -1.957 30.422 13.391 1 96.25 123 PRO B N 1
ATOM 2674 C CA . PRO B 1 123 ? -0.781 29.828 14.031 1 96.25 123 PRO B CA 1
ATOM 2675 C C . PRO B 1 123 ? 0.29 29.422 13.023 1 96.25 123 PRO B C 1
ATOM 2677 O O . PRO B 1 123 ? 1.485 29.547 13.297 1 96.25 123 PRO B O 1
ATOM 2680 N N . GLN B 1 124 ? -0.112 29.016 11.844 1 94.88 124 GLN B N 1
ATOM 2681 C CA . GLN B 1 124 ? 0.851 28.531 10.859 1 94.88 124 GLN B CA 1
ATOM 2682 C C . GLN B 1 124 ? 1.662 29.688 10.281 1 94.88 124 GLN B C 1
ATOM 2684 O O . GLN B 1 124 ? 2.775 29.484 9.789 1 94.88 124 GLN B O 1
ATOM 2689 N N . GLU B 1 125 ? 1.09 30.844 10.352 1 94.88 125 GLU B N 1
ATOM 2690 C CA . GLU B 1 125 ? 1.75 32.031 9.781 1 94.88 125 GLU B CA 1
ATOM 2691 C C . GLU B 1 125 ? 2.721 32.656 10.781 1 94.88 125 GLU B C 1
ATOM 2693 O O . GLU B 1 125 ? 3.576 33.438 10.398 1 94.88 125 GLU B O 1
ATOM 2698 N N . LEU B 1 126 ? 2.607 32.344 12.023 1 96.88 126 LEU B N 1
ATOM 2699 C CA . LEU B 1 126 ? 3.445 32.906 13.07 1 96.88 126 LEU B CA 1
ATOM 2700 C C . LEU B 1 126 ? 4.742 32.125 13.219 1 96.88 126 LEU B C 1
ATOM 2702 O O . LEU B 1 126 ? 4.73 30.891 13.164 1 96.88 126 LEU B O 1
ATOM 2706 N N . THR B 1 127 ? 5.84 32.75 13.328 1 96.06 127 THR B N 1
ATOM 2707 C CA . THR B 1 127 ? 7.094 32.094 13.695 1 96.06 127 THR B CA 1
ATOM 2708 C C . THR B 1 127 ? 7.297 32.125 15.203 1 96.06 127 THR B C 1
ATOM 2710 O O . THR B 1 127 ? 6.637 32.906 15.914 1 96.06 127 THR B O 1
ATOM 2713 N N . ASP B 1 128 ? 8.141 31.312 15.727 1 94.94 128 ASP B N 1
ATOM 2714 C CA . ASP B 1 128 ? 8.469 31.344 17.141 1 94.94 128 ASP B CA 1
ATOM 2715 C C . ASP B 1 128 ? 9.008 32.719 17.562 1 94.94 128 ASP B C 1
ATOM 2717 O O . ASP B 1 128 ? 8.734 33.188 18.656 1 94.94 128 ASP B O 1
ATOM 2721 N N . ASP B 1 129 ? 9.695 33.281 16.625 1 95.81 129 ASP B N 1
ATOM 2722 C CA . ASP B 1 129 ? 10.242 34.625 16.891 1 95.81 129 ASP B CA 1
ATOM 2723 C C . ASP B 1 129 ? 9.133 35.656 17.062 1 95.81 129 ASP B C 1
ATOM 2725 O O . ASP B 1 129 ? 9.211 36.531 17.938 1 95.81 129 ASP B O 1
ATOM 2729 N N . ASP B 1 130 ? 8.117 35.531 16.219 1 96.69 130 ASP B N 1
ATOM 2730 C CA . ASP B 1 130 ? 6.973 36.406 16.344 1 96.69 130 ASP B CA 1
ATOM 2731 C C . ASP B 1 130 ? 6.375 36.344 17.75 1 96.69 130 ASP B C 1
ATOM 2733 O O . ASP B 1 130 ? 6.07 37.375 18.359 1 96.69 130 ASP B O 1
ATOM 2737 N N . LEU B 1 131 ? 6.254 35.156 18.25 1 96.94 131 LEU B N 1
ATOM 2738 C CA . LEU B 1 131 ? 5.605 34.938 19.547 1 96.94 131 LEU B CA 1
ATOM 2739 C C . LEU B 1 131 ? 6.52 35.344 20.688 1 96.94 131 LEU B C 1
ATOM 2741 O O . LEU B 1 131 ? 6.051 35.875 21.703 1 96.94 131 LEU B O 1
ATOM 2745 N N . ASP B 1 132 ? 7.797 35.188 20.516 1 96.81 132 ASP B N 1
ATOM 2746 C CA . ASP B 1 132 ? 8.75 35.688 21.484 1 96.81 132 ASP B CA 1
ATOM 2747 C C . ASP B 1 132 ? 8.703 37.219 21.547 1 96.81 132 ASP B C 1
ATOM 2749 O O . ASP B 1 132 ? 8.68 37.781 22.641 1 96.81 132 ASP B O 1
ATOM 2753 N N . LYS B 1 133 ? 8.656 37.844 20.422 1 96.75 133 LYS B N 1
ATOM 2754 C CA . LYS B 1 133 ? 8.547 39.312 20.359 1 96.75 133 LYS B CA 1
ATOM 2755 C C . LYS B 1 133 ? 7.242 39.781 20.984 1 96.75 133 LYS B C 1
ATOM 2757 O O . LYS B 1 133 ? 7.215 40.812 21.641 1 96.75 133 LYS B O 1
ATOM 2762 N N . ALA B 1 134 ? 6.219 39 20.703 1 97.38 134 ALA B N 1
ATOM 2763 C CA . ALA B 1 134 ? 4.941 39.344 21.312 1 97.38 134 ALA B CA 1
ATOM 2764 C C . ALA B 1 134 ? 5.039 39.281 22.844 1 97.38 134 ALA B C 1
ATOM 2766 O O . ALA B 1 134 ? 4.531 40.188 23.531 1 97.38 134 ALA B O 1
ATOM 2767 N N . SER B 1 135 ? 5.68 38.281 23.344 1 97.12 135 SER B N 1
ATOM 2768 C CA . SER B 1 135 ? 5.871 38.156 24.781 1 97.12 135 SER B CA 1
ATOM 2769 C C . SER B 1 135 ? 6.648 39.344 25.344 1 97.12 135 SER B C 1
ATOM 2771 O O . SER B 1 135 ? 6.262 39.906 26.359 1 97.12 135 SER B O 1
ATOM 2773 N N . VAL B 1 136 ? 7.664 39.75 24.656 1 96.94 136 VAL B N 1
ATOM 2774 C CA . VAL B 1 136 ? 8.461 40.906 25.047 1 96.94 136 VAL B CA 1
ATOM 2775 C C . VAL B 1 136 ? 7.609 42.188 24.953 1 96.94 136 VAL B C 1
ATOM 2777 O O . VAL B 1 136 ? 7.688 43.062 25.812 1 96.94 136 VAL B O 1
ATOM 2780 N N . GLY B 1 137 ? 6.816 42.219 23.875 1 96.81 137 GLY B N 1
ATOM 2781 C CA . GLY B 1 137 ? 5.926 43.344 23.688 1 96.81 137 GLY B CA 1
ATOM 2782 C C . GLY B 1 137 ? 4.953 43.531 24.844 1 96.81 137 GLY B C 1
ATOM 2783 O O . GLY B 1 137 ? 4.711 44.656 25.281 1 96.81 137 GLY B O 1
ATOM 2784 N N . VAL B 1 138 ? 4.449 42.438 25.312 1 97.44 138 VAL B N 1
ATOM 2785 C CA . VAL B 1 138 ? 3.527 42.5 26.453 1 97.44 138 VAL B CA 1
ATOM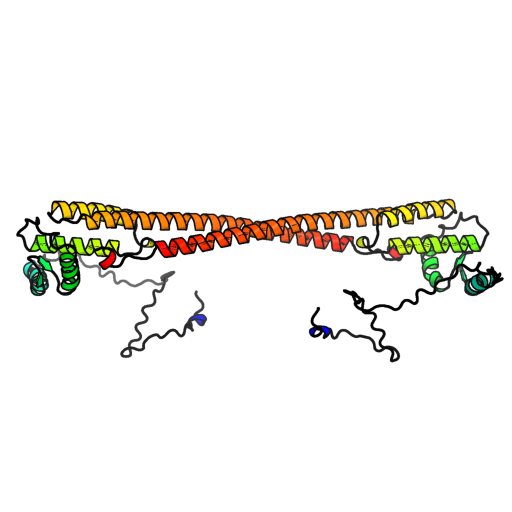 2786 C C . VAL B 1 138 ? 4.242 43.062 27.672 1 97.44 138 VAL B C 1
ATOM 2788 O O . VAL B 1 138 ? 3.703 43.938 28.344 1 97.44 138 VAL B O 1
ATOM 2791 N N . SER B 1 139 ? 5.453 42.688 27.922 1 95.94 139 SER B N 1
ATOM 2792 C CA . SER B 1 139 ? 6.246 43.188 29.031 1 95.94 139 SER B CA 1
ATOM 2793 C C . SER B 1 139 ? 6.5 44.688 28.875 1 95.94 139 SER B C 1
ATOM 2795 O O . SER B 1 139 ? 6.441 45.438 29.859 1 95.94 139 SER B O 1
ATOM 2797 N N . TYR B 1 140 ? 6.754 45.094 27.688 1 94.69 140 TYR B N 1
ATOM 2798 C CA . TYR B 1 140 ? 6.973 46.5 27.391 1 94.69 140 TYR B CA 1
ATOM 2799 C C . TYR B 1 140 ? 5.742 47.344 27.734 1 94.69 140 TYR B C 1
ATOM 2801 O O . TYR B 1 140 ? 5.852 48.406 28.344 1 94.69 140 TYR B O 1
ATOM 2809 N N . LEU B 1 141 ? 4.621 46.844 27.344 1 95.31 141 LEU B N 1
ATOM 2810 C CA . LEU B 1 141 ? 3.371 47.531 27.641 1 95.31 141 LEU B CA 1
ATOM 2811 C C . LEU B 1 141 ? 3.127 47.594 29.141 1 95.31 141 LEU B C 1
ATOM 2813 O O . LEU B 1 141 ? 2.703 48.625 29.656 1 95.31 141 LEU B O 1
ATOM 2817 N N . GLU B 1 142 ? 3.43 46.562 29.797 1 94.31 142 GLU B N 1
ATOM 2818 C CA . GLU B 1 142 ? 3.256 46.531 31.25 1 94.31 142 GLU B CA 1
ATOM 2819 C C . GLU B 1 142 ? 4.168 47.531 31.938 1 94.31 142 GLU B C 1
ATOM 2821 O O . GLU B 1 142 ? 3.744 48.25 32.844 1 94.31 142 GLU B O 1
ATOM 2826 N N . LYS B 1 143 ? 5.316 47.656 31.422 1 91.56 143 LYS B N 1
ATOM 2827 C CA . LYS B 1 143 ? 6.266 48.625 31.969 1 91.56 143 LYS B CA 1
ATOM 2828 C C . LYS B 1 143 ? 5.801 50.062 31.734 1 91.56 143 LYS B C 1
ATOM 2830 O O . LYS B 1 143 ? 6.117 50.969 32.5 1 91.56 143 LYS B O 1
ATOM 2835 N N . GLY B 1 144 ? 5.078 50.156 30.641 1 89.44 144 GLY B N 1
ATOM 2836 C CA . GLY B 1 144 ? 4.531 51.469 30.312 1 89.44 144 GLY B CA 1
ATOM 2837 C C . GLY B 1 144 ? 3.33 51.844 31.172 1 89.44 144 GLY B C 1
ATOM 2838 O O . GLY B 1 144 ? 2.859 52.969 31.125 1 89.44 144 GLY B O 1
ATOM 2839 N N . GLY B 1 145 ? 2.807 50.875 32 1 91.19 145 GLY B N 1
ATOM 2840 C CA . GLY B 1 145 ? 1.702 51.125 32.906 1 91.19 145 GLY B CA 1
ATOM 2841 C C . GLY B 1 145 ? 0.381 50.562 32.438 1 91.19 145 GLY B C 1
ATOM 2842 O O . GLY B 1 145 ? -0.668 50.844 33 1 91.19 145 GLY B O 1
ATOM 2843 N N . LEU B 1 146 ? 0.422 49.875 31.312 1 94.12 146 LEU B N 1
ATOM 2844 C CA . LEU B 1 146 ? -0.804 49.219 30.844 1 94.12 146 LEU B CA 1
ATOM 2845 C C . LEU B 1 146 ? -1.012 47.875 31.516 1 94.12 146 LEU B C 1
ATOM 2847 O O . LEU B 1 146 ? -0.057 47.125 31.703 1 94.12 146 LEU B O 1
ATOM 2851 N N . LYS B 1 147 ? -2.221 47.594 31.953 1 94.88 147 LYS B N 1
ATOM 2852 C CA . LYS B 1 147 ? -2.596 46.281 32.5 1 94.88 147 LYS B CA 1
ATOM 2853 C C . LYS B 1 147 ? -3.076 45.344 31.406 1 94.88 147 LYS B C 1
ATOM 2855 O O . LYS B 1 147 ? -4.258 45.344 31.062 1 94.88 147 LYS B O 1
ATOM 2860 N N . VAL B 1 148 ? -2.143 44.531 30.922 1 95.44 148 VAL B N 1
ATOM 2861 C CA . VAL B 1 148 ? -2.451 43.719 29.766 1 95.44 148 VAL B CA 1
ATOM 2862 C C . VAL B 1 148 ? -2.242 42.25 30.094 1 95.44 148 VAL B C 1
ATOM 2864 O O . VAL B 1 148 ? -1.734 41.5 29.266 1 95.44 148 VAL B O 1
ATOM 2867 N N . ASP B 1 149 ? -2.67 41.75 31.297 1 94.25 149 ASP B N 1
ATOM 2868 C CA . ASP B 1 149 ? -2.549 40.375 31.734 1 94.25 149 ASP B CA 1
ATOM 2869 C C . ASP B 1 149 ? -3.271 39.406 30.781 1 94.25 149 ASP B C 1
ATOM 2871 O O . ASP B 1 149 ? -2.807 38.312 30.531 1 94.25 149 ASP B O 1
ATOM 2875 N N . TRP B 1 150 ? -4.348 39.969 30.266 1 95.75 150 TRP B N 1
ATOM 2876 C CA . TRP B 1 150 ? -5.125 39.125 29.359 1 95.75 150 TRP B CA 1
ATOM 2877 C C . TRP B 1 150 ? -4.336 38.812 28.094 1 95.75 150 TRP B C 1
ATOM 2879 O O . TRP B 1 150 ? -4.457 37.719 27.531 1 95.75 150 TRP B O 1
ATOM 2889 N N . LEU B 1 151 ? -3.506 39.781 27.641 1 96.62 151 LEU B N 1
ATOM 2890 C CA . LEU B 1 151 ? -2.703 39.594 26.438 1 96.62 151 LEU B CA 1
ATOM 2891 C C . LEU B 1 151 ? -1.604 38.562 26.672 1 96.62 151 LEU B C 1
ATOM 2893 O O . LEU B 1 151 ? -1.267 37.781 25.781 1 96.62 151 LEU B O 1
ATOM 2897 N N . GLU B 1 152 ? -1.036 38.594 27.891 1 95.88 152 GLU B N 1
ATOM 2898 C CA . GLU B 1 152 ? -0.035 37.594 28.234 1 95.88 152 GLU B CA 1
ATOM 2899 C C . GLU B 1 152 ? -0.597 36.188 28.109 1 95.88 152 GLU B C 1
ATOM 2901 O O . GLU B 1 152 ? 0.041 35.312 27.516 1 95.88 152 GLU B O 1
ATOM 2906 N N . LYS B 1 153 ? -1.767 36 28.594 1 96.31 153 LYS B N 1
ATOM 2907 C CA . LYS B 1 153 ? -2.432 34.719 28.516 1 96.31 153 LYS B CA 1
ATOM 2908 C C . LYS B 1 153 ? -2.717 34.312 27.078 1 96.31 153 LYS B C 1
ATOM 2910 O O . LYS B 1 153 ? -2.598 33.156 26.703 1 96.31 153 LYS B O 1
ATOM 2915 N N . LYS B 1 154 ? -3.084 35.312 26.281 1 97.5 154 LYS B N 1
ATOM 2916 C CA . LYS B 1 154 ? -3.393 35.062 24.891 1 97.5 154 LYS B CA 1
ATOM 2917 C C . LYS B 1 154 ? -2.141 34.656 24.109 1 97.5 154 LYS B C 1
ATOM 2919 O O . LYS B 1 154 ? -2.203 33.781 23.234 1 97.5 154 LYS B O 1
ATOM 2924 N N . VAL B 1 155 ? -1.052 35.312 24.422 1 97.69 155 VAL B N 1
ATOM 2925 C CA . VAL B 1 155 ? 0.203 34.938 23.781 1 97.69 155 VAL B CA 1
ATOM 2926 C C . VAL B 1 155 ? 0.506 33.469 24.062 1 97.69 155 VAL B C 1
ATOM 2928 O O . VAL B 1 155 ? 0.879 32.719 23.156 1 97.69 155 VAL B O 1
ATOM 2931 N N . GLU B 1 156 ? 0.323 33.031 25.328 1 96.75 156 GLU B N 1
ATOM 2932 C CA . GLU B 1 156 ? 0.562 31.656 25.688 1 96.75 156 GLU B CA 1
ATOM 2933 C C . GLU B 1 156 ? -0.386 30.719 24.953 1 96.75 156 GLU B C 1
ATOM 2935 O O . GLU B 1 156 ? 0.02 29.641 24.5 1 96.75 156 GLU B O 1
ATOM 2940 N N . GLU B 1 157 ? -1.621 31.078 24.844 1 96.62 157 GLU B N 1
ATOM 2941 C CA . GLU B 1 157 ? -2.609 30.297 24.109 1 96.62 157 GLU B CA 1
ATOM 2942 C C . GLU B 1 157 ? -2.203 30.094 22.656 1 96.62 157 GLU B C 1
ATOM 2944 O O . GLU B 1 157 ? -2.277 28.984 22.125 1 96.62 157 GLU B O 1
ATOM 2949 N N . VAL B 1 158 ? -1.792 31.172 22.016 1 97.44 158 VAL B N 1
ATOM 2950 C CA . VAL B 1 158 ? -1.404 31.109 20.609 1 97.44 158 VAL B CA 1
ATOM 2951 C C . VAL B 1 158 ? -0.144 30.266 20.453 1 97.44 158 VAL B C 1
ATOM 2953 O O . VAL B 1 158 ? -0.011 29.5 19.484 1 97.44 158 VAL B O 1
ATOM 2956 N N . LYS B 1 159 ? 0.76 30.438 21.422 1 96.94 159 LYS B N 1
ATOM 2957 C CA . LYS B 1 159 ? 1.954 29.594 21.406 1 96.94 159 LYS B CA 1
ATOM 2958 C C . LYS B 1 159 ? 1.584 28.109 21.438 1 96.94 159 LYS B C 1
ATOM 2960 O O . LYS B 1 159 ? 2.154 27.312 20.703 1 96.94 159 LYS B O 1
ATOM 2965 N N . GLU B 1 160 ? 0.701 27.75 22.297 1 96.56 160 GLU B N 1
ATOM 2966 C CA . GLU B 1 160 ? 0.253 26.375 22.406 1 96.56 160 GLU B CA 1
ATOM 2967 C C . GLU B 1 160 ? -0.406 25.891 21.125 1 96.56 160 GLU B C 1
ATOM 2969 O O . GLU B 1 160 ? -0.161 24.781 20.672 1 96.56 160 GLU B O 1
ATOM 2974 N N . LYS B 1 161 ? -1.238 26.734 20.562 1 96.94 161 LYS B N 1
ATOM 2975 C CA . LYS B 1 161 ? -1.876 26.406 19.297 1 96.94 161 LYS B CA 1
ATOM 2976 C C . LYS B 1 161 ? -0.836 26.141 18.203 1 96.94 161 LYS B C 1
ATOM 2978 O O . LYS B 1 161 ? -0.937 25.172 17.453 1 96.94 161 LYS B O 1
ATOM 2983 N N . LYS B 1 162 ? 0.078 27.016 18.141 1 97.62 162 LYS B N 1
ATOM 2984 C CA . LYS B 1 162 ? 1.127 26.859 17.125 1 97.62 162 LYS B CA 1
ATOM 2985 C C . LYS B 1 162 ? 1.895 25.562 17.328 1 97.62 162 LYS B C 1
ATOM 2987 O O . LYS B 1 162 ? 2.182 24.844 16.359 1 97.62 162 LYS B O 1
ATOM 2992 N N . LYS B 1 163 ? 2.289 25.312 18.531 1 97.06 163 LYS B N 1
ATOM 2993 C CA . LYS B 1 163 ? 3.004 24.078 18.844 1 97.06 163 LYS B CA 1
ATOM 2994 C C . LYS B 1 163 ? 2.209 22.859 18.375 1 97.06 163 LYS B C 1
ATOM 2996 O O . LYS B 1 163 ? 2.775 21.922 17.812 1 97.06 163 LYS B O 1
ATOM 3001 N N . LYS B 1 164 ? 0.956 22.844 18.641 1 97.19 164 LYS B N 1
ATOM 3002 C CA . LYS B 1 164 ? 0.091 21.75 18.203 1 97.19 164 LYS B CA 1
ATOM 3003 C C . LYS B 1 164 ? 0.098 21.609 16.688 1 97.19 164 LYS B C 1
ATOM 3005 O O . LYS B 1 164 ? 0.212 20.5 16.156 1 97.19 164 LYS B O 1
ATOM 3010 N N . VAL B 1 165 ? 0.002 22.688 16 1 98.06 165 VAL B N 1
ATOM 3011 C CA . VAL B 1 165 ? -0.007 22.688 14.547 1 98.06 165 VAL B C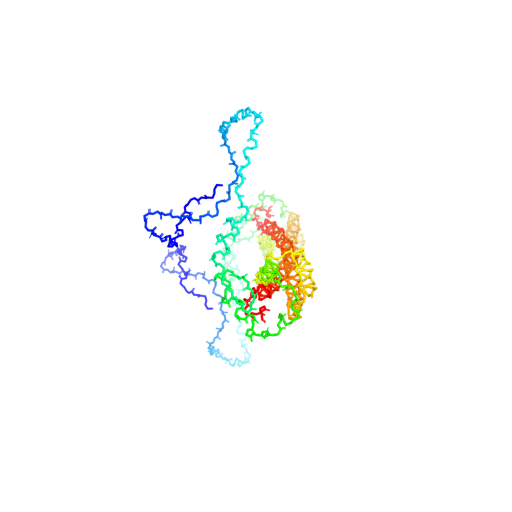A 1
ATOM 3012 C C . VAL B 1 165 ? 1.329 22.156 14.023 1 98.06 165 VAL B C 1
ATOM 3014 O O . VAL B 1 165 ? 1.363 21.281 13.164 1 98.06 165 VAL B O 1
ATOM 3017 N N . ASP B 1 166 ? 2.387 22.703 14.555 1 97.38 166 ASP B N 1
ATOM 3018 C CA . ASP B 1 166 ? 3.715 22.312 14.086 1 97.38 166 ASP B CA 1
ATOM 3019 C C . ASP B 1 166 ? 3.975 20.828 14.344 1 97.38 166 ASP B C 1
ATOM 3021 O O . ASP B 1 166 ? 4.48 20.109 13.477 1 97.38 166 ASP B O 1
ATOM 3025 N N . THR B 1 167 ? 3.666 20.391 15.508 1 97.62 167 THR B N 1
ATOM 3026 C CA . THR B 1 167 ? 3.854 18.984 15.852 1 97.62 167 THR B CA 1
ATOM 3027 C C . THR B 1 167 ? 2.986 18.094 14.977 1 97.62 167 THR B C 1
ATOM 3029 O O . THR B 1 167 ? 3.439 17.031 14.508 1 97.62 167 THR B O 1
ATOM 3032 N N . GLY B 1 168 ? 1.751 18.531 14.844 1 98.06 168 GLY B N 1
ATOM 3033 C CA . GLY B 1 168 ? 0.869 17.766 13.969 1 98.06 168 GLY B CA 1
ATOM 3034 C C . GLY B 1 168 ? 1.381 17.672 12.547 1 98.06 168 GLY B C 1
ATOM 3035 O O . GLY B 1 168 ? 1.328 16.594 11.938 1 98.06 168 GLY B O 1
ATOM 3036 N N . ARG B 1 169 ? 1.884 18.688 12.023 1 97.69 169 ARG B N 1
ATOM 3037 C CA . ARG B 1 169 ? 2.42 18.719 10.664 1 97.69 169 ARG B CA 1
ATOM 3038 C C . ARG B 1 169 ? 3.627 17.797 10.539 1 97.69 169 ARG B C 1
ATOM 3040 O O . ARG B 1 169 ? 3.787 17.109 9.531 1 97.69 169 ARG B O 1
ATOM 3047 N N . SER B 1 170 ? 4.449 17.844 11.5 1 97.88 170 SER B N 1
ATOM 3048 C CA . SER B 1 170 ? 5.602 16.938 11.5 1 97.88 170 SER B CA 1
ATOM 3049 C C . SER B 1 170 ? 5.172 15.484 11.492 1 97.88 170 SER B C 1
ATOM 3051 O O . SER B 1 170 ? 5.734 14.672 10.758 1 97.88 170 SER B O 1
ATOM 3053 N N . ARG B 1 171 ? 4.176 15.164 12.242 1 98.25 171 ARG B N 1
ATOM 3054 C CA . ARG B 1 171 ? 3.658 13.797 12.297 1 98.25 171 ARG B CA 1
ATOM 3055 C C . ARG B 1 171 ? 3.088 13.383 10.945 1 98.25 171 ARG B C 1
ATOM 3057 O O . ARG B 1 171 ? 3.322 12.258 10.484 1 98.25 171 ARG B O 1
ATOM 3064 N N . VAL B 1 172 ? 2.381 14.227 10.352 1 98.5 172 VAL B N 1
ATOM 3065 C CA . VAL B 1 172 ? 1.795 13.945 9.047 1 98.5 172 VAL B CA 1
ATOM 3066 C C . VAL B 1 172 ? 2.902 13.688 8.031 1 98.5 172 VAL B C 1
ATOM 3068 O O . VAL B 1 172 ? 2.799 12.773 7.207 1 98.5 172 VAL B O 1
ATOM 3071 N N . GLN B 1 173 ? 3.896 14.516 8.125 1 98.31 173 GLN B N 1
ATOM 3072 C CA . GLN B 1 173 ? 5.02 14.312 7.215 1 98.31 173 GLN B CA 1
ATOM 3073 C C . GLN B 1 173 ? 5.66 12.945 7.426 1 98.31 173 GLN B C 1
ATOM 3075 O O . GLN B 1 173 ? 6 12.258 6.461 1 98.31 173 GLN B O 1
ATOM 3080 N N . GLU B 1 174 ? 5.871 12.562 8.633 1 98.38 174 GLU B N 1
ATOM 3081 C CA . GLU B 1 174 ? 6.434 11.25 8.945 1 98.38 174 GLU B CA 1
ATOM 3082 C C . GLU B 1 174 ? 5.555 10.133 8.406 1 98.38 174 GLU B C 1
ATOM 3084 O O . GLU B 1 174 ? 6.059 9.164 7.836 1 98.38 174 GLU B O 1
ATOM 3089 N N . MET B 1 175 ? 4.297 10.266 8.578 1 98.38 175 MET B N 1
ATOM 3090 C CA . MET B 1 175 ? 3.355 9.266 8.086 1 98.38 175 MET B CA 1
ATOM 3091 C C . MET B 1 175 ? 3.373 9.203 6.562 1 98.38 175 MET B C 1
ATOM 3093 O O . MET B 1 175 ? 3.293 8.125 5.977 1 98.38 175 MET B O 1
ATOM 3097 N N . ASP B 1 176 ? 3.459 10.336 5.977 1 98.5 176 ASP B N 1
ATOM 3098 C CA . ASP B 1 176 ? 3.527 10.398 4.52 1 98.5 176 ASP B CA 1
ATOM 3099 C C . ASP B 1 176 ? 4.758 9.664 3.996 1 98.5 176 ASP B C 1
ATOM 3101 O O . ASP B 1 176 ? 4.676 8.914 3.018 1 98.5 176 ASP B O 1
ATOM 3105 N N . ASP B 1 177 ? 5.859 9.852 4.625 1 98.5 177 ASP B N 1
ATOM 3106 C CA . ASP B 1 177 ? 7.09 9.164 4.234 1 98.5 177 ASP B CA 1
ATOM 3107 C C . ASP B 1 177 ? 6.949 7.652 4.398 1 98.5 177 ASP B C 1
ATOM 3109 O O . ASP B 1 177 ? 7.387 6.887 3.537 1 98.5 177 ASP B O 1
ATOM 3113 N N . GLU B 1 178 ? 6.379 7.262 5.492 1 98.62 178 GLU B N 1
ATOM 3114 C CA . GLU B 1 178 ? 6.145 5.836 5.711 1 98.62 178 GLU B CA 1
ATOM 3115 C C . GLU B 1 178 ? 5.223 5.258 4.645 1 98.62 178 GLU B C 1
ATOM 3117 O O . GLU B 1 178 ? 5.469 4.164 4.129 1 98.62 178 GLU B O 1
ATOM 3122 N N . LEU B 1 179 ? 4.195 5.965 4.316 1 98.62 179 LEU B N 1
ATOM 3123 C CA . LEU B 1 179 ? 3.244 5.531 3.297 1 98.62 179 LEU B CA 1
ATOM 3124 C C . LEU B 1 179 ? 3.934 5.359 1.947 1 98.62 179 LEU B C 1
ATOM 3126 O O . LEU B 1 179 ? 3.693 4.371 1.246 1 98.62 179 LEU B O 1
ATOM 3130 N N . LYS B 1 180 ? 4.742 6.266 1.629 1 98.44 180 LYS B N 1
ATOM 3131 C CA . LYS B 1 180 ? 5.473 6.176 0.37 1 98.44 180 LYS B CA 1
ATOM 3132 C C . LYS B 1 180 ? 6.344 4.922 0.328 1 98.44 180 LYS B C 1
ATOM 3134 O O . LYS B 1 180 ? 6.41 4.242 -0.697 1 98.44 180 LYS B O 1
ATOM 3139 N N . LYS B 1 181 ? 7.004 4.645 1.386 1 98.56 181 LYS B N 1
ATOM 3140 C CA . LYS B 1 181 ? 7.836 3.447 1.463 1 98.56 181 LYS B CA 1
ATOM 3141 C C . LYS B 1 181 ? 6.996 2.184 1.299 1 98.56 181 LYS B C 1
ATOM 3143 O O . LYS B 1 181 ? 7.391 1.258 0.586 1 98.56 181 LYS B O 1
ATOM 3148 N N . LEU B 1 182 ? 5.891 2.162 1.957 1 98.56 182 LEU B N 1
ATOM 3149 C CA . LEU B 1 182 ? 5.004 1.008 1.878 1 98.56 182 LEU B CA 1
ATOM 3150 C C . LEU B 1 182 ? 4.465 0.834 0.462 1 98.56 182 LEU B C 1
ATOM 3152 O O . LEU B 1 182 ? 4.402 -0.286 -0.051 1 98.56 182 LEU B O 1
ATOM 3156 N N . ILE B 1 183 ? 4.082 1.872 -0.121 1 98.56 183 ILE B N 1
ATOM 3157 C CA . ILE B 1 183 ? 3.549 1.822 -1.479 1 98.56 183 ILE B CA 1
ATOM 3158 C C . ILE B 1 183 ? 4.617 1.284 -2.43 1 98.56 183 ILE B C 1
ATOM 3160 O O . ILE B 1 183 ? 4.324 0.451 -3.293 1 98.56 183 ILE B O 1
ATOM 3164 N N . LYS B 1 184 ? 5.801 1.74 -2.27 1 98.56 184 LYS B N 1
ATOM 3165 C CA . LYS B 1 184 ? 6.891 1.229 -3.094 1 98.56 184 LYS B CA 1
ATOM 3166 C C . LYS B 1 184 ? 7.07 -0.274 -2.902 1 98.56 184 LYS B C 1
ATOM 3168 O O . LYS B 1 184 ? 7.262 -1.011 -3.871 1 98.56 184 LYS B O 1
ATOM 3173 N N . LYS B 1 185 ? 7.043 -0.703 -1.699 1 98.75 185 LYS B N 1
ATOM 3174 C CA . LYS B 1 185 ? 7.152 -2.131 -1.416 1 98.75 185 LYS B CA 1
ATOM 3175 C C . LYS B 1 185 ? 6.031 -2.914 -2.096 1 98.75 185 LYS B C 1
ATOM 3177 O O . LYS B 1 185 ? 6.254 -4.008 -2.615 1 98.75 185 LYS B O 1
ATOM 3182 N N . CYS B 1 186 ? 4.84 -2.383 -2.02 1 98.38 186 CYS B N 1
ATOM 3183 C CA . CYS B 1 186 ? 3.707 -3.012 -2.693 1 98.38 186 CYS B CA 1
ATOM 3184 C C . CYS B 1 186 ? 3.969 -3.146 -4.188 1 98.38 186 CYS B C 1
ATOM 3186 O O . CYS B 1 186 ? 3.729 -4.207 -4.77 1 98.38 186 CYS B O 1
ATOM 3188 N N . ILE B 1 187 ? 4.465 -2.156 -4.766 1 98.5 187 ILE B N 1
ATOM 3189 C CA . ILE B 1 187 ? 4.762 -2.162 -6.195 1 98.5 187 ILE B CA 1
ATOM 3190 C C . ILE B 1 187 ? 5.82 -3.219 -6.496 1 98.5 187 ILE B C 1
ATOM 3192 O O . ILE B 1 187 ? 5.691 -3.979 -7.461 1 98.5 187 ILE B O 1
ATOM 3196 N N . ASP B 1 188 ? 6.832 -3.303 -5.695 1 98.44 188 ASP B N 1
ATOM 3197 C CA . ASP B 1 188 ? 7.898 -4.285 -5.879 1 98.44 188 ASP B CA 1
ATOM 3198 C C . ASP B 1 188 ? 7.348 -5.707 -5.816 1 98.44 188 ASP B C 1
ATOM 3200 O O . ASP B 1 188 ? 7.703 -6.555 -6.641 1 98.44 188 ASP B O 1
ATOM 3204 N N . ILE B 1 189 ? 6.535 -5.965 -4.867 1 98.69 189 ILE B N 1
ATOM 3205 C CA . ILE B 1 189 ? 5.961 -7.293 -4.695 1 98.69 189 ILE B CA 1
ATOM 3206 C C . ILE B 1 189 ? 5.082 -7.637 -5.895 1 98.69 189 ILE B C 1
ATOM 3208 O O . ILE B 1 189 ? 5.117 -8.766 -6.395 1 98.69 189 ILE B O 1
ATOM 3212 N N . LYS B 1 190 ? 4.301 -6.742 -6.324 1 98.62 190 LYS B N 1
ATOM 3213 C CA . LYS B 1 190 ? 3.451 -6.969 -7.488 1 98.62 190 LYS B CA 1
ATOM 3214 C C . LYS B 1 190 ? 4.285 -7.312 -8.719 1 98.62 190 LYS B C 1
ATOM 3216 O O . LYS B 1 190 ? 3.928 -8.203 -9.492 1 98.62 190 LYS B O 1
ATOM 3221 N N . ASP B 1 191 ? 5.375 -6.594 -8.906 1 98.12 191 ASP B N 1
ATOM 3222 C CA . ASP B 1 191 ? 6.273 -6.883 -10.023 1 98.12 191 ASP B CA 1
ATOM 3223 C C . ASP B 1 191 ? 6.824 -8.305 -9.93 1 98.12 191 ASP B C 1
ATOM 3225 O O . ASP B 1 191 ? 6.875 -9.023 -10.938 1 98.12 191 ASP B O 1
ATOM 3229 N N . LEU B 1 192 ? 7.219 -8.672 -8.781 1 98.12 192 LEU B N 1
ATOM 3230 C CA . LEU B 1 192 ? 7.738 -10.016 -8.562 1 98.12 192 LEU B CA 1
ATOM 3231 C C . LEU B 1 192 ? 6.66 -11.062 -8.828 1 98.12 192 LEU B C 1
ATOM 3233 O O . LEU B 1 192 ? 6.934 -12.109 -9.422 1 98.12 192 LEU B O 1
ATOM 3237 N N . MET B 1 193 ? 5.473 -10.758 -8.359 1 98.06 193 MET B N 1
ATOM 3238 C CA . MET B 1 193 ? 4.344 -11.656 -8.57 1 98.06 193 MET B CA 1
ATOM 3239 C C . MET B 1 193 ? 4.07 -11.852 -10.055 1 98.06 193 MET B C 1
ATOM 3241 O O . MET B 1 193 ? 3.844 -12.977 -10.508 1 98.06 193 MET B O 1
ATOM 3245 N N . ASP B 1 194 ? 4.094 -10.82 -10.758 1 98.12 194 ASP B N 1
ATOM 3246 C CA . ASP B 1 194 ? 3.865 -10.891 -12.203 1 98.12 194 ASP B CA 1
ATOM 3247 C C . ASP B 1 194 ? 4.914 -11.766 -12.883 1 98.12 194 ASP B C 1
ATOM 3249 O O . ASP B 1 194 ? 4.586 -12.586 -13.742 1 98.12 194 ASP B O 1
ATOM 3253 N N . LYS B 1 195 ? 6.148 -11.586 -12.508 1 98.06 195 LYS B N 1
ATOM 3254 C CA . LYS B 1 195 ? 7.219 -12.414 -13.055 1 98.06 195 LYS B CA 1
ATOM 3255 C C . LYS B 1 195 ? 7.004 -13.883 -12.719 1 98.06 195 LYS B C 1
ATOM 3257 O O . LYS B 1 195 ? 7.164 -14.758 -13.57 1 98.06 195 LYS B O 1
ATOM 3262 N N . GLU B 1 196 ? 6.621 -14.133 -11.453 1 98.12 196 GLU B N 1
ATOM 3263 C CA . GLU B 1 196 ? 6.363 -15.5 -11.008 1 98.12 196 GLU B CA 1
ATOM 3264 C C . GLU B 1 196 ? 5.203 -16.125 -11.781 1 98.12 196 GLU B C 1
ATOM 3266 O O . GLU B 1 196 ? 5.27 -17.281 -12.188 1 98.12 196 GLU B O 1
ATOM 3271 N N . ILE B 1 197 ? 4.191 -15.344 -11.992 1 98.25 197 ILE B N 1
ATOM 3272 C CA . ILE B 1 197 ? 3.018 -15.82 -12.719 1 98.25 197 ILE B CA 1
ATOM 3273 C C . ILE B 1 197 ? 3.4 -16.156 -14.156 1 98.25 197 ILE B C 1
ATOM 3275 O O . ILE B 1 197 ? 2.949 -17.172 -14.703 1 98.25 197 ILE B O 1
ATOM 3279 N N . GLN B 1 198 ? 4.246 -15.406 -14.773 1 97.88 198 GLN B N 1
ATOM 3280 C CA . GLN B 1 198 ? 4.738 -15.688 -16.125 1 97.88 198 GLN B CA 1
ATOM 3281 C C . GLN B 1 198 ? 5.516 -17 -16.156 1 97.88 198 GLN B C 1
ATOM 3283 O O . GLN B 1 198 ? 5.34 -17.812 -17.062 1 97.88 198 GLN B O 1
ATOM 3288 N N . ASP B 1 199 ? 6.348 -17.234 -15.188 1 97.38 199 ASP B N 1
ATOM 3289 C CA . ASP B 1 199 ? 7.129 -18.469 -15.102 1 97.38 199 ASP B CA 1
ATOM 3290 C C . ASP B 1 199 ? 6.223 -19.672 -14.922 1 97.38 199 ASP B C 1
ATOM 3292 O O . ASP B 1 199 ? 6.453 -20.719 -15.539 1 97.38 199 ASP B O 1
ATOM 3296 N N . ILE B 1 200 ? 5.23 -19.531 -14.07 1 97.75 200 ILE B N 1
ATOM 3297 C CA . ILE B 1 200 ? 4.266 -20.609 -13.844 1 97.75 200 ILE B CA 1
ATOM 3298 C C . ILE B 1 200 ? 3.547 -20.938 -15.148 1 97.75 200 ILE B C 1
ATOM 3300 O O . ILE B 1 200 ? 3.393 -22.109 -15.5 1 97.75 200 ILE B O 1
ATOM 3304 N N . THR B 1 201 ? 3.105 -19.891 -15.859 1 97.44 201 THR B N 1
ATOM 3305 C CA . THR B 1 201 ? 2.389 -20.062 -17.109 1 97.44 201 THR B CA 1
ATOM 3306 C C . THR B 1 201 ? 3.254 -20.812 -18.125 1 97.44 201 THR B C 1
ATOM 3308 O O . THR B 1 201 ? 2.781 -21.719 -18.797 1 97.44 201 THR B O 1
ATOM 3311 N N . ALA B 1 202 ? 4.5 -20.438 -18.219 1 96.19 202 ALA B N 1
ATOM 3312 C CA . ALA B 1 202 ? 5.43 -21.078 -19.156 1 96.19 202 ALA B CA 1
ATOM 3313 C C . ALA B 1 202 ? 5.652 -22.547 -18.781 1 96.19 202 ALA B C 1
ATOM 3315 O O . ALA B 1 202 ? 5.754 -23.406 -19.641 1 96.19 202 ALA B O 1
ATOM 3316 N N . ALA B 1 203 ? 5.723 -22.828 -17.516 1 95.75 203 ALA B N 1
ATOM 3317 C CA . ALA B 1 203 ? 5.977 -24.172 -17.047 1 95.75 203 ALA B CA 1
ATOM 3318 C C . ALA B 1 203 ? 4.727 -25.047 -17.156 1 95.75 203 ALA B C 1
ATOM 3320 O O . ALA B 1 203 ? 4.816 -26.281 -17.203 1 95.75 203 ALA B O 1
ATOM 3321 N N . ASN B 1 204 ? 3.553 -24.406 -17.141 1 96.88 204 ASN B N 1
ATOM 3322 C CA . ASN B 1 204 ? 2.287 -25.141 -17.078 1 96.88 204 ASN B CA 1
ATOM 3323 C C . ASN B 1 204 ? 1.823 -25.562 -18.469 1 96.88 204 ASN B C 1
ATOM 332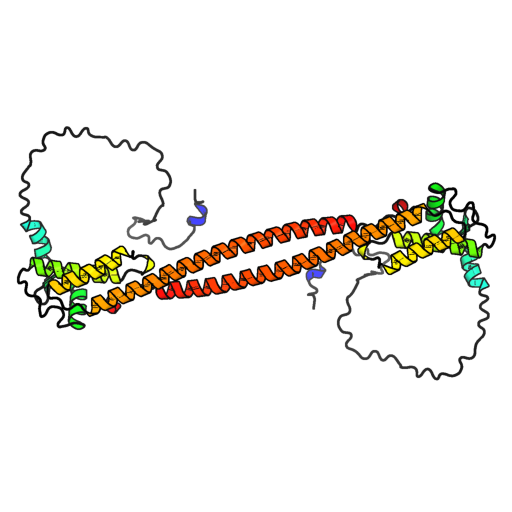5 O O . ASN B 1 204 ? 0.721 -26.094 -18.625 1 96.88 204 ASN B O 1
ATOM 3329 N N . VAL B 1 205 ? 2.623 -25.328 -19.422 1 95.62 205 VAL B N 1
ATOM 3330 C CA . VAL B 1 205 ? 2.275 -25.734 -20.781 1 95.62 205 VAL B CA 1
ATOM 3331 C C . VAL B 1 205 ? 2.291 -27.25 -20.891 1 95.62 205 VAL B C 1
ATOM 3333 O O . VAL B 1 205 ? 3.252 -27.906 -20.484 1 95.62 205 VAL B O 1
ATOM 3336 N N . SER B 1 206 ? 1.2 -27.797 -21.453 1 95.38 206 SER B N 1
ATOM 3337 C CA . SER B 1 206 ? 1.088 -29.234 -21.641 1 95.38 206 SER B CA 1
ATOM 3338 C C . SER B 1 206 ? 2.031 -29.719 -22.734 1 95.38 206 SER B C 1
ATOM 3340 O O . SER B 1 206 ? 2.387 -28.953 -23.641 1 95.38 206 SER B O 1
ATOM 3342 N N . LEU B 1 207 ? 2.424 -30.953 -22.531 1 96.06 207 LEU B N 1
ATOM 3343 C CA . LEU B 1 207 ? 3.184 -31.578 -23.594 1 96.06 207 LEU B CA 1
ATOM 3344 C C . LEU B 1 207 ? 2.252 -32.125 -24.672 1 96.06 207 LEU B C 1
ATOM 3346 O O . LEU B 1 207 ? 1.18 -32.656 -24.359 1 96.06 207 LEU B O 1
ATOM 3350 N N . SER B 1 208 ? 2.693 -31.938 -25.938 1 96.19 208 SER B N 1
ATOM 3351 C CA . SER B 1 208 ? 1.963 -32.594 -27.016 1 96.19 208 SER B CA 1
ATOM 3352 C C . SER B 1 208 ? 2.277 -34.062 -27.094 1 96.19 208 SER B C 1
ATOM 3354 O O . SER B 1 208 ? 3.221 -34.531 -26.453 1 96.19 208 SER B O 1
ATOM 3356 N N . PHE B 1 209 ? 1.435 -34.875 -27.797 1 96.81 209 PHE B N 1
ATOM 3357 C CA . PHE B 1 209 ? 1.688 -36.281 -28.016 1 96.81 209 PHE B CA 1
ATOM 3358 C C . PHE B 1 209 ? 3.104 -36.531 -28.531 1 96.81 209 PHE B C 1
ATOM 3360 O O . PHE B 1 209 ? 3.822 -37.375 -28.031 1 96.81 209 PHE B O 1
ATOM 3367 N N . ASP B 1 210 ? 3.496 -35.656 -29.453 1 95 210 ASP B N 1
ATOM 3368 C CA . ASP B 1 210 ? 4.805 -35.812 -30.078 1 95 210 ASP B CA 1
ATOM 3369 C C . ASP B 1 210 ? 5.926 -35.5 -29.078 1 95 210 ASP B C 1
ATOM 3371 O O . ASP B 1 210 ? 7 -36.094 -29.156 1 95 210 ASP B O 1
ATOM 3375 N N . ASP B 1 211 ? 5.617 -34.594 -28.172 1 95.25 211 ASP B N 1
ATOM 3376 C CA . ASP B 1 211 ? 6.605 -34.312 -27.156 1 95.25 211 ASP B CA 1
ATOM 3377 C C . ASP B 1 211 ? 6.852 -35.531 -26.25 1 95.25 211 ASP B C 1
ATOM 3379 O O . ASP B 1 211 ? 7.969 -35.719 -25.781 1 95.25 211 ASP B O 1
ATOM 3383 N N . VAL B 1 212 ? 5.738 -36.25 -26.047 1 96.06 212 VAL B N 1
ATOM 3384 C CA . VAL B 1 212 ? 5.824 -37.344 -25.109 1 96.06 212 VAL B CA 1
ATOM 3385 C C . VAL B 1 212 ? 6.426 -38.562 -25.797 1 96.06 212 VAL B C 1
ATOM 3387 O O . VAL B 1 212 ? 7.199 -39.312 -25.203 1 96.06 212 VAL B O 1
ATOM 3390 N N . VAL B 1 213 ? 6.176 -38.781 -27.062 1 94.31 213 VAL B N 1
ATOM 3391 C CA . VAL B 1 213 ? 6.656 -39.938 -27.828 1 94.31 213 VAL B CA 1
ATOM 3392 C C . VAL B 1 213 ? 8.031 -39.625 -28.422 1 94.31 213 VAL B C 1
ATOM 3394 O O . VAL B 1 213 ? 8.922 -40.469 -28.406 1 94.31 213 VAL B O 1
#

InterPro domains:
  IPR050804 MATH and coiled-coil domain-containing protein [PTHR46236] (1-213)

Foldseek 3Di:
DPPPVVVPPVPDQDCDPVDRPPPDPDDPDDPPDDPPPVPPPPPPPPPPPPPPPPPPCVVCCVLVVQFDDDPLATEHPVCNVVVVVCCVVVVCQCVQQPDNDRVVRNVLVVLVVVLVVLLPDQLVVDDPVNLVVSLVSVVVSVVSGGNPVVSNVSSVVSVVVNVVVVVVVVVVVVVVVVVVVVVVVVVVVVVVVVVVVVVCVVVPDDDDPVRVD/DPPCVVVPPVPDQDCDPVDSPPPDPDDPDDDPDDPPPVPPPPPPPVPPPPPPCPVPCVVVVVLQVQFDDDPLATEHPVCNVVVVVCCVVPVCQCVQQPDNDRVVRHVLVVLVVVLVVLLPDQLVPDDPVNLVVSLVSVVVSVVSGGNPVVSNVSSVVSVVVNVVVVVVVVVVVVVVVVVVVVVVVVVVVVVVVVVVVVVCVVVPDDDDPVRVD

Organism: Eutrema salsugineum (NCBI:txid72664)

pLDDT: mean 75.19, std 28.92, range [20.38, 98.75]

Sequence (426 aa):
MLPLRELYAKDGGFLTDGKVEIVAEINVLKVIGKFDVEEAENSTQPLKKTKLNVSNDSLISKTELLSVDFNGFQILPSQVESVRRIFEKHPNFASEFRSKNRHLKSTYMNFLLGLIETLCQSPQELTDDDLDKASVGVSYLEKGGLKVDWLEKKVEEVKEKKKKVDTGRSRVQEMDDELKKLIKKCIDIKDLMDKEIQDITAANVSLSFDDVVMLPLRELYAKDGGFLTDGKVEIVAEINVLKVIGKFDVEEAENSTQPLKKTKLNVSNDSLISKTELLSVDFNGFQILPSQVESVRRIFEKHPNFASEFRSKNRHLKSTYMNFLLGLIETLCQSPQELTDDDLDKASVGVSYLEKGGLKVDWLEKKVEEVKEKKKKVDTGRSRVQEMDDELKKLIKKCIDIKDLMDKEIQDITAANVSLSFDDVV

Secondary structure (DSSP, 8-state):
---GGGG--------BTTB-------------S----------------------HHHHHHHHHHT-EEETTEEE-GGGHHHHHHHHHH-TTTTTT-----HHHHHHHHHHHHHHHHHHTS-GGG--HHHHHHHHHHHHHHHHTT---HHHHHHHHHHHHHHHHHHHHHHHHHHHHHHHHHHHHHHHHHHHHHHHHHHHHHHHTPPPPHHHH-/---GGGGG-------BTTB-------------S----------------------HHHHHHHHHHT-EEETTEEE-GGGHHHHHHHHHH-TTTTTT-----HHHHHHHHHHHHHHHHHHTS-GGG--HHHHHHHHHHHHHHHHTT---HHHHHHHHHHHHHHHHHHHHHHHHHHHHHHHHHHHHHHHHHHHHHHHHHHHHHHHTPPPPHHHH-